Protein AF-0000000081333629 (afdb_homodimer)

Radius of gyration: 24.23 Å; Cα contacts (8 Å, |Δi|>4): 1065; chains: 2; bounding box: 65×68×58 Å

Nearest PDB structures (foldseek):
  1ixc-assembly1_B-2  TM=5.595E-01  e=9.397E-20  Cupriavidus necator
  6g4r-assembly1_E  TM=5.767E-01  e=2.496E-19  Corynebacterium glutamicum
  4x6g-assembly1_D  TM=5.812E-01  e=5.870E-19  Pseudomonas aeruginosa PAO1
  7d98-assembly1_Q  TM=5.639E-01  e=2.702E-18  Cupriavidus necator
  6g4r-assembly1_B  TM=5.733E-01  e=2.391E-18  Corynebacterium glutamicum

InterPro domains:
  IPR005119 LysR, substrate-binding [PF03466] (89-290)
  IPR036388 Winged helix-like DNA-binding domain superfamily [G3DSA:1.10.10.10] (1-91)
  IPR036390 Winged helix DNA-binding domain superfamily [SSF46785] (1-110)

Sequence (594 aa):
MRLRHIEVIQAILQTGHLGTAAEWLQLPVGDVDAALQEAELQLGFMLFASVRGRLQATRETLELQAAIAHVYEALEPAQRLASRLKHHHAPTLRALCTPPLANQLLPQSIAVLRRRFQDTPCNLSSQPTREIVRSLLLHEADVGLSLHDPEHPQIHSRVLAQGKLQLLAPHGWLKPRQKYIALQDLAGQSMIGLEGQDPLSRALDAKLQALRPLPVVQTRVQTYQMMRSMVEAGEGLAIVDPFTAFGAREAGLDACPVSPPLTISLYALTLKEGVASPALNALLDIVTQKAESLLAGMRLRHIEVIQAILQTGHLGTAAEWLQLPVGDVDAALQEAELQLGFMLFASVRGRLQATRETLELQAAIAHVYEALEPAQRLASRLKHHHAPTLRALCTPPLANQLLPQSIAVLRRRFQDTPCNLSSQPTREIVRSLLLHEADVGLSLHDPEHPQIHSRVLAQGKLQLLAPHGWLKPRQKYIALQDLAGQSMIGLEGQDPLSRALDAKLQALRPLPVVQTRVQTYQMMRSMVEAGEGLAIVDPFTAFGAREAGLDACPVSPPLTISLYALTLKEGVASPALNALLDIVTQKAESLLAG

pLDDT: mean 83.43, std 13.87, range [41.12, 98.25]

Solvent-accessible surface area (backbone atoms only — not comparable to full-atom values): 31094 Å² total; per-residue (Å²): 127,53,72,67,28,48,52,42,50,49,34,28,70,67,56,27,26,68,61,57,18,11,61,72,68,70,44,57,47,66,58,43,50,50,36,46,52,51,36,24,61,70,70,71,47,69,45,59,42,79,54,96,84,29,43,36,71,28,73,62,30,59,62,41,41,61,56,46,51,45,50,48,56,59,40,40,52,53,50,48,43,50,49,38,62,69,43,78,63,57,74,61,48,29,40,35,20,24,67,67,37,35,57,44,59,50,32,38,32,50,36,56,41,37,73,76,38,73,74,46,30,35,38,39,41,65,37,56,64,72,56,40,52,51,31,35,76,68,66,63,31,64,34,26,40,27,70,61,83,71,82,46,92,63,46,38,74,40,80,55,44,76,44,47,31,22,37,38,30,37,60,78,71,60,60,89,84,56,70,58,40,50,60,70,74,45,33,53,35,50,31,50,39,74,53,57,87,46,68,65,52,48,51,50,48,53,58,49,67,69,36,76,53,54,47,40,67,53,38,32,23,54,45,62,54,32,47,52,29,25,20,75,56,62,63,27,31,36,79,35,53,46,68,62,50,51,65,31,59,84,71,52,28,33,70,31,37,37,38,77,77,44,75,45,44,37,26,41,36,32,45,61,89,54,81,86,45,74,66,56,53,50,39,53,52,44,41,29,54,51,50,49,55,54,65,73,101,126,53,73,68,30,49,53,42,52,51,32,29,71,66,56,28,25,67,61,55,19,9,61,71,69,71,43,57,47,66,56,43,49,49,37,47,51,51,35,23,61,72,68,70,48,68,46,57,42,79,53,96,87,28,44,36,72,27,73,62,30,60,61,40,42,60,56,45,53,46,50,48,55,59,40,37,53,53,49,49,43,49,49,39,62,69,44,78,63,54,74,60,49,30,41,36,21,25,64,69,37,34,56,43,58,52,30,38,32,49,37,56,44,36,73,77,39,73,72,46,31,35,39,41,42,65,38,56,63,70,54,41,52,51,31,35,75,68,66,65,31,65,34,27,38,27,69,60,82,74,82,46,91,63,45,38,74,41,79,56,46,76,44,47,32,21,37,39,31,37,61,78,73,59,61,88,86,55,71,58,41,51,60,72,75,44,32,53,35,50,31,50,40,73,54,57,89,48,69,64,51,48,52,50,48,54,57,46,68,69,35,76,54,54,48,40,66,51,38,32,24,54,45,62,55,32,46,51,26,24,20,74,54,62,62,27,31,36,78,36,54,47,68,62,49,51,64,32,59,84,71,53,28,34,70,32,36,37,38,78,76,44,76,44,43,37,27,42,36,31,46,62,88,54,81,85,44,74,65,55,54,50,40,54,52,44,41,29,54,50,50,49,55,56,64,72,102

Structure (mmCIF, N/CA/C/O backbone):
data_AF-0000000081333629-model_v1
#
loop_
_entity.id
_entity.type
_entity.pdbx_description
1 polymer 'LysR family transcriptional regulator'
#
loop_
_atom_site.group_PDB
_atom_site.id
_atom_site.type_symbol
_atom_site.label_atom_id
_atom_site.label_alt_id
_atom_site.label_comp_id
_atom_site.label_asym_id
_atom_site.label_entity_id
_atom_site.label_seq_id
_atom_site.pdbx_PDB_ins_code
_atom_site.Cartn_x
_atom_site.Cartn_y
_atom_site.Cartn_z
_atom_site.occupancy
_atom_site.B_iso_or_equiv
_atom_site.auth_seq_id
_atom_site.auth_comp_id
_atom_site.auth_asym_id
_atom_site.auth_atom_id
_atom_site.pdbx_PDB_model_num
ATOM 1 N N . MET A 1 1 ? -5.27 31.297 8.805 1 60.56 1 MET A N 1
ATOM 2 C CA . MET A 1 1 ? -6.09 30.516 7.879 1 60.56 1 MET A CA 1
ATOM 3 C C . MET A 1 1 ? -7.18 29.766 8.625 1 60.56 1 MET A C 1
ATOM 5 O O . MET A 1 1 ? -6.98 29.344 9.766 1 60.56 1 MET A O 1
ATOM 9 N N . ARG A 1 2 ? -8.383 29.953 8.117 1 60.84 2 ARG A N 1
ATOM 10 C CA . ARG A 1 2 ? -9.547 29.25 8.664 1 60.84 2 ARG A CA 1
ATOM 11 C C . ARG A 1 2 ? -9.789 27.938 7.934 1 60.84 2 ARG A C 1
ATOM 13 O O . ARG A 1 2 ? -9.25 27.719 6.848 1 60.84 2 ARG A O 1
ATOM 20 N N . LEU A 1 3 ? -10.523 27.047 8.531 1 64.38 3 LEU A N 1
ATOM 21 C CA . LEU A 1 3 ? -10.82 25.75 7.953 1 64.38 3 LEU A CA 1
ATOM 22 C C . LEU A 1 3 ? -11.461 25.891 6.574 1 64.38 3 LEU A C 1
ATOM 24 O O . LEU A 1 3 ? -11.18 25.109 5.668 1 64.38 3 LEU A O 1
ATOM 28 N N . ARG A 1 4 ? -12.25 26.938 6.508 1 68.44 4 ARG A N 1
ATOM 29 C CA . ARG A 1 4 ? -12.898 27.172 5.219 1 68.44 4 ARG A CA 1
ATOM 30 C C . ARG A 1 4 ? -11.867 27.469 4.141 1 68.44 4 ARG A C 1
ATOM 32 O O . ARG A 1 4 ? -12.055 27.125 2.973 1 68.44 4 ARG A O 1
ATOM 39 N N . HIS A 1 5 ? -10.766 28.109 4.48 1 75.31 5 HIS A N 1
ATOM 40 C CA . HIS A 1 5 ? -9.695 28.391 3.533 1 75.31 5 HIS A CA 1
ATOM 41 C C . HIS A 1 5 ? -9.055 27.094 3.033 1 75.31 5 HIS A C 1
ATOM 43 O O . HIS A 1 5 ? -8.797 26.953 1.835 1 75.31 5 HIS A O 1
ATOM 49 N N . ILE A 1 6 ? -8.898 26.25 3.969 1 72.75 6 ILE A N 1
ATOM 50 C CA . ILE A 1 6 ? -8.258 24.984 3.648 1 72.75 6 ILE A CA 1
ATOM 51 C C . ILE A 1 6 ? -9.141 24.172 2.703 1 72.75 6 ILE A C 1
ATOM 53 O O . ILE A 1 6 ? -8.656 23.562 1.747 1 72.75 6 ILE A O 1
ATOM 57 N N . GLU A 1 7 ? -10.391 24.219 2.943 1 73.69 7 GLU A N 1
ATOM 58 C CA . GLU A 1 7 ? -11.352 23.547 2.084 1 73.69 7 GLU A CA 1
ATOM 59 C C . GLU A 1 7 ? -11.305 24.094 0.659 1 73.69 7 GLU A C 1
ATOM 61 O O . GLU A 1 7 ? -11.305 23.312 -0.306 1 73.69 7 GLU A O 1
ATOM 66 N N . VAL A 1 8 ? -11.234 25.359 0.609 1 79.06 8 VAL A N 1
ATOM 67 C CA . VAL A 1 8 ? -11.219 26.031 -0.687 1 79.06 8 VAL A CA 1
ATOM 68 C C . VAL A 1 8 ? -9.906 25.719 -1.412 1 79.06 8 VAL A C 1
ATOM 70 O O . VAL A 1 8 ? -9.914 25.391 -2.602 1 79.06 8 VAL A O 1
ATOM 73 N N . ILE A 1 9 ? -8.844 25.781 -0.7 1 81 9 ILE A N 1
ATOM 74 C CA . ILE A 1 9 ? -7.535 25.516 -1.274 1 81 9 ILE A CA 1
ATOM 75 C C . ILE A 1 9 ? -7.484 24.078 -1.805 1 81 9 ILE A C 1
ATOM 77 O O . ILE A 1 9 ? -7.059 23.844 -2.938 1 81 9 ILE A O 1
ATOM 81 N N . GLN A 1 10 ? -7.984 23.234 -1.031 1 73.62 10 GLN A N 1
ATOM 82 C CA . GLN A 1 10 ? -7.988 21.828 -1.419 1 73.62 10 GLN A CA 1
ATOM 83 C C . GLN A 1 10 ? -8.867 21.594 -2.648 1 73.62 10 GLN A C 1
ATOM 85 O O . GLN A 1 10 ? -8.492 20.844 -3.549 1 73.62 10 GLN A O 1
ATOM 90 N N . ALA A 1 11 ? -10 22.172 -2.688 1 74.62 11 ALA A N 1
ATOM 91 C CA . ALA A 1 11 ? -10.914 22.047 -3.822 1 74.62 11 ALA A CA 1
ATOM 92 C C . ALA A 1 11 ? -10.266 22.562 -5.105 1 74.62 11 ALA A C 1
ATOM 94 O O . ALA A 1 11 ? -10.367 21.922 -6.156 1 74.62 11 ALA A O 1
ATOM 95 N N . ILE A 1 12 ? -9.562 23.594 -4.949 1 81.06 12 ILE A N 1
ATOM 96 C CA . ILE A 1 12 ? -8.93 24.188 -6.125 1 81.06 12 ILE A CA 1
ATOM 97 C C . ILE A 1 12 ? -7.746 23.328 -6.562 1 81.06 12 ILE A C 1
ATOM 99 O O . ILE A 1 12 ? -7.52 23.141 -7.758 1 81.06 12 ILE A O 1
ATOM 103 N N . LEU A 1 13 ? -7.109 22.844 -5.625 1 74.81 13 LEU A N 1
ATOM 104 C CA . LEU A 1 13 ? -5.992 21.969 -5.934 1 74.81 13 LEU A CA 1
ATOM 105 C C . LEU A 1 13 ? -6.465 20.734 -6.707 1 74.81 13 LEU A C 1
ATOM 107 O O . LEU A 1 13 ? -5.777 20.266 -7.609 1 74.81 13 LEU A O 1
ATOM 111 N N . GLN A 1 14 ? -7.59 20.281 -6.371 1 66.62 14 GLN A N 1
ATOM 112 C CA . GLN A 1 14 ? -8.133 19.062 -6.957 1 66.62 14 GLN A CA 1
ATOM 113 C C . GLN A 1 14 ? -8.773 19.344 -8.312 1 66.62 14 GLN A C 1
ATOM 115 O O . GLN A 1 14 ? -8.719 18.5 -9.211 1 66.62 14 GLN A O 1
ATOM 120 N N . THR A 1 15 ? -9.328 20.516 -8.492 1 70.75 15 THR A N 1
ATOM 121 C CA . THR A 1 15 ? -10.156 20.781 -9.664 1 70.75 15 THR A CA 1
ATOM 122 C C . THR A 1 15 ? -9.43 21.672 -10.664 1 70.75 15 THR A C 1
ATOM 124 O O . THR A 1 15 ? -9.742 21.656 -11.852 1 70.75 15 THR A O 1
ATOM 127 N N . GLY A 1 16 ? -8.508 22.484 -10.148 1 76.69 16 GLY A N 1
ATOM 128 C CA . GLY A 1 16 ? -7.75 23.406 -10.984 1 76.69 16 GLY A CA 1
ATOM 129 C C . GLY A 1 16 ? -8.57 24.594 -11.461 1 76.69 16 GLY A C 1
ATOM 130 O O . GLY A 1 16 ? -8.094 25.406 -12.25 1 76.69 16 GLY A O 1
ATOM 131 N N . HIS A 1 17 ? -9.844 24.531 -11.125 1 81.75 17 HIS A N 1
ATOM 132 C CA . HIS A 1 17 ? -10.75 25.578 -11.555 1 81.75 17 HIS A CA 1
ATOM 133 C C . HIS A 1 17 ? -11.586 26.094 -10.391 1 81.75 17 HIS A C 1
ATOM 135 O O . HIS A 1 17 ? -12.062 25.312 -9.57 1 81.75 17 HIS A O 1
ATOM 141 N N . LEU A 1 18 ? -11.75 27.469 -10.367 1 86.38 18 LEU A N 1
ATOM 142 C CA . LEU A 1 18 ? -12.523 28.094 -9.305 1 86.38 18 LEU A CA 1
ATOM 143 C C . LEU A 1 18 ? -13.984 27.656 -9.359 1 86.38 18 LEU A C 1
ATOM 145 O O . LEU A 1 18 ? -14.586 27.344 -8.328 1 86.38 18 LEU A O 1
ATOM 149 N N . GLY A 1 19 ? -14.477 27.578 -10.57 1 86.5 19 GLY A N 1
ATOM 150 C CA . GLY A 1 19 ? -15.867 27.172 -10.727 1 86.5 19 GLY A CA 1
ATOM 151 C C . GLY A 1 19 ? -16.125 25.734 -10.312 1 86.5 19 GLY A C 1
ATOM 152 O O . GLY A 1 19 ? -17.078 25.469 -9.578 1 86.5 19 GLY A O 1
ATOM 153 N N . THR A 1 20 ? -15.289 24.938 -10.781 1 80.94 20 THR A N 1
ATOM 154 C CA . THR A 1 20 ? -15.445 23.516 -10.461 1 80.94 20 THR A CA 1
ATOM 155 C C . THR A 1 20 ? -15.227 23.266 -8.969 1 80.94 20 THR A C 1
ATOM 157 O O . THR A 1 20 ? -15.891 22.422 -8.375 1 80.94 20 THR A O 1
ATOM 160 N N . ALA A 1 21 ? -14.359 24 -8.445 1 81.19 21 ALA A N 1
ATOM 161 C CA . ALA A 1 21 ? -14.148 23.938 -7 1 81.19 21 ALA A CA 1
ATOM 162 C C . ALA A 1 21 ? -15.398 24.375 -6.242 1 81.19 21 ALA A C 1
ATOM 164 O O . ALA A 1 21 ? -15.773 23.75 -5.246 1 81.19 21 ALA A O 1
ATOM 165 N N . ALA A 1 22 ? -16.016 25.328 -6.742 1 83.12 22 ALA A N 1
ATOM 166 C CA . ALA A 1 22 ? -17.25 25.828 -6.141 1 83.12 22 ALA A CA 1
ATOM 167 C C . ALA A 1 22 ? -18.359 24.766 -6.195 1 83.12 22 ALA A C 1
ATOM 169 O O . ALA A 1 22 ? -19.062 24.547 -5.211 1 83.12 22 ALA A O 1
ATOM 170 N N . GLU A 1 23 ? -18.422 24.125 -7.309 1 76.44 23 GLU A N 1
ATOM 171 C CA . GLU A 1 23 ? -19.375 23.031 -7.469 1 76.44 23 GLU A CA 1
ATOM 172 C C . GLU A 1 23 ? -19.062 21.891 -6.52 1 76.44 23 GLU A C 1
ATOM 174 O O . GLU A 1 23 ? -19.969 21.344 -5.871 1 76.44 23 GLU A O 1
ATOM 179 N N . TRP A 1 24 ? -17.828 21.672 -6.41 1 69.25 24 TRP A N 1
ATOM 180 C CA . TRP A 1 24 ? -17.359 20.594 -5.551 1 69.25 24 TRP A CA 1
ATOM 181 C C . TRP A 1 24 ? -17.703 20.875 -4.09 1 69.25 24 TRP A C 1
ATOM 183 O O . TRP A 1 24 ? -18.078 19.969 -3.354 1 69.25 24 TRP A O 1
ATOM 193 N N . LEU A 1 25 ? -17.641 22.062 -3.676 1 71.81 25 LEU A N 1
ATOM 194 C CA . LEU A 1 25 ? -17.859 22.469 -2.293 1 71.81 25 LEU A CA 1
ATOM 195 C C . LEU A 1 25 ? -19.328 22.844 -2.072 1 71.81 25 LEU A C 1
ATOM 197 O O . LEU A 1 25 ? -19.734 23.109 -0.939 1 71.81 25 LEU A O 1
ATOM 201 N N . GLN A 1 26 ? -20.047 22.844 -3.225 1 75.81 26 GLN A N 1
ATOM 202 C CA . GLN A 1 26 ? -21.438 23.297 -3.18 1 75.81 26 GLN A CA 1
ATOM 203 C C . GLN A 1 26 ? -21.547 24.688 -2.557 1 75.81 26 GLN A C 1
ATOM 205 O O . GLN A 1 26 ? -22.375 24.906 -1.665 1 75.81 26 GLN A O 1
ATOM 210 N N . LEU A 1 27 ? -20.734 25.594 -3.002 1 77.75 27 LEU A N 1
ATOM 211 C CA . LEU A 1 27 ? -20.688 27 -2.607 1 77.75 27 LEU A CA 1
ATOM 212 C C . LEU A 1 27 ? -20.75 27.906 -3.828 1 77.75 27 LEU A C 1
ATOM 214 O O . LEU A 1 27 ? -20.344 27.5 -4.926 1 77.75 27 LEU A O 1
ATOM 218 N N . PRO A 1 28 ? -21.391 29.047 -3.721 1 79.88 28 PRO A N 1
ATOM 219 C CA . PRO A 1 28 ? -21.25 30.016 -4.809 1 79.88 28 PRO A CA 1
ATOM 220 C C . PRO A 1 28 ? -19.797 30.344 -5.141 1 79.88 28 PRO A C 1
ATOM 222 O O . PRO A 1 28 ? -18.969 30.422 -4.238 1 79.88 28 PRO A O 1
ATOM 225 N N . VAL A 1 29 ? -19.609 30.484 -6.371 1 88.38 29 VAL A N 1
ATOM 226 C CA . VAL A 1 29 ? -18.25 30.734 -6.867 1 88.38 29 VAL A CA 1
ATOM 227 C C . VAL A 1 29 ? -17.672 31.969 -6.176 1 88.38 29 VAL A C 1
ATOM 229 O O . VAL A 1 29 ? -16.469 32 -5.875 1 88.38 29 VAL A O 1
ATOM 232 N N . GLY A 1 30 ? -18.516 32.969 -5.957 1 88.88 30 GLY A N 1
ATOM 233 C CA . GLY A 1 30 ? -18.078 34.156 -5.266 1 88.88 30 GLY A CA 1
ATOM 234 C C . GLY A 1 30 ? -17.5 33.875 -3.887 1 88.88 30 GLY A C 1
ATOM 235 O O . GLY A 1 30 ? -16.516 34.469 -3.486 1 88.88 30 GLY A O 1
ATOM 236 N N . ASP A 1 31 ? -18.172 32.969 -3.168 1 81.31 31 ASP A N 1
ATOM 237 C CA . ASP A 1 31 ? -17.734 32.625 -1.824 1 81.31 31 ASP A CA 1
ATOM 238 C C . ASP A 1 31 ? -16.391 31.891 -1.86 1 81.31 31 ASP A C 1
ATOM 240 O O . ASP A 1 31 ? -15.539 32.125 -0.998 1 81.31 31 ASP A O 1
ATOM 244 N N . VAL A 1 32 ? -16.234 31.047 -2.816 1 86.75 32 VAL A N 1
ATOM 245 C CA . VAL A 1 32 ? -14.992 30.312 -2.973 1 86.75 32 VAL A CA 1
ATOM 246 C C . VAL A 1 32 ? -13.859 31.281 -3.32 1 86.75 32 VAL A C 1
ATOM 248 O O . VAL A 1 32 ? -12.766 31.188 -2.764 1 86.75 32 VAL A O 1
ATOM 251 N N . ASP A 1 33 ? -14.203 32.188 -4.184 1 88.81 33 ASP A N 1
ATOM 252 C CA . ASP A 1 33 ? -13.219 33.188 -4.578 1 88.81 33 ASP A CA 1
ATOM 253 C C . ASP A 1 33 ? -12.828 34.094 -3.395 1 88.81 33 ASP A C 1
ATOM 255 O O . ASP A 1 33 ? -11.648 34.344 -3.182 1 88.81 33 ASP A O 1
ATOM 259 N N . ALA A 1 34 ? -13.82 34.5 -2.715 1 84.31 34 ALA A N 1
ATOM 260 C CA . ALA A 1 34 ? -13.594 35.344 -1.544 1 84.31 34 ALA A CA 1
ATOM 261 C C . ALA A 1 34 ? -12.727 34.594 -0.511 1 84.31 34 ALA A C 1
ATOM 263 O O . ALA A 1 34 ? -11.82 35.188 0.069 1 84.31 34 ALA A O 1
ATOM 264 N N . ALA A 1 35 ? -13.07 33.438 -0.293 1 83.56 35 ALA A N 1
ATOM 265 C CA . ALA A 1 35 ? -12.32 32.625 0.674 1 83.56 35 ALA A CA 1
ATOM 266 C C . ALA A 1 35 ? -10.867 32.469 0.249 1 83.56 35 ALA A C 1
ATOM 268 O O . ALA A 1 35 ? -9.961 32.531 1.086 1 83.56 35 ALA A O 1
ATOM 269 N N . LEU A 1 36 ? -10.688 32.25 -0.999 1 87.44 36 LEU A N 1
ATOM 270 C CA . LEU A 1 36 ? -9.336 32.125 -1.53 1 87.44 36 LEU A CA 1
ATOM 271 C C . LEU A 1 36 ? -8.555 33.438 -1.333 1 87.44 36 LEU A C 1
ATOM 273 O O . LEU A 1 36 ? -7.41 33.406 -0.875 1 87.44 36 LEU A O 1
ATOM 277 N N . GLN A 1 37 ? -9.156 34.5 -1.636 1 86.44 37 GLN A N 1
ATOM 278 C CA . GLN A 1 37 ? -8.523 35.812 -1.493 1 86.44 37 GLN A CA 1
ATOM 279 C C . GLN A 1 37 ? -8.18 36.094 -0.035 1 86.44 37 GLN A C 1
ATOM 281 O O . GLN A 1 37 ? -7.105 36.625 0.262 1 86.44 37 GLN A O 1
ATOM 286 N N . GLU A 1 38 ? -9.164 35.781 0.725 1 79.69 38 GLU A N 1
ATOM 287 C CA . GLU A 1 38 ? -8.93 35.938 2.154 1 79.69 38 GLU A CA 1
ATOM 288 C C . GLU A 1 38 ? -7.734 35.125 2.625 1 79.69 38 GLU A C 1
ATOM 290 O O . GLU A 1 38 ? -6.902 35.594 3.396 1 79.69 38 GLU A O 1
ATOM 295 N N . ALA A 1 39 ? -7.703 33.875 2.236 1 80.31 39 ALA A N 1
ATOM 296 C CA . ALA A 1 39 ? -6.602 33 2.594 1 80.31 39 ALA A CA 1
ATOM 297 C C . ALA A 1 39 ? -5.262 33.562 2.129 1 80.31 39 ALA A C 1
ATOM 299 O O . ALA A 1 39 ? -4.289 33.562 2.885 1 80.31 39 ALA A O 1
ATOM 300 N N . GLU A 1 40 ? -5.227 34 0.886 1 83.38 40 GLU A N 1
ATOM 301 C CA . GLU A 1 40 ? -4.004 34.562 0.305 1 83.38 40 GLU A CA 1
ATOM 302 C C . GLU A 1 40 ? -3.57 35.812 1.027 1 83.38 40 GLU A C 1
ATOM 304 O O . GLU A 1 40 ? -2.379 36.031 1.265 1 83.38 40 GLU A O 1
ATOM 309 N N . LEU A 1 41 ? -4.547 36.625 1.341 1 77.69 41 LEU A N 1
ATOM 310 C CA . LEU A 1 41 ? -4.27 37.875 2.086 1 77.69 41 LEU A CA 1
ATOM 311 C C . LEU A 1 41 ? -3.678 37.531 3.455 1 77.69 41 LEU A C 1
ATOM 313 O O . LEU A 1 41 ? -2.711 38.188 3.883 1 77.69 41 LEU A O 1
ATOM 317 N N . GLN A 1 42 ? -4.242 36.625 4.074 1 74.94 42 GLN A N 1
ATOM 318 C CA . GLN A 1 42 ? -3.77 36.219 5.402 1 74.94 42 GLN A CA 1
ATOM 319 C C . GLN A 1 42 ? -2.377 35.594 5.332 1 74.94 42 GLN A C 1
ATOM 321 O O . GLN A 1 42 ? -1.548 35.844 6.215 1 74.94 42 GLN A O 1
ATOM 326 N N . LEU A 1 43 ? -2.193 34.812 4.344 1 76.69 43 LEU A N 1
ATOM 327 C CA . LEU A 1 43 ? -0.931 34.094 4.199 1 76.69 43 LEU A CA 1
ATOM 328 C C . LEU A 1 43 ? 0.149 35.031 3.631 1 76.69 43 LEU A C 1
ATOM 330 O O . LEU A 1 43 ? 1.341 34.781 3.836 1 76.69 43 LEU A O 1
ATOM 334 N N . GLY A 1 44 ? -0.279 36.062 2.875 1 75.12 44 GLY A N 1
ATOM 335 C CA . GLY A 1 44 ? 0.647 37.031 2.314 1 75.12 44 GLY A CA 1
ATOM 336 C C . GLY A 1 44 ? 1.249 36.594 0.994 1 75.12 44 GLY A C 1
ATOM 337 O O . GLY A 1 44 ? 2.242 37.156 0.538 1 75.12 44 GLY A O 1
ATOM 338 N N . PHE A 1 45 ? 0.82 35.469 0.494 1 78.31 45 PHE A N 1
ATOM 339 C CA . PHE A 1 45 ? 1.263 35 -0.82 1 78.31 45 PHE A CA 1
ATOM 340 C C . PHE A 1 45 ? 0.107 34.406 -1.6 1 78.31 45 PHE A C 1
ATOM 342 O O . PHE A 1 45 ? -0.898 33.969 -1.012 1 78.31 45 PHE A O 1
ATOM 349 N N . MET A 1 46 ? 0.374 34.375 -2.945 1 83.75 46 MET A N 1
ATOM 350 C CA . MET A 1 46 ? -0.641 33.781 -3.814 1 83.75 46 MET A CA 1
ATOM 351 C C . MET A 1 46 ? -0.584 32.25 -3.764 1 83.75 46 MET A C 1
ATOM 353 O O . MET A 1 46 ? 0.5 31.672 -3.732 1 83.75 46 MET A O 1
ATOM 357 N N . LEU A 1 47 ? -1.762 31.672 -3.666 1 83.62 47 LEU A N 1
ATOM 358 C CA . LEU A 1 47 ? -1.846 30.219 -3.582 1 83.62 47 LEU A CA 1
ATOM 359 C C . LEU A 1 47 ? -1.96 29.594 -4.973 1 83.62 47 LEU A C 1
ATOM 361 O O . LEU A 1 47 ? -1.485 28.484 -5.199 1 83.62 47 LEU A O 1
ATOM 365 N N . PHE A 1 48 ? -2.617 30.375 -5.906 1 86.5 48 PHE A N 1
ATOM 366 C CA . PHE A 1 48 ? -2.82 29.859 -7.258 1 86.5 48 PHE A CA 1
ATOM 367 C C . PHE A 1 48 ? -2.533 30.953 -8.289 1 86.5 48 PHE A C 1
ATOM 369 O O . PHE A 1 48 ? -2.781 32.125 -8.039 1 86.5 48 PHE A O 1
ATOM 376 N N . ALA A 1 49 ? -1.854 30.469 -9.391 1 82.88 49 ALA A N 1
ATOM 377 C CA . ALA A 1 49 ? -1.633 31.359 -10.531 1 82.88 49 ALA A CA 1
ATOM 378 C C . ALA A 1 49 ? -2.512 30.969 -11.711 1 82.88 49 ALA A C 1
ATOM 380 O O . ALA A 1 49 ? -2.742 29.781 -11.953 1 82.88 49 ALA A O 1
ATOM 381 N N . SER A 1 50 ? -3.127 31.953 -12.367 1 78.06 50 SER A N 1
ATOM 382 C CA . SER A 1 50 ? -3.951 31.703 -13.539 1 78.06 50 SER A CA 1
ATOM 383 C C . SER A 1 50 ? -3.092 31.453 -14.773 1 78.06 50 SER A C 1
ATOM 385 O O . SER A 1 50 ? -2.348 32.344 -15.203 1 78.06 50 SER A O 1
ATOM 387 N N . VAL A 1 51 ? -3 30.281 -15.141 1 74.12 51 VAL A N 1
ATOM 388 C CA . VAL A 1 51 ? -2.291 29.906 -16.359 1 74.12 51 VAL A CA 1
ATOM 389 C C . VAL A 1 51 ? -3.281 29.344 -17.391 1 74.12 51 VAL A C 1
ATOM 391 O O . VAL A 1 51 ? -3.822 28.25 -17.203 1 74.12 51 VAL A O 1
ATOM 394 N N . ARG A 1 52 ? -3.494 30.047 -18.562 1 71.94 52 ARG A N 1
ATOM 395 C CA . ARG A 1 52 ? -4.395 29.672 -19.641 1 71.94 52 ARG A CA 1
ATOM 396 C C . ARG A 1 52 ? -5.785 29.344 -19.109 1 71.94 52 ARG A C 1
ATOM 398 O O . ARG A 1 52 ? -6.371 28.328 -19.469 1 71.94 52 ARG A O 1
ATOM 405 N N . GLY A 1 53 ? -6.215 30.094 -18.125 1 72.06 53 GLY A N 1
ATOM 406 C CA . GLY A 1 53 ? -7.574 29.938 -17.625 1 72.06 53 GLY A CA 1
ATOM 407 C C . GLY A 1 53 ? -7.691 28.906 -16.516 1 72.06 53 GLY A C 1
ATOM 408 O O . GLY A 1 53 ? -8.789 28.641 -16.016 1 72.06 53 GLY A O 1
ATOM 409 N N . ARG A 1 54 ? -6.629 28.281 -16.188 1 78.06 54 ARG A N 1
ATOM 410 C CA . ARG A 1 54 ? -6.648 27.312 -15.109 1 78.06 54 ARG A CA 1
ATOM 411 C C . ARG A 1 54 ? -5.828 27.797 -13.922 1 78.06 54 ARG A C 1
ATOM 413 O O . ARG A 1 54 ? -4.844 28.516 -14.094 1 78.06 54 ARG A O 1
ATOM 420 N N . LEU A 1 55 ? -6.375 27.484 -12.703 1 80.94 55 LEU A N 1
ATOM 421 C CA . LEU A 1 55 ? -5.637 27.828 -11.492 1 80.94 55 LEU A CA 1
ATOM 422 C C . LEU A 1 55 ? -4.586 26.766 -11.18 1 80.94 55 LEU A C 1
ATOM 424 O O . LEU A 1 55 ? -4.922 25.594 -10.977 1 80.94 55 LEU A O 1
ATOM 428 N N . GLN A 1 56 ? -3.379 27.266 -11.266 1 79.75 56 GLN A N 1
ATOM 429 C CA . GLN A 1 56 ? -2.275 26.359 -10.969 1 79.75 56 GLN A CA 1
ATOM 430 C C . GLN A 1 56 ? -1.652 26.672 -9.609 1 79.75 56 GLN A C 1
ATOM 432 O O . GLN A 1 56 ? -1.47 27.844 -9.273 1 79.75 56 GLN A O 1
ATOM 437 N N . ALA A 1 57 ? -1.443 25.578 -8.898 1 76.69 57 ALA A N 1
ATOM 438 C CA . ALA A 1 57 ? -0.826 25.75 -7.59 1 76.69 57 ALA A CA 1
ATOM 439 C C . ALA A 1 57 ? 0.55 26.406 -7.711 1 76.69 57 ALA A C 1
ATOM 441 O O . ALA A 1 57 ? 1.335 26.047 -8.594 1 76.69 57 ALA A O 1
ATOM 442 N N . THR A 1 58 ? 0.71 27.469 -6.898 1 74.06 58 THR A N 1
ATOM 443 C CA . THR A 1 58 ? 2.045 28.047 -6.797 1 74.06 58 THR A CA 1
ATOM 444 C C . THR A 1 58 ? 2.98 27.109 -6.031 1 74.06 58 THR A C 1
ATOM 446 O O . THR A 1 58 ? 2.545 26.094 -5.484 1 74.06 58 THR A O 1
ATOM 449 N N . ARG A 1 59 ? 4.18 27.406 -6.078 1 63.34 59 ARG A N 1
ATOM 450 C CA . ARG A 1 59 ? 5.156 26.656 -5.293 1 63.34 59 ARG A CA 1
ATOM 451 C C . ARG A 1 59 ? 4.777 26.656 -3.814 1 63.34 59 ARG A C 1
ATOM 453 O O . ARG A 1 59 ? 4.895 25.625 -3.143 1 63.34 59 ARG A O 1
ATOM 460 N N . GLU A 1 60 ? 4.316 27.781 -3.379 1 69.12 60 GLU A N 1
ATOM 461 C CA . GLU A 1 60 ? 3.883 27.938 -1.994 1 69.12 60 GLU A CA 1
ATOM 462 C C . GLU A 1 60 ? 2.705 27.016 -1.675 1 69.12 60 GLU A C 1
ATOM 464 O O . GLU A 1 60 ? 2.654 26.422 -0.601 1 69.12 60 GLU A O 1
ATOM 469 N N . THR A 1 61 ? 1.8 26.938 -2.629 1 71.69 61 THR A N 1
ATOM 470 C CA . THR A 1 61 ? 0.627 26.094 -2.439 1 71.69 61 THR A CA 1
ATOM 471 C C . THR A 1 61 ? 1.03 24.625 -2.348 1 71.69 61 THR A C 1
ATOM 473 O O . THR A 1 61 ? 0.522 23.891 -1.499 1 71.69 61 THR A O 1
ATOM 476 N N . LEU A 1 62 ? 1.913 24.328 -3.164 1 64.25 62 LEU A N 1
ATOM 477 C CA . LEU A 1 62 ? 2.377 22.938 -3.176 1 64.25 62 LEU A CA 1
ATOM 478 C C . LEU A 1 62 ? 3.061 22.594 -1.859 1 64.25 62 LEU A C 1
ATOM 480 O O . LEU A 1 62 ? 2.898 21.484 -1.35 1 64.25 62 LEU A O 1
ATOM 484 N N . GLU A 1 63 ? 3.615 23.609 -1.383 1 61.03 63 GLU A N 1
ATOM 485 C CA . GLU A 1 63 ? 4.262 23.438 -0.086 1 61.03 63 GLU A CA 1
ATOM 486 C C . GLU A 1 63 ? 3.232 23.312 1.034 1 61.03 63 GLU A C 1
ATOM 488 O O . GLU A 1 63 ? 3.426 22.562 1.986 1 61.03 63 GLU A O 1
ATOM 493 N N . LEU A 1 64 ? 2.152 24.031 0.874 1 64.5 64 LEU A N 1
ATOM 494 C CA . LEU A 1 64 ? 1.088 24.047 1.871 1 64.5 64 LEU A CA 1
ATOM 495 C C . LEU A 1 64 ? 0.238 22.781 1.776 1 64.5 64 LEU A C 1
ATOM 497 O O . LEU A 1 64 ? -0.444 22.422 2.734 1 64.5 64 LEU A O 1
ATOM 501 N N . GLN A 1 65 ? 0.331 22.234 0.636 1 63.34 65 GLN A N 1
ATOM 502 C CA . GLN A 1 65 ? -0.555 21.109 0.36 1 63.34 65 GLN A CA 1
ATOM 503 C C . GLN A 1 65 ? -0.368 20 1.388 1 63.34 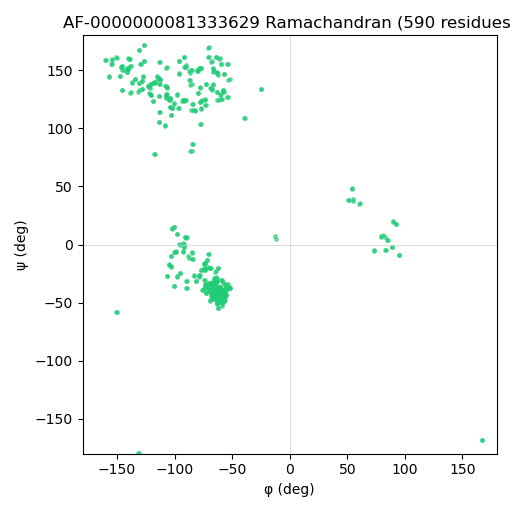65 GLN A C 1
ATOM 505 O O . GLN A 1 65 ? -1.344 19.391 1.844 1 63.34 65 GLN A O 1
ATOM 510 N N . ALA A 1 66 ? 0.732 19.781 1.652 1 56.12 66 ALA A N 1
ATOM 511 C CA . ALA A 1 66 ? 0.986 18.766 2.668 1 56.12 66 ALA A CA 1
ATOM 512 C C . ALA A 1 66 ? 0.355 19.156 4.004 1 56.12 66 ALA A C 1
ATOM 514 O O . ALA A 1 66 ? -0.222 18.312 4.691 1 56.12 66 ALA A O 1
ATOM 515 N N . ALA A 1 67 ? 0.471 20.453 4.266 1 57.53 67 ALA A N 1
ATOM 516 C CA . ALA A 1 67 ? -0.137 20.953 5.496 1 57.53 67 ALA A CA 1
ATOM 517 C C . ALA A 1 67 ? -1.659 20.859 5.438 1 57.53 67 ALA A C 1
ATOM 519 O O . ALA A 1 67 ? -2.303 20.5 6.426 1 57.53 67 ALA A O 1
ATOM 520 N N . ILE A 1 68 ? -2.148 21.109 4.332 1 60.03 68 ILE A N 1
ATOM 521 C CA . ILE A 1 68 ? -3.59 21.047 4.125 1 60.03 68 ILE A CA 1
ATOM 522 C C . ILE A 1 68 ? -4.055 19.594 4.227 1 60.03 68 ILE A C 1
ATOM 524 O O . ILE A 1 68 ? -5.074 19.297 4.855 1 60.03 68 ILE A O 1
ATOM 528 N N . ALA A 1 69 ? -3.287 18.75 3.627 1 55.44 69 ALA A N 1
ATOM 529 C CA . ALA A 1 69 ? -3.607 17.328 3.705 1 55.44 69 ALA A CA 1
ATOM 530 C C . ALA A 1 69 ? -3.66 16.859 5.156 1 55.44 69 ALA A C 1
ATOM 532 O O . ALA A 1 69 ? -4.551 16.094 5.531 1 55.44 69 ALA A O 1
ATOM 533 N N . HIS A 1 70 ? -2.906 17.422 5.871 1 52.38 70 HIS A N 1
ATOM 534 C CA . HIS A 1 70 ? -2.859 17.078 7.289 1 52.38 70 HIS A CA 1
ATOM 535 C C . HIS A 1 70 ? -4.09 17.609 8.023 1 52.38 70 HIS A C 1
ATOM 537 O O . HIS A 1 70 ? -4.609 16.953 8.93 1 52.38 70 HIS A O 1
ATOM 543 N N . VAL A 1 71 ? -4.473 18.812 7.684 1 52.09 71 VAL A N 1
ATOM 544 C CA . VAL A 1 71 ? -5.688 19.375 8.281 1 52.09 71 VAL A CA 1
ATOM 545 C C . VAL A 1 71 ? -6.875 18.469 7.961 1 52.09 71 VAL A C 1
ATOM 547 O O . VAL A 1 71 ? -7.691 18.172 8.836 1 52.09 71 VAL A O 1
ATOM 550 N N . TYR A 1 72 ? -6.879 18.016 6.781 1 50.44 72 TYR A N 1
ATOM 551 C CA . TYR A 1 72 ? -7.977 17.125 6.391 1 50.44 72 TYR A CA 1
ATOM 552 C C . TYR A 1 72 ? -7.867 15.781 7.094 1 50.44 72 TYR A C 1
ATOM 554 O O . TYR A 1 72 ? -8.875 15.195 7.492 1 50.44 72 TYR A O 1
ATOM 562 N N . GLU A 1 73 ? -6.684 15.492 7.109 1 51.44 73 GLU A N 1
ATOM 563 C CA . GLU A 1 73 ? -6.461 14.273 7.883 1 51.44 73 GLU A CA 1
ATOM 564 C C . GLU A 1 73 ? -6.91 14.445 9.328 1 51.44 73 GLU A C 1
ATOM 566 O O . GLU A 1 73 ? -7.473 13.531 9.93 1 51.44 73 GLU A O 1
ATOM 571 N N . ALA A 1 74 ? -6.672 15.68 9.805 1 48.16 74 ALA A N 1
ATOM 572 C CA . ALA A 1 74 ? -7.082 16 11.172 1 48.16 74 ALA A CA 1
ATOM 573 C C . ALA A 1 74 ? -8.602 16.141 11.266 1 48.16 74 ALA A C 1
ATOM 575 O O . ALA A 1 74 ? -9.188 15.922 12.328 1 48.16 74 ALA A O 1
ATOM 576 N N . LEU A 1 75 ? -9.141 16.672 10.211 1 49.06 75 LEU A N 1
ATOM 577 C CA . LEU A 1 75 ? -10.594 16.828 10.172 1 49.06 75 LEU A CA 1
ATOM 578 C C . LEU A 1 75 ? -11.281 15.484 9.961 1 49.06 75 LEU A C 1
ATOM 580 O O . LEU A 1 75 ? -12.453 15.32 10.297 1 49.06 75 LEU A O 1
ATOM 584 N N . GLU A 1 76 ? -10.43 14.641 9.406 1 50.38 76 GLU A N 1
ATOM 585 C CA . GLU A 1 76 ? -10.992 13.336 9.055 1 50.38 76 GLU A CA 1
ATOM 586 C C . GLU A 1 76 ? -11.641 12.672 10.266 1 50.38 76 GLU A C 1
ATOM 588 O O . GLU A 1 76 ? -12.75 12.148 10.172 1 50.38 76 GLU A O 1
ATOM 593 N N . PRO A 1 77 ? -10.93 12.781 11.344 1 46.31 77 PRO A N 1
ATOM 594 C CA . PRO A 1 77 ? -11.633 12.219 12.5 1 46.31 77 PRO A CA 1
ATOM 595 C C . PRO A 1 77 ? -12.938 12.945 12.812 1 46.31 77 PRO A C 1
ATOM 597 O O . PRO A 1 77 ? -13.938 12.312 13.156 1 46.31 77 PRO A O 1
ATOM 600 N N . ALA A 1 78 ? -12.961 14.211 12.789 1 47.97 78 ALA A N 1
ATOM 601 C CA . ALA A 1 78 ? -14.188 14.953 13.039 1 47.97 78 ALA A CA 1
ATOM 602 C C . ALA A 1 78 ? -15.242 14.641 11.984 1 47.97 78 ALA A C 1
ATOM 604 O O . ALA A 1 78 ? -16.422 14.484 12.305 1 47.97 78 ALA A O 1
ATOM 605 N N . GLN A 1 79 ? -14.812 14.578 10.812 1 46.91 79 GLN A N 1
ATOM 606 C CA . GLN A 1 79 ? -15.75 14.227 9.75 1 46.91 79 GLN A CA 1
ATOM 607 C C . GLN A 1 79 ? -16.25 12.789 9.906 1 46.91 79 GLN A C 1
ATOM 609 O O . GLN A 1 79 ? -17.438 12.508 9.711 1 46.91 79 GLN A O 1
ATOM 614 N N . ARG A 1 80 ? -15.305 12.039 10.234 1 46.84 80 ARG A N 1
ATOM 615 C CA . ARG A 1 80 ? -15.703 10.664 10.531 1 46.84 80 ARG A CA 1
ATOM 616 C C . ARG A 1 80 ? -16.625 10.609 11.734 1 46.84 80 ARG A C 1
ATOM 618 O O . ARG A 1 80 ? -17.625 9.875 11.734 1 46.84 80 ARG A O 1
ATOM 625 N N . LEU A 1 81 ? -16.281 11.445 12.695 1 45.97 81 LEU A N 1
ATOM 626 C CA . LEU A 1 81 ? -17.172 11.547 13.852 1 45.97 81 LEU A CA 1
ATOM 627 C C . LEU A 1 81 ? -18.547 12.086 13.438 1 45.97 81 LEU A C 1
ATOM 629 O O . LEU A 1 81 ? -19.578 11.562 13.852 1 45.97 81 LEU A O 1
ATOM 633 N N . ALA A 1 82 ? -18.531 13.086 12.773 1 44.03 82 ALA A N 1
ATOM 634 C CA . ALA A 1 82 ? -19.797 13.672 12.32 1 44.03 82 ALA A CA 1
ATOM 635 C C . ALA A 1 82 ? -20.578 12.672 11.484 1 44.03 82 ALA A C 1
ATOM 637 O O . ALA A 1 82 ? -21.797 12.555 11.633 1 44.03 82 ALA A O 1
ATOM 638 N N . SER A 1 83 ? -19.828 12.062 10.68 1 44.19 83 SER A N 1
ATOM 639 C CA . SER A 1 83 ? -20.469 11.031 9.891 1 44.19 83 SER A CA 1
ATOM 640 C C . SER A 1 83 ? -21 9.898 10.773 1 44.19 83 SER A C 1
ATOM 642 O O . SER A 1 83 ? -22.094 9.383 10.539 1 44.19 83 SER A O 1
ATOM 644 N N . ARG A 1 84 ? -20.172 9.633 11.68 1 45.31 84 ARG A N 1
ATOM 645 C CA . ARG A 1 84 ? -20.609 8.625 12.641 1 45.31 84 ARG A CA 1
ATOM 646 C C . ARG A 1 84 ? -21.844 9.102 13.414 1 45.31 84 ARG A C 1
ATOM 648 O O . ARG A 1 84 ? -22.75 8.32 13.672 1 45.31 84 ARG A O 1
ATOM 655 N N . LEU A 1 85 ? -21.719 10.25 13.891 1 45.19 85 LEU A N 1
ATOM 656 C CA . LEU A 1 85 ? -22.844 10.789 14.641 1 45.19 85 LEU A CA 1
ATOM 657 C C . LEU A 1 85 ? -24.094 10.844 13.773 1 45.19 85 LEU A C 1
ATOM 659 O O . LEU A 1 85 ? -25.219 10.695 14.281 1 45.19 85 LEU A O 1
ATOM 663 N N . LYS A 1 86 ? -23.875 11.305 12.727 1 41.62 86 LYS A N 1
ATOM 664 C CA . LYS A 1 86 ? -25.047 11.336 11.844 1 41.62 86 LYS A CA 1
ATOM 665 C C . LYS A 1 86 ? -25.594 9.93 11.609 1 41.62 86 LYS A C 1
ATOM 667 O O . LYS A 1 86 ? -26.812 9.742 11.531 1 41.62 86 LYS A O 1
ATOM 672 N N . HIS A 1 87 ? -24.656 9.039 11.203 1 41.47 87 HIS A N 1
ATOM 673 C CA . HIS A 1 87 ? -25.156 7.672 11.062 1 41.47 87 HIS A CA 1
ATOM 674 C C . HIS A 1 87 ? -25.078 6.918 12.391 1 41.47 87 HIS A C 1
ATOM 676 O O . HIS A 1 87 ? -24.031 6.891 13.031 1 41.47 87 HIS A O 1
ATOM 682 N N . HIS A 1 88 ? -26.016 7.098 13.305 1 42.22 88 HIS A N 1
ATOM 683 C CA . HIS A 1 88 ? -26.188 6.336 14.539 1 42.22 88 HIS A CA 1
ATOM 684 C C . HIS A 1 88 ? -25.344 5.074 14.531 1 42.22 88 HIS A C 1
ATOM 686 O O . HIS A 1 88 ? -25.688 4.078 15.172 1 42.22 88 HIS A O 1
ATOM 692 N N . HIS A 1 89 ? -24.5 4.828 13.617 1 45.97 89 HIS A N 1
ATOM 693 C CA . HIS A 1 89 ? -24.031 3.471 13.359 1 45.97 89 HIS A CA 1
ATOM 694 C C . HIS A 1 89 ? -23.203 2.943 14.523 1 45.97 89 HIS A C 1
ATOM 696 O O . HIS A 1 89 ? -22.641 3.725 15.297 1 45.97 89 HIS A O 1
ATOM 702 N N . ALA A 1 90 ? -23.406 1.7 14.914 1 52.28 90 ALA A N 1
ATOM 703 C CA . ALA A 1 90 ? -22.672 0.734 15.734 1 52.28 90 ALA A CA 1
ATOM 704 C C . ALA A 1 90 ? -21.188 1.032 15.742 1 52.28 90 ALA A C 1
ATOM 706 O O . ALA A 1 90 ? -20.656 1.604 14.789 1 52.28 90 ALA A O 1
ATOM 707 N N . PRO A 1 91 ? -20.609 0.997 16.938 1 66.25 91 PRO A N 1
ATOM 708 C CA . PRO A 1 91 ? -19.172 1.175 17.078 1 66.25 91 PRO A CA 1
ATOM 709 C C . PRO A 1 91 ? -18.375 0.48 15.977 1 66.25 91 PRO A C 1
ATOM 711 O O . PRO A 1 91 ? -18.609 -0.7 15.703 1 66.25 91 PRO A O 1
ATOM 714 N N . THR A 1 92 ? -17.797 1.238 15.078 1 85.94 92 THR A N 1
ATOM 715 C CA . THR A 1 92 ? -16.969 0.733 13.984 1 85.94 92 THR A CA 1
ATOM 716 C C . THR A 1 92 ? -15.578 0.361 14.484 1 85.94 92 THR A C 1
ATOM 718 O O . THR A 1 92 ? -14.969 1.111 15.242 1 85.94 92 THR A O 1
ATOM 721 N N . LEU A 1 93 ? -15.219 -0.845 14.266 1 92.94 93 LEU A N 1
ATOM 722 C CA . LEU A 1 93 ? -13.852 -1.261 14.555 1 92.94 93 LEU A CA 1
ATOM 723 C C . LEU A 1 93 ? -12.891 -0.771 13.477 1 92.94 93 LEU A C 1
ATOM 725 O O . LEU A 1 93 ? -13.031 -1.135 12.305 1 92.94 93 LEU A O 1
ATOM 729 N N . ARG A 1 94 ? -11.984 0.053 13.844 1 94 94 ARG A N 1
ATOM 730 C CA . ARG A 1 94 ? -10.992 0.605 12.93 1 94 94 ARG A CA 1
ATOM 731 C C . ARG A 1 94 ? -9.641 -0.082 13.102 1 94 94 ARG A C 1
ATOM 733 O O . ARG A 1 94 ? -8.969 0.119 14.117 1 94 94 ARG A O 1
ATOM 740 N N . ALA A 1 95 ? -9.25 -0.852 12.062 1 96.88 95 ALA A N 1
ATOM 741 C CA . ALA A 1 95 ? -8.031 -1.653 12.133 1 96.88 95 ALA A CA 1
ATOM 742 C C . ALA A 1 95 ? -7.055 -1.249 11.031 1 96.88 95 ALA A C 1
ATOM 744 O O . ALA A 1 95 ? -7.426 -1.161 9.859 1 96.88 95 ALA A O 1
ATOM 745 N N . LEU A 1 96 ? -5.812 -0.981 11.422 1 96.75 96 LE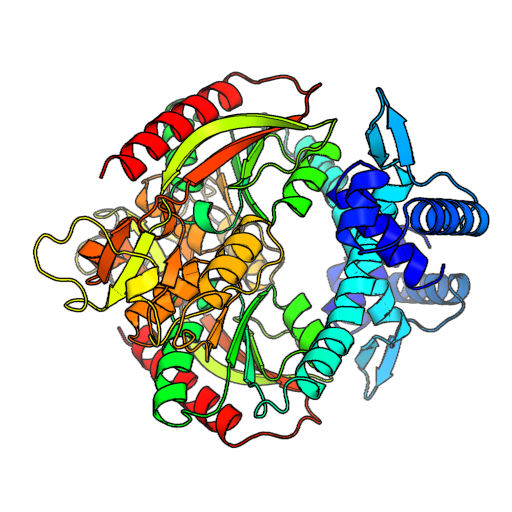U A N 1
ATOM 746 C CA . LEU A 1 96 ? -4.738 -0.658 10.484 1 96.75 96 LEU A CA 1
ATOM 747 C C . LEU A 1 96 ? -3.68 -1.756 10.477 1 96.75 96 LEU A C 1
ATOM 749 O O . LEU A 1 96 ? -3.572 -2.529 11.43 1 96.75 96 LEU A O 1
ATOM 753 N N . CYS A 1 97 ? -2.963 -1.791 9.359 1 96.5 97 CYS A N 1
ATOM 754 C CA . CYS A 1 97 ? -1.83 -2.707 9.32 1 96.5 97 CYS A CA 1
ATOM 755 C C . CYS A 1 97 ? -0.778 -2.225 8.328 1 96.5 97 CYS A C 1
ATOM 757 O O . CYS A 1 97 ? -1.064 -1.39 7.465 1 96.5 97 CYS A O 1
ATOM 759 N N . THR A 1 98 ? 0.417 -2.713 8.523 1 92.12 98 THR A N 1
ATOM 760 C CA . THR A 1 98 ? 1.462 -2.449 7.543 1 92.12 98 THR A CA 1
ATOM 761 C C . THR A 1 98 ? 1.2 -3.223 6.254 1 92.12 98 THR A C 1
ATOM 763 O O . THR A 1 98 ? 0.549 -4.27 6.273 1 92.12 98 THR A O 1
ATOM 766 N N . PRO A 1 99 ? 1.788 -2.869 5.145 1 87.88 99 PRO A N 1
ATOM 767 C CA . PRO A 1 99 ? 1.444 -3.391 3.82 1 87.88 99 PRO A CA 1
ATOM 768 C C . PRO A 1 99 ? 1.586 -4.91 3.729 1 87.88 99 PRO A C 1
ATOM 770 O O . PRO A 1 99 ? 0.717 -5.582 3.166 1 87.88 99 PRO A O 1
ATOM 773 N N . PRO A 1 100 ? 2.525 -5.57 4.27 1 88.38 100 PRO A N 1
ATOM 774 C CA . PRO A 1 100 ? 2.617 -7.023 4.117 1 88.38 100 PRO A CA 1
ATOM 775 C C . PRO A 1 100 ? 1.416 -7.758 4.711 1 88.38 100 PRO A C 1
ATOM 777 O O . PRO A 1 100 ? 1.132 -8.898 4.328 1 88.38 100 PRO A O 1
ATOM 780 N N . LEU A 1 101 ? 0.748 -7.105 5.559 1 94.19 101 LEU A N 1
ATOM 781 C CA . LEU A 1 101 ? -0.341 -7.754 6.281 1 94.19 101 LEU A CA 1
ATOM 782 C C . LEU A 1 101 ? -1.688 -7.418 5.652 1 94.19 101 LEU A C 1
ATOM 784 O O . LEU A 1 101 ? -2.719 -7.961 6.055 1 94.19 101 LEU A O 1
ATOM 788 N N . ALA A 1 102 ? -1.645 -6.566 4.723 1 92.56 102 ALA A N 1
ATOM 789 C CA . ALA A 1 102 ? -2.867 -5.961 4.203 1 92.56 102 ALA A CA 1
ATOM 790 C C . ALA A 1 102 ? -3.516 -6.852 3.146 1 92.56 102 ALA A C 1
ATOM 792 O O . ALA A 1 102 ? -4.695 -6.684 2.824 1 92.56 102 ALA A O 1
ATOM 793 N N . ASN A 1 103 ? -2.83 -7.855 2.67 1 88.75 103 ASN A N 1
ATOM 794 C CA . ASN A 1 103 ? -3.359 -8.602 1.534 1 88.75 103 ASN A CA 1
ATOM 795 C C . ASN A 1 103 ? -3.959 -9.938 1.972 1 88.75 103 ASN A C 1
ATOM 797 O O . ASN A 1 103 ? -4.645 -10.602 1.191 1 88.75 103 ASN A O 1
ATOM 801 N N . GLN A 1 104 ? -3.748 -10.289 3.18 1 91 104 GLN A N 1
ATOM 802 C CA . GLN A 1 104 ? -4.27 -11.594 3.578 1 91 104 GLN A CA 1
ATOM 803 C C . GLN A 1 104 ? -4.617 -11.617 5.066 1 91 104 GLN A C 1
ATOM 805 O O . GLN A 1 104 ? -5.793 -11.688 5.434 1 91 104 GLN A O 1
ATOM 810 N N . LEU A 1 105 ? -3.656 -11.352 5.848 1 95.25 105 LEU A N 1
ATOM 811 C CA . LEU A 1 105 ? -3.818 -11.609 7.273 1 95.25 105 LEU A CA 1
ATOM 812 C C . LEU A 1 105 ? -4.945 -10.766 7.855 1 95.25 105 LEU A C 1
ATOM 814 O O . LEU A 1 105 ? -5.895 -11.305 8.438 1 95.25 105 LEU A O 1
ATOM 818 N N . LEU A 1 106 ? -4.883 -9.461 7.676 1 97 106 LEU A N 1
ATOM 819 C CA . LEU A 1 106 ? -5.871 -8.594 8.312 1 97 106 LEU A CA 1
ATOM 820 C C . LEU A 1 106 ? -7.246 -8.789 7.684 1 97 106 LEU A C 1
ATOM 822 O O . LEU A 1 106 ? -8.227 -9.039 8.391 1 97 106 LEU A O 1
ATOM 826 N N . PRO A 1 107 ? -7.355 -8.773 6.375 1 95.25 107 PRO A N 1
ATOM 827 C CA . PRO A 1 107 ? -8.68 -8.938 5.777 1 95.25 107 PRO A CA 1
ATOM 828 C C . PRO A 1 107 ? -9.32 -10.281 6.133 1 95.25 107 PRO A C 1
ATOM 830 O O . PRO A 1 107 ? -10.508 -10.336 6.461 1 95.25 107 PRO A O 1
ATOM 833 N N . GLN A 1 108 ? -8.602 -11.305 6.137 1 93.56 108 GLN A N 1
ATOM 834 C CA . GLN A 1 108 ? -9.156 -12.617 6.441 1 93.56 108 GLN A CA 1
ATOM 835 C C . GLN A 1 108 ? -9.547 -12.727 7.91 1 93.56 108 GLN A C 1
ATOM 837 O O . GLN A 1 108 ? -10.531 -13.391 8.25 1 93.56 108 GLN A O 1
ATOM 842 N N . SER A 1 109 ? -8.758 -12.117 8.703 1 97.25 109 SER A N 1
ATOM 843 C CA . SER A 1 109 ? -9.094 -12.102 10.125 1 97.25 109 SER A CA 1
ATOM 844 C C . SER A 1 109 ? -10.398 -11.352 10.375 1 97.25 109 SER A C 1
ATOM 846 O O . SER A 1 109 ? -11.219 -11.773 11.188 1 97.25 109 SER A O 1
ATOM 848 N N . ILE A 1 110 ? -10.555 -10.227 9.703 1 96.44 110 ILE A N 1
ATOM 849 C CA . ILE A 1 110 ? -11.758 -9.422 9.852 1 96.44 110 ILE A CA 1
ATOM 850 C C . ILE A 1 110 ? -12.969 -10.203 9.344 1 96.44 110 ILE A C 1
ATOM 852 O O . ILE A 1 110 ? -14.047 -10.141 9.938 1 96.44 110 ILE A O 1
ATOM 856 N N . ALA A 1 111 ? -12.789 -10.938 8.266 1 93.62 111 ALA A N 1
ATOM 857 C CA . ALA A 1 111 ? -13.875 -11.766 7.742 1 93.62 111 ALA A CA 1
ATOM 858 C C . ALA A 1 111 ? -14.359 -12.758 8.797 1 93.62 111 ALA A C 1
ATOM 860 O O . ALA A 1 111 ? -15.562 -12.945 8.977 1 93.62 111 ALA A O 1
ATOM 861 N N . VAL A 1 112 ? -13.438 -13.391 9.469 1 94.25 112 VAL A N 1
ATOM 862 C CA . VAL A 1 112 ? -13.773 -14.336 10.523 1 94.25 112 VAL A CA 1
ATOM 863 C C . VAL A 1 112 ? -14.445 -13.609 11.68 1 94.25 112 VAL A C 1
ATOM 865 O O . VAL A 1 112 ? -15.438 -14.094 12.234 1 94.25 112 VAL A O 1
ATOM 868 N N . LEU A 1 113 ? -13.93 -12.453 12.047 1 95.75 113 LEU A N 1
ATOM 869 C CA . LEU A 1 113 ? -14.492 -11.664 13.141 1 95.75 113 LEU A CA 1
ATOM 870 C C . LEU A 1 113 ? -15.953 -11.336 12.867 1 95.75 113 LEU A C 1
ATOM 872 O O . LEU A 1 113 ? -16.797 -11.422 13.773 1 95.75 113 LEU A O 1
ATOM 876 N N . ARG A 1 114 ? -16.219 -10.969 11.648 1 93.12 114 ARG A N 1
ATOM 877 C CA . ARG A 1 114 ? -17.547 -10.484 11.281 1 93.12 114 ARG A CA 1
ATOM 878 C C . ARG A 1 114 ? -18.578 -11.625 11.305 1 93.12 114 ARG A C 1
ATOM 880 O O . ARG A 1 114 ? -19.781 -11.383 11.375 1 93.12 114 ARG A O 1
ATOM 887 N N . ARG A 1 115 ? -18.172 -12.828 11.234 1 90.56 115 ARG A N 1
ATOM 888 C CA . ARG A 1 115 ? -19.078 -13.953 11.414 1 90.56 115 ARG A CA 1
ATOM 889 C C . ARG A 1 115 ? -19.578 -14.031 12.852 1 90.56 115 ARG A C 1
ATOM 891 O O . ARG A 1 115 ? -20.703 -14.461 13.094 1 90.56 115 ARG A O 1
ATOM 898 N N . ARG A 1 116 ? -18.766 -13.633 13.711 1 89.44 116 ARG A N 1
ATOM 899 C CA . ARG A 1 116 ? -19.078 -13.664 15.133 1 89.44 116 ARG A CA 1
ATOM 900 C C . ARG A 1 116 ? -19.734 -12.352 15.57 1 89.44 116 ARG A C 1
ATOM 902 O O . ARG A 1 116 ? -20.594 -12.344 16.453 1 89.44 116 ARG A O 1
ATOM 909 N N . PHE A 1 117 ? -19.25 -11.297 15 1 89.25 117 PHE A N 1
ATOM 910 C CA . PHE A 1 117 ? -19.719 -9.961 15.305 1 89.25 117 PHE A CA 1
ATOM 911 C C . PHE A 1 117 ? -20.344 -9.312 14.07 1 89.25 117 PHE A C 1
ATOM 913 O O . PHE A 1 117 ? -19.812 -8.336 13.539 1 89.25 117 PHE A O 1
ATOM 920 N N . GLN A 1 118 ? -21.547 -9.648 13.711 1 84.62 118 GLN A N 1
ATOM 921 C CA . GLN A 1 118 ? -22.172 -9.289 12.438 1 84.62 118 GLN A CA 1
ATOM 922 C C . GLN A 1 118 ? -22.578 -7.82 12.422 1 84.62 118 GLN A C 1
ATOM 924 O O . GLN A 1 118 ? -22.656 -7.203 11.352 1 84.62 118 GLN A O 1
ATOM 929 N N . ASP A 1 119 ? -22.719 -7.254 13.562 1 81.75 119 ASP A N 1
ATOM 930 C CA . ASP A 1 119 ? -23.25 -5.895 13.641 1 81.75 119 ASP A CA 1
ATOM 931 C C . ASP A 1 119 ? -22.125 -4.883 13.883 1 81.75 119 ASP A C 1
ATOM 933 O O . ASP A 1 119 ? -22.391 -3.723 14.195 1 81.75 119 ASP A O 1
ATOM 937 N N . THR A 1 120 ? -20.922 -5.348 13.695 1 83.75 120 THR A N 1
ATOM 938 C CA . THR A 1 120 ? -19.797 -4.449 13.914 1 83.75 120 THR A CA 1
ATOM 939 C C . THR A 1 120 ? -19.156 -4.059 12.586 1 83.75 120 THR A C 1
ATOM 941 O O . THR A 1 120 ? -18.406 -4.84 11.992 1 83.75 120 THR A O 1
ATOM 944 N N . PRO A 1 121 ? -19.484 -2.855 12.18 1 88.06 121 PRO A N 1
ATOM 945 C CA . PRO A 1 121 ? -18.781 -2.404 10.977 1 88.06 121 PRO A CA 1
ATOM 946 C C . PRO A 1 121 ? -17.266 -2.275 11.188 1 88.06 121 PRO A C 1
ATOM 948 O O . PRO A 1 121 ? -16.812 -2.004 12.305 1 88.06 121 PRO A O 1
ATOM 951 N N . CYS A 1 122 ? -16.547 -2.535 10.125 1 93.06 122 CYS A N 1
ATOM 952 C CA . CYS A 1 122 ? -15.086 -2.484 10.211 1 93.06 122 CYS A CA 1
ATOM 953 C C . CYS A 1 122 ? -14.508 -1.603 9.109 1 93.06 122 CYS A C 1
ATOM 955 O O . CYS A 1 122 ? -15 -1.603 7.98 1 93.06 122 CYS A O 1
ATOM 957 N N . ASN A 1 123 ? -13.508 -0.866 9.477 1 92.38 123 ASN A N 1
ATOM 958 C CA . ASN A 1 123 ? -12.695 -0.102 8.539 1 92.38 123 ASN A CA 1
ATOM 959 C C . ASN A 1 123 ? -11.234 -0.554 8.562 1 92.38 123 ASN A C 1
ATOM 961 O O . ASN A 1 123 ? -10.602 -0.553 9.625 1 92.38 123 ASN A O 1
ATOM 965 N N . LEU A 1 124 ? -10.781 -0.921 7.41 1 95.19 124 LEU A N 1
ATOM 966 C CA . LEU A 1 124 ? -9.414 -1.429 7.301 1 95.19 124 LEU A CA 1
ATOM 967 C C . LEU A 1 124 ? -8.57 -0.522 6.414 1 95.19 124 LEU A C 1
ATOM 969 O O . LEU A 1 124 ? -9.047 -0.014 5.398 1 95.19 124 LEU A O 1
ATOM 973 N N . SER A 1 125 ? -7.332 -0.322 6.852 1 92.75 125 SER A N 1
ATOM 974 C CA . SER A 1 125 ? -6.402 0.459 6.039 1 92.75 125 SER A CA 1
ATOM 975 C C . SER A 1 125 ? -4.973 -0.047 6.199 1 92.75 125 SER A C 1
ATOM 977 O O . SER A 1 125 ? -4.641 -0.675 7.207 1 92.75 125 SER A O 1
ATOM 979 N N . SER A 1 126 ? -4.211 0.169 5.176 1 91.69 126 SER A N 1
ATOM 980 C CA . SER A 1 126 ? -2.781 -0.125 5.191 1 91.69 126 SER A CA 1
ATOM 981 C C . SER A 1 126 ? -1.956 1.151 5.32 1 91.69 126 SER A C 1
ATOM 983 O O . SER A 1 126 ? -2.107 2.078 4.52 1 91.69 126 SER A O 1
ATOM 985 N N . GLN A 1 127 ? -1.131 1.157 6.305 1 87.38 127 GLN A N 1
ATOM 986 C CA . GLN A 1 127 ? -0.29 2.316 6.586 1 87.38 127 GLN A CA 1
ATOM 987 C C . GLN A 1 127 ? 1.065 1.892 7.141 1 87.38 127 GLN A C 1
ATOM 989 O O . GLN A 1 127 ? 1.187 0.83 7.754 1 87.38 127 GLN A O 1
ATOM 994 N N . PRO A 1 128 ? 2.068 2.797 6.891 1 83.94 128 PRO A N 1
ATOM 995 C CA . PRO A 1 128 ? 3.316 2.531 7.609 1 83.94 128 PRO A CA 1
ATOM 996 C C . PRO A 1 128 ? 3.158 2.631 9.125 1 83.94 128 PRO A C 1
ATOM 998 O O . PRO A 1 128 ? 2.223 3.271 9.609 1 83.94 128 PRO A O 1
ATOM 1001 N N . THR A 1 129 ? 4.07 2.061 9.781 1 86.88 129 THR A N 1
ATOM 1002 C CA . THR A 1 129 ? 3.98 1.974 11.234 1 86.88 129 THR A CA 1
ATOM 1003 C C . THR A 1 129 ? 3.855 3.363 11.852 1 86.88 129 THR A C 1
ATOM 1005 O O . THR A 1 129 ? 3.062 3.568 12.773 1 86.88 129 THR A O 1
ATOM 1008 N N . ARG A 1 130 ? 4.613 4.277 11.344 1 79.75 130 ARG A N 1
ATOM 1009 C CA . ARG A 1 130 ? 4.578 5.637 11.875 1 79.75 130 ARG A CA 1
ATOM 1010 C C . ARG A 1 130 ? 3.176 6.223 11.789 1 79.75 130 ARG A C 1
ATOM 1012 O O . ARG A 1 130 ? 2.723 6.898 12.719 1 79.75 130 ARG A O 1
ATOM 1019 N N . GLU A 1 131 ? 2.525 5.957 10.711 1 82.38 131 GLU A N 1
ATOM 1020 C CA . GLU A 1 131 ? 1.171 6.465 10.523 1 82.38 131 GLU A CA 1
ATOM 1021 C C . GLU A 1 131 ? 0.167 5.703 11.383 1 82.38 131 GLU A C 1
ATOM 1023 O O . GLU A 1 131 ? -0.828 6.273 11.836 1 82.38 131 GLU A O 1
ATOM 1028 N N . ILE A 1 132 ? 0.451 4.457 11.633 1 91.31 132 ILE A N 1
ATOM 1029 C CA . ILE A 1 132 ? -0.392 3.664 12.523 1 91.31 132 ILE A CA 1
ATOM 1030 C C . ILE A 1 132 ? -0.362 4.262 13.93 1 91.31 132 ILE A C 1
ATOM 1032 O O . ILE A 1 132 ? -1.41 4.477 14.539 1 91.31 132 ILE A O 1
ATOM 1036 N N . VAL A 1 133 ? 0.807 4.559 14.375 1 85.88 133 VAL A N 1
ATOM 1037 C CA . VAL A 1 133 ? 0.975 5.145 15.695 1 85.88 133 VAL A CA 1
ATOM 1038 C C . VAL A 1 133 ? 0.224 6.473 15.773 1 85.88 133 VAL A C 1
ATOM 1040 O O . VAL A 1 133 ? -0.527 6.711 16.719 1 85.88 133 VAL A O 1
ATOM 1043 N N . ARG A 1 134 ? 0.426 7.281 14.75 1 79.12 134 ARG A N 1
ATOM 1044 C CA . ARG A 1 134 ? -0.254 8.57 14.695 1 79.12 134 ARG A CA 1
ATOM 1045 C C . ARG A 1 134 ? -1.767 8.398 14.781 1 79.12 134 ARG A C 1
ATOM 1047 O O . ARG A 1 134 ? -2.434 9.086 15.555 1 79.12 134 ARG A O 1
ATOM 1054 N N . SER A 1 135 ? -2.312 7.449 14.039 1 85.62 135 SER A N 1
ATOM 1055 C CA . SER A 1 135 ? -3.75 7.203 14 1 85.62 135 SER A CA 1
ATOM 1056 C C . SER A 1 135 ? -4.266 6.73 15.352 1 85.62 135 SER A C 1
ATOM 1058 O O . SER A 1 135 ? -5.367 7.102 15.766 1 85.62 135 SER A O 1
ATOM 1060 N N . LEU A 1 136 ? -3.535 5.953 16.031 1 85.94 136 LEU A N 1
ATOM 1061 C CA . LEU A 1 136 ? -3.918 5.473 17.359 1 85.94 136 LEU A CA 1
ATOM 1062 C C . LEU A 1 136 ? -3.939 6.617 18.359 1 85.94 136 LEU A C 1
ATOM 1064 O O . LEU A 1 136 ? -4.891 6.75 19.125 1 85.94 136 LEU A O 1
ATOM 1068 N N . LEU A 1 137 ? -2.941 7.445 18.297 1 75.44 137 LEU A N 1
ATOM 1069 C CA . LEU A 1 137 ? -2.82 8.562 19.234 1 75.44 137 LEU A CA 1
ATOM 1070 C C . LEU A 1 137 ? -3.961 9.555 19.031 1 75.44 137 LEU A C 1
ATOM 1072 O O . LEU A 1 137 ? -4.441 10.148 20 1 75.44 137 LEU A O 1
ATOM 1076 N N . LEU A 1 138 ? -4.344 9.664 17.828 1 71.56 138 LEU A N 1
ATOM 1077 C CA . LEU A 1 138 ? -5.41 10.602 17.5 1 71.56 138 LEU A CA 1
ATOM 1078 C C . LEU A 1 138 ? -6.777 9.93 17.609 1 71.56 138 LEU A C 1
ATOM 1080 O O . LEU A 1 138 ? -7.793 10.523 17.25 1 71.56 138 LEU A O 1
ATOM 1084 N N . HIS A 1 139 ? -6.824 8.711 18.078 1 77.88 139 HIS A N 1
ATOM 1085 C CA . HIS A 1 139 ? -8.047 7.949 18.266 1 77.88 139 HIS A CA 1
ATOM 1086 C C . HIS A 1 139 ? -8.797 7.75 16.953 1 77.88 139 HIS A C 1
ATOM 1088 O O . HIS A 1 139 ? -10.031 7.773 16.938 1 77.88 139 HIS A O 1
ATOM 1094 N N . GLU A 1 140 ? -7.984 7.598 15.891 1 80 140 GLU A N 1
ATOM 1095 C CA . GLU A 1 140 ? -8.539 7.344 14.562 1 80 140 GLU A CA 1
ATOM 1096 C C . GLU A 1 140 ? -8.461 5.859 14.211 1 80 140 GLU A C 1
ATOM 1098 O O . GLU A 1 140 ? -8.914 5.445 13.141 1 80 140 GLU A O 1
ATOM 1103 N N . ALA A 1 141 ? -7.871 5.18 15 1 90.56 141 ALA A N 1
ATOM 1104 C CA . ALA A 1 141 ? -7.785 3.727 14.891 1 90.56 141 ALA A CA 1
ATOM 1105 C C . ALA A 1 141 ? -7.91 3.064 16.266 1 90.56 141 ALA A C 1
ATOM 1107 O O . ALA A 1 141 ? -7.617 3.684 17.281 1 90.56 141 ALA A O 1
ATOM 1108 N N . ASP A 1 142 ? -8.414 1.875 16.25 1 92.56 142 ASP A N 1
ATOM 1109 C CA . ASP A 1 142 ? -8.578 1.118 17.484 1 92.56 142 ASP A CA 1
ATOM 1110 C C . ASP A 1 142 ? -7.422 0.137 17.688 1 92.56 142 ASP A C 1
ATOM 1112 O O . ASP A 1 142 ? -7.09 -0.218 18.812 1 92.56 142 ASP A O 1
ATOM 1116 N N . VAL A 1 143 ? -6.832 -0.294 16.562 1 96.75 143 VAL A N 1
ATOM 1117 C CA . VAL A 1 143 ? -5.746 -1.268 16.625 1 96.75 143 VAL A CA 1
ATOM 1118 C C . VAL A 1 143 ? -4.891 -1.172 15.367 1 96.75 143 VAL A C 1
ATOM 1120 O O . VAL A 1 143 ? -5.395 -0.843 14.289 1 96.75 143 VAL A O 1
ATOM 1123 N N . GLY A 1 144 ? -3.6 -1.38 15.547 1 97.88 144 GLY A N 1
ATOM 1124 C CA . GLY A 1 144 ? -2.656 -1.535 14.445 1 97.88 144 GLY A CA 1
ATOM 1125 C C . GLY A 1 144 ? -1.896 -2.846 14.5 1 97.88 144 GLY A C 1
ATOM 1126 O O . GLY A 1 144 ? -1.503 -3.301 15.57 1 97.88 144 GLY A O 1
ATOM 1127 N N . LEU A 1 145 ? -1.758 -3.494 13.352 1 98.06 145 LEU A N 1
ATOM 1128 C CA . LEU A 1 145 ? -0.871 -4.645 13.211 1 98.06 145 LEU A CA 1
ATOM 1129 C C . LEU A 1 145 ? 0.406 -4.258 12.469 1 98.06 145 LEU A C 1
ATOM 1131 O O . LEU A 1 145 ? 0.348 -3.686 11.383 1 98.06 145 LEU A O 1
ATOM 1135 N N . SER A 1 146 ? 1.52 -4.535 13.07 1 95.88 146 SER A N 1
ATOM 1136 C CA . SER A 1 146 ? 2.801 -4.102 12.523 1 95.88 146 SER A CA 1
ATOM 1137 C C . SER A 1 146 ? 3.854 -5.199 12.641 1 95.88 146 SER A C 1
ATOM 1139 O O . SER A 1 146 ? 3.797 -6.023 13.555 1 95.88 146 SER A O 1
ATOM 1141 N N . LEU A 1 147 ? 4.816 -5.156 11.758 1 92.5 147 LEU A N 1
ATOM 1142 C CA . LEU A 1 147 ? 5.918 -6.109 11.82 1 92.5 147 LEU A CA 1
ATOM 1143 C C . LEU A 1 147 ? 7.133 -5.492 12.508 1 92.5 147 LEU A C 1
ATOM 1145 O O . LEU A 1 147 ? 8.234 -6.047 12.445 1 92.5 147 LEU A O 1
ATOM 1149 N N . HIS A 1 148 ? 6.941 -4.379 13.055 1 87.81 148 HIS A N 1
ATOM 1150 C CA . HIS A 1 148 ? 7.961 -3.74 13.883 1 87.81 148 HIS A CA 1
ATOM 1151 C C . HIS A 1 148 ? 7.336 -3.051 15.086 1 87.81 148 HIS A C 1
ATOM 1153 O O . HIS A 1 148 ? 6.199 -2.584 15.023 1 87.81 148 HIS A O 1
ATOM 1159 N N . ASP A 1 149 ? 8.109 -3.057 16.125 1 89.5 149 ASP A N 1
ATOM 1160 C CA . ASP A 1 149 ? 7.699 -2.33 17.328 1 89.5 149 ASP A CA 1
ATOM 1161 C C . ASP A 1 149 ? 8.07 -0.853 17.219 1 89.5 149 ASP A C 1
ATOM 1163 O O . ASP A 1 149 ? 9.25 -0.508 17.109 1 89.5 149 ASP A O 1
ATOM 1167 N N . PRO A 1 150 ? 7.074 -0.041 17.312 1 84.12 150 PRO A N 1
ATOM 1168 C CA . PRO A 1 150 ? 7.414 1.383 17.266 1 84.12 150 PRO A CA 1
ATOM 1169 C C . PRO A 1 150 ? 8.055 1.88 18.562 1 84.12 150 PRO A C 1
ATOM 1171 O O . PRO A 1 150 ? 8.609 2.982 18.594 1 84.12 150 PRO A O 1
ATOM 1174 N N . GLU A 1 151 ? 7.918 1.124 19.625 1 82.69 151 GLU A N 1
ATOM 1175 C CA . GLU A 1 151 ? 8.461 1.455 20.938 1 82.69 151 GLU A CA 1
ATOM 1176 C C . GLU A 1 151 ? 7.992 2.834 21.406 1 82.69 151 GLU A C 1
ATOM 1178 O O . GLU A 1 151 ? 8.797 3.641 21.875 1 82.69 151 GLU A O 1
ATOM 1183 N N . HIS A 1 152 ? 6.797 3.123 21.109 1 80 152 HIS A N 1
ATOM 1184 C CA . HIS A 1 152 ? 6.207 4.391 21.531 1 80 152 HIS A CA 1
ATOM 1185 C C . HIS A 1 152 ? 5.641 4.305 22.938 1 80 152 HIS A C 1
ATOM 1187 O O . HIS A 1 152 ? 4.961 3.334 23.281 1 80 152 HIS A O 1
ATOM 1193 N N . PRO A 1 153 ? 5.844 5.309 23.734 1 75.69 153 PRO A N 1
ATOM 1194 C CA . PRO A 1 153 ? 5.477 5.227 25.156 1 75.69 153 PRO A CA 1
ATOM 1195 C C . PRO A 1 153 ? 3.971 5.117 25.375 1 75.69 153 PRO A C 1
ATOM 1197 O O . PRO A 1 153 ? 3.527 4.555 26.375 1 75.69 153 PRO A O 1
ATOM 1200 N N . GLN A 1 154 ? 3.227 5.633 24.547 1 80.44 154 GLN A N 1
ATOM 1201 C CA . GLN A 1 154 ? 1.781 5.637 24.734 1 80.44 154 GLN A CA 1
ATOM 1202 C C . GLN A 1 154 ? 1.12 4.477 24 1 80.44 154 GLN A C 1
ATOM 1204 O O . GLN A 1 154 ? -0.107 4.355 24 1 80.44 154 GLN A O 1
ATOM 1209 N N . ILE A 1 155 ? 1.932 3.723 23.359 1 88.44 155 ILE A N 1
ATOM 1210 C CA . ILE A 1 155 ? 1.422 2.592 22.594 1 88.44 155 ILE A CA 1
ATOM 1211 C C . ILE A 1 155 ? 1.764 1.287 23.312 1 88.44 155 ILE A C 1
ATOM 1213 O O . ILE A 1 155 ? 2.889 1.107 23.781 1 88.44 155 ILE A O 1
ATOM 1217 N N . HIS A 1 156 ? 0.749 0.467 23.5 1 94.12 156 HIS A N 1
ATOM 1218 C CA . HIS A 1 156 ? 0.962 -0.904 23.953 1 94.12 156 HIS A CA 1
ATOM 1219 C C . HIS A 1 156 ? 1.253 -1.83 22.781 1 94.12 156 HIS A C 1
ATOM 1221 O O . HIS A 1 156 ? 0.427 -1.969 21.875 1 94.12 156 HIS A O 1
ATOM 1227 N N . SER A 1 157 ? 2.422 -2.35 22.781 1 95.88 157 SER A N 1
ATOM 1228 C CA . SER A 1 157 ? 2.83 -3.307 21.75 1 95.88 157 SER A CA 1
ATOM 1229 C C . SER A 1 157 ? 2.785 -4.734 22.281 1 95.88 157 SER A C 1
ATOM 1231 O O . SER A 1 157 ? 3.51 -5.078 23.219 1 95.88 157 SER A O 1
ATOM 1233 N N . ARG A 1 158 ? 1.967 -5.578 21.734 1 96.81 158 ARG A N 1
ATOM 1234 C CA . ARG A 1 158 ? 1.851 -6.98 22.109 1 96.81 158 ARG A CA 1
ATOM 1235 C C . ARG A 1 158 ? 2.314 -7.895 20.969 1 96.81 158 ARG A C 1
ATOM 1237 O O . ARG A 1 158 ? 1.844 -7.773 19.844 1 96.81 158 ARG A O 1
ATOM 1244 N N . VAL A 1 159 ? 3.191 -8.773 21.281 1 97.56 159 VAL A N 1
ATOM 1245 C CA . VAL A 1 159 ? 3.623 -9.758 20.297 1 97.56 159 VAL A CA 1
ATOM 1246 C C . VAL A 1 159 ? 2.525 -10.797 20.094 1 97.56 159 VAL A C 1
ATOM 1248 O O . VAL A 1 159 ? 2.064 -11.422 21.047 1 97.56 159 VAL A O 1
ATOM 1251 N N . LEU A 1 160 ? 2.1 -10.984 18.875 1 97.81 160 LEU A N 1
ATOM 1252 C CA . LEU A 1 160 ? 1.056 -11.961 18.562 1 97.81 160 LEU A CA 1
ATOM 1253 C C . LEU A 1 160 ? 1.657 -13.242 18.016 1 97.81 160 LEU A C 1
ATOM 1255 O O . LEU A 1 160 ? 1.086 -14.32 18.172 1 97.81 160 LEU A O 1
ATOM 1259 N N . ALA A 1 161 ? 2.713 -13.117 17.25 1 96.88 161 ALA A N 1
ATOM 1260 C CA . ALA A 1 161 ? 3.381 -14.25 16.609 1 96.88 161 ALA A CA 1
ATOM 1261 C C . ALA A 1 161 ? 4.809 -13.891 16.219 1 96.88 161 ALA A C 1
ATOM 1263 O O . ALA A 1 161 ? 5.168 -12.711 16.156 1 96.88 161 ALA A O 1
ATOM 1264 N N . GLN A 1 162 ? 5.613 -14.859 16.047 1 95 162 GLN A N 1
ATOM 1265 C CA . GLN A 1 162 ? 7 -14.703 15.617 1 95 162 GLN A CA 1
ATOM 1266 C C . GLN A 1 162 ? 7.324 -15.648 14.461 1 95 162 GLN A C 1
ATOM 1268 O O . GLN A 1 162 ? 6.926 -16.812 14.477 1 95 162 GLN A O 1
ATOM 1273 N N . GLY A 1 163 ? 7.938 -15.062 13.492 1 93.75 163 GLY A N 1
ATOM 1274 C CA . GLY A 1 163 ? 8.352 -15.852 12.344 1 93.75 163 GLY A CA 1
ATOM 1275 C C . GLY A 1 163 ? 9.789 -15.609 11.938 1 93.75 163 GLY A C 1
ATOM 1276 O O . GLY A 1 163 ? 10.523 -14.891 12.625 1 93.75 163 GLY A O 1
ATOM 1277 N N . LYS A 1 164 ? 10.141 -16.344 10.867 1 93.81 164 LYS A N 1
ATOM 1278 C CA . LYS A 1 164 ? 11.477 -16.203 10.305 1 93.81 164 LYS A CA 1
ATOM 1279 C C . LYS A 1 164 ? 11.43 -15.602 8.898 1 93.81 164 LYS A C 1
ATOM 1281 O O . LYS A 1 164 ? 10.523 -15.914 8.125 1 93.81 164 LYS A O 1
ATOM 1286 N N . LEU A 1 165 ? 12.477 -14.734 8.633 1 94.12 165 LEU A N 1
ATOM 1287 C CA . LEU A 1 165 ? 12.578 -14.227 7.273 1 94.12 165 LEU A CA 1
ATOM 1288 C C . LEU A 1 165 ? 12.828 -15.359 6.281 1 94.12 165 LEU A C 1
ATOM 1290 O O . LEU A 1 165 ? 13.531 -16.328 6.602 1 94.12 165 LEU A O 1
ATOM 1294 N N . GLN A 1 166 ? 12.289 -15.172 5.094 1 95.44 166 GLN A N 1
ATOM 1295 C CA . GLN A 1 166 ? 12.312 -16.188 4.055 1 95.44 166 GLN A CA 1
ATOM 1296 C C . GLN A 1 166 ? 13.062 -15.703 2.816 1 95.44 166 GLN A C 1
ATOM 1298 O O . GLN A 1 166 ? 12.93 -14.547 2.424 1 95.44 166 GLN A O 1
ATOM 1303 N N . LEU A 1 167 ? 13.812 -16.594 2.289 1 96.5 167 LEU A N 1
ATOM 1304 C CA . LEU A 1 167 ? 14.273 -16.375 0.922 1 96.5 167 LEU A CA 1
ATOM 1305 C C . LEU A 1 167 ? 13.18 -16.734 -0.083 1 96.5 167 LEU A C 1
ATOM 1307 O O . LEU A 1 167 ? 12.539 -17.781 0.034 1 96.5 167 LEU A O 1
ATOM 1311 N N . LEU A 1 168 ? 12.922 -15.852 -0.996 1 96.38 168 LEU A N 1
ATOM 1312 C CA . LEU A 1 168 ? 12.125 -16.141 -2.182 1 96.38 168 LEU A CA 1
ATOM 1313 C C . LEU A 1 168 ? 13.008 -16.234 -3.424 1 96.38 168 LEU A C 1
ATOM 1315 O O . LEU A 1 168 ? 13.859 -15.367 -3.643 1 96.38 168 LEU A O 1
ATOM 1319 N N . ALA A 1 169 ? 12.828 -17.312 -4.16 1 96.56 169 ALA A N 1
ATOM 1320 C CA . ALA A 1 169 ? 13.602 -17.531 -5.379 1 96.56 169 ALA A CA 1
ATOM 1321 C C . ALA A 1 169 ? 12.734 -18.141 -6.477 1 96.56 169 ALA A C 1
ATOM 1323 O O . ALA A 1 169 ? 11.688 -18.734 -6.195 1 96.56 169 ALA A O 1
ATOM 1324 N N . PRO A 1 170 ? 13.117 -17.844 -7.738 1 93.69 170 PRO A N 1
ATOM 1325 C CA . PRO A 1 170 ? 12.414 -18.547 -8.805 1 93.69 170 PRO A CA 1
ATOM 1326 C C . PRO A 1 170 ? 12.461 -20.062 -8.633 1 93.69 170 PRO A C 1
ATOM 1328 O O . PRO A 1 170 ? 13.375 -20.594 -7.992 1 93.69 170 PRO A O 1
ATOM 1331 N N . HIS A 1 171 ? 11.492 -20.656 -9.219 1 90.69 171 HIS A N 1
ATOM 1332 C CA . HIS A 1 171 ? 11.406 -22.109 -9.133 1 90.69 171 HIS A CA 1
ATOM 1333 C C . HIS A 1 171 ? 12.672 -22.781 -9.656 1 90.69 171 HIS A C 1
ATOM 1335 O O . HIS A 1 171 ? 13.195 -22.391 -10.703 1 90.69 171 HIS A O 1
ATOM 1341 N N . GLY A 1 172 ? 13.195 -23.719 -8.875 1 91 172 GLY A N 1
ATOM 1342 C CA . GLY A 1 172 ? 14.352 -24.5 -9.297 1 91 172 GLY A CA 1
ATOM 1343 C C . GLY A 1 172 ? 15.664 -23.922 -8.789 1 91 172 GLY A C 1
ATOM 1344 O O . GLY A 1 172 ? 16.719 -24.531 -8.977 1 91 172 GLY A O 1
ATOM 1345 N N . TRP A 1 173 ? 15.664 -22.781 -8.234 1 92.38 173 TRP A N 1
ATOM 1346 C CA . TRP A 1 173 ? 16.891 -22.188 -7.719 1 92.38 173 TRP A CA 1
ATOM 1347 C C . TRP A 1 173 ? 17.406 -22.953 -6.5 1 92.38 173 TRP A C 1
ATOM 1349 O O . TRP A 1 173 ? 18.609 -23.172 -6.359 1 92.38 173 TRP A O 1
ATOM 1359 N N . LEU A 1 174 ? 16.484 -23.375 -5.637 1 91.06 174 LEU A N 1
ATOM 1360 C CA . LEU A 1 174 ? 16.844 -24.156 -4.461 1 91.06 174 LEU A CA 1
ATOM 1361 C C . LEU A 1 174 ? 16.906 -25.641 -4.793 1 91.06 174 LEU A C 1
ATOM 1363 O O . LEU A 1 174 ? 16.172 -26.125 -5.652 1 91.06 174 LEU A O 1
ATOM 1367 N N . LYS A 1 175 ? 17.781 -26.312 -4.129 1 89.31 175 LYS A N 1
ATOM 1368 C CA . LYS A 1 175 ? 17.828 -27.781 -4.254 1 89.31 175 LYS A CA 1
ATOM 1369 C C . LYS A 1 175 ? 16.562 -28.406 -3.689 1 89.31 175 LYS A C 1
ATOM 1371 O O . LYS A 1 175 ? 15.938 -27.859 -2.771 1 89.31 175 LYS A O 1
ATOM 1376 N N . PRO A 1 176 ? 16.266 -29.531 -4.324 1 83.25 176 PRO A N 1
ATOM 1377 C CA . PRO A 1 176 ? 15.109 -30.25 -3.783 1 83.25 176 PRO A CA 1
ATOM 1378 C C . PRO A 1 176 ? 15.234 -30.531 -2.289 1 83.25 176 PRO A C 1
ATOM 1380 O O . PRO A 1 176 ? 16.312 -30.922 -1.819 1 83.25 176 PRO A O 1
ATOM 1383 N N . ARG A 1 177 ? 14.461 -30.266 -1.47 1 82.56 177 ARG A N 1
ATOM 1384 C CA . ARG A 1 177 ? 14.344 -30.578 -0.05 1 82.56 177 ARG A CA 1
ATOM 1385 C C . ARG A 1 177 ? 15.211 -29.656 0.791 1 82.56 177 ARG A C 1
ATOM 1387 O O . ARG A 1 177 ? 15.5 -29.953 1.954 1 82.56 177 ARG A O 1
ATOM 1394 N N . GLN A 1 178 ? 15.773 -28.641 0.136 1 89.19 178 GLN A N 1
ATOM 1395 C CA . GLN A 1 178 ? 16.562 -27.688 0.915 1 89.19 178 GLN A CA 1
ATOM 1396 C C . GLN A 1 178 ? 15.688 -26.953 1.938 1 89.19 178 GLN A C 1
ATOM 1398 O O . GLN A 1 178 ? 14.695 -26.328 1.578 1 89.19 178 GLN A O 1
ATOM 1403 N N . LYS A 1 179 ? 16.125 -27.047 3.205 1 90.31 179 LYS A N 1
ATOM 1404 C CA . LYS A 1 179 ? 15.281 -26.562 4.293 1 90.31 179 LYS A CA 1
ATOM 1405 C C . LYS A 1 179 ? 15.648 -25.141 4.688 1 90.31 179 LYS A C 1
ATOM 1407 O O . LYS A 1 179 ? 14.859 -24.438 5.316 1 90.31 179 LYS A O 1
ATOM 1412 N N . TYR A 1 180 ? 16.906 -24.75 4.402 1 94.12 180 TYR A N 1
ATOM 1413 C CA . TYR A 1 180 ? 17.375 -23.406 4.715 1 94.12 180 TYR A CA 1
ATOM 1414 C C . TYR A 1 180 ? 18.438 -22.953 3.727 1 94.12 180 TYR A C 1
ATOM 1416 O O . TYR A 1 180 ? 18.984 -23.766 2.975 1 94.12 180 TYR A O 1
ATOM 1424 N N . ILE A 1 181 ? 18.672 -21.672 3.635 1 94.94 181 ILE A N 1
ATOM 1425 C CA . ILE A 1 181 ? 19.75 -21.109 2.836 1 94.94 181 ILE A CA 1
ATOM 1426 C C . ILE A 1 181 ? 20.672 -20.281 3.727 1 94.94 181 ILE A C 1
ATOM 1428 O O . ILE A 1 181 ? 20.203 -19.484 4.539 1 94.94 181 ILE A O 1
ATOM 1432 N N . ALA A 1 182 ? 21.906 -20.578 3.586 1 95.31 182 ALA A N 1
ATOM 1433 C CA . ALA A 1 182 ? 22.875 -19.75 4.305 1 95.31 182 ALA A CA 1
ATOM 1434 C C . ALA A 1 182 ? 23 -18.375 3.658 1 95.31 182 ALA A C 1
ATOM 1436 O O . ALA A 1 182 ? 23.031 -18.266 2.432 1 95.31 182 ALA A O 1
ATOM 1437 N N . LEU A 1 183 ? 23.062 -17.359 4.48 1 93.88 183 LEU A N 1
ATOM 1438 C CA . LEU A 1 183 ? 23.234 -16 3.973 1 93.88 183 LEU A CA 1
ATOM 1439 C C . LEU A 1 183 ? 24.453 -15.906 3.059 1 93.88 183 LEU A C 1
ATOM 1441 O O . LEU A 1 183 ? 24.422 -15.18 2.061 1 93.88 183 LEU A O 1
ATOM 1445 N N . GLN A 1 184 ? 25.422 -16.656 3.387 1 94.31 184 GLN A N 1
ATOM 1446 C CA . GLN A 1 184 ? 26.656 -16.656 2.617 1 94.31 184 GLN A CA 1
ATOM 1447 C C . GLN A 1 184 ? 26.422 -17.125 1.185 1 94.31 184 GLN A C 1
ATOM 1449 O O . GLN A 1 184 ? 27.141 -16.719 0.267 1 94.31 184 GLN A O 1
ATOM 1454 N N . ASP A 1 185 ? 25.453 -17.938 1.007 1 94.69 185 ASP A N 1
ATOM 1455 C CA . ASP A 1 185 ? 25.141 -18.484 -0.313 1 94.69 185 ASP A CA 1
ATOM 1456 C C . ASP A 1 185 ? 24.547 -17.406 -1.222 1 94.69 185 ASP A C 1
ATOM 1458 O O . ASP A 1 185 ? 24.422 -17.609 -2.432 1 94.69 185 ASP A O 1
ATOM 1462 N N . LEU A 1 186 ? 24.266 -16.266 -0.648 1 95.44 186 LEU A N 1
ATOM 1463 C CA . LEU A 1 186 ? 23.688 -15.164 -1.414 1 95.44 186 LEU A CA 1
ATOM 1464 C C . LEU A 1 186 ? 24.766 -14.242 -1.96 1 95.44 186 LEU A C 1
ATOM 1466 O O . LEU A 1 186 ? 24.484 -13.305 -2.701 1 95.44 186 LEU A O 1
ATOM 1470 N N . ALA A 1 187 ? 25.969 -14.578 -1.606 1 95.56 187 ALA A N 1
ATOM 1471 C CA . ALA A 1 187 ? 27.094 -13.781 -2.123 1 95.56 187 ALA A CA 1
ATOM 1472 C C . ALA A 1 187 ? 27.109 -13.812 -3.648 1 95.56 187 ALA A C 1
ATOM 1474 O O . ALA A 1 187 ? 27 -14.875 -4.262 1 95.56 187 ALA A O 1
ATOM 1475 N N . GLY A 1 188 ? 27.109 -12.633 -4.211 1 95.06 188 GLY A N 1
ATOM 1476 C CA . GLY A 1 188 ? 27.25 -12.5 -5.652 1 95.06 188 GLY A CA 1
ATOM 1477 C C . GLY A 1 188 ? 25.938 -12.68 -6.395 1 95.06 188 GLY A C 1
ATOM 1478 O O . GLY A 1 188 ? 25.875 -12.484 -7.609 1 95.06 188 GLY A O 1
ATOM 1479 N N . GLN A 1 189 ? 24.891 -13.016 -5.707 1 95.19 189 GLN A N 1
ATOM 1480 C CA . GLN A 1 189 ? 23.609 -13.266 -6.352 1 95.19 189 GLN A CA 1
ATOM 1481 C C . GLN A 1 189 ? 22.891 -11.953 -6.684 1 95.19 189 GLN A C 1
ATOM 1483 O O . GLN A 1 189 ? 23.125 -10.938 -6.031 1 95.19 189 GLN A O 1
ATOM 1488 N N . SER A 1 190 ? 22.109 -11.984 -7.746 1 93.88 190 SER A N 1
ATOM 1489 C CA . SER A 1 190 ? 21.219 -10.867 -8.055 1 93.88 190 SER A CA 1
ATOM 1490 C C . SER A 1 190 ? 20.031 -10.82 -7.09 1 93.88 190 SER A C 1
ATOM 1492 O O . SER A 1 190 ? 19.266 -11.773 -7 1 93.88 190 SER A O 1
ATOM 1494 N N . MET A 1 191 ? 19.953 -9.695 -6.398 1 95.19 191 MET A N 1
ATOM 1495 C CA . MET A 1 191 ? 18.906 -9.57 -5.398 1 95.19 191 MET A CA 1
ATOM 1496 C C . MET A 1 191 ? 18.078 -8.305 -5.633 1 95.19 191 MET A C 1
ATOM 1498 O O . MET A 1 191 ? 18.531 -7.383 -6.312 1 95.19 191 MET A O 1
ATOM 1502 N N . ILE A 1 192 ? 16.891 -8.383 -5.09 1 94.12 192 ILE A N 1
ATOM 1503 C CA . ILE A 1 192 ? 16.031 -7.215 -5.074 1 94.12 192 ILE A CA 1
ATOM 1504 C C . ILE A 1 192 ? 16.125 -6.512 -3.723 1 94.12 192 ILE A C 1
ATOM 1506 O O . ILE A 1 192 ? 16.016 -7.152 -2.674 1 94.12 192 ILE A O 1
ATOM 1510 N N . GLY A 1 193 ? 16.359 -5.238 -3.762 1 89.56 193 GLY A N 1
ATOM 1511 C CA . GLY A 1 193 ? 16.5 -4.488 -2.525 1 89.56 193 GLY A CA 1
ATOM 1512 C C . GLY A 1 193 ? 15.195 -3.885 -2.041 1 89.56 193 GLY A C 1
ATOM 1513 O O . GLY A 1 193 ? 14.281 -3.641 -2.838 1 89.56 193 GLY A O 1
ATOM 1514 N N . LEU A 1 194 ? 15.07 -3.691 -0.777 1 86.88 194 LEU A N 1
ATOM 1515 C CA . LEU A 1 194 ? 13.93 -3.012 -0.171 1 86.88 194 LEU A CA 1
ATOM 1516 C C . LEU A 1 194 ? 14.305 -1.598 0.26 1 86.88 194 LEU A C 1
ATOM 1518 O O . LEU A 1 194 ? 15.312 -1.399 0.946 1 86.88 194 LEU A O 1
ATOM 1522 N N . GLU A 1 195 ? 13.445 -0.717 -0.337 1 76.69 195 GLU A N 1
ATOM 1523 C CA . GLU A 1 195 ? 13.648 0.666 0.085 1 76.69 195 GLU A CA 1
ATOM 1524 C C . GLU A 1 195 ? 12.906 0.963 1.381 1 76.69 195 GLU A C 1
ATOM 1526 O O . GLU A 1 195 ? 11.688 0.782 1.456 1 76.69 195 GLU A O 1
ATOM 1531 N N . GLY A 1 196 ? 13.414 0.729 2.459 1 66.06 196 GLY A N 1
ATOM 1532 C CA . GLY A 1 196 ? 12.727 1.026 3.703 1 66.06 196 GLY A CA 1
ATOM 1533 C C . GLY A 1 196 ? 13.656 1.492 4.809 1 66.06 196 GLY A C 1
ATOM 1534 O O . GLY A 1 196 ? 14.875 1.377 4.688 1 66.06 196 GLY A O 1
ATOM 1535 N N . GLN A 1 197 ? 13.086 2.281 5.613 1 58.25 197 GLN A N 1
ATOM 1536 C CA . GLN A 1 197 ? 13.883 2.826 6.707 1 58.25 197 GLN A CA 1
ATOM 1537 C C . GLN A 1 197 ? 13.617 2.074 8.008 1 58.25 197 GLN A C 1
ATOM 1539 O O . GLN A 1 197 ? 14.023 2.52 9.086 1 58.25 197 GLN A O 1
ATOM 1544 N N . ASP A 1 198 ? 12.969 0.898 7.805 1 62.44 198 ASP A N 1
ATOM 1545 C CA . ASP A 1 198 ? 12.695 0.197 9.055 1 62.44 198 ASP A CA 1
ATOM 1546 C C . ASP A 1 198 ? 13.93 -0.565 9.539 1 62.44 198 ASP A C 1
ATOM 1548 O O . ASP A 1 198 ? 14.805 -0.913 8.742 1 62.44 198 ASP A O 1
ATOM 1552 N N . PRO A 1 199 ? 14.102 -0.741 10.836 1 63.81 199 PRO A N 1
ATOM 1553 C CA . PRO A 1 199 ? 15.281 -1.372 11.438 1 63.81 199 PRO A CA 1
ATOM 1554 C C . PRO A 1 199 ? 15.594 -2.738 10.836 1 63.81 199 PRO A C 1
ATOM 1556 O O . PRO A 1 199 ? 16.766 -3.08 10.648 1 63.81 199 PRO A O 1
ATOM 1559 N N . LEU A 1 200 ? 14.594 -3.436 10.523 1 72.69 200 LEU A N 1
ATOM 1560 C CA . LEU A 1 200 ? 14.828 -4.766 9.977 1 72.69 200 LEU A CA 1
ATOM 1561 C C . LEU A 1 200 ? 15.469 -4.676 8.594 1 72.69 200 LEU A C 1
ATOM 1563 O O . LEU A 1 200 ? 16.406 -5.422 8.289 1 72.69 200 LEU A O 1
ATOM 1567 N N . SER A 1 201 ? 14.977 -3.787 7.809 1 74 201 SER A N 1
ATOM 1568 C CA . SER A 1 201 ? 15.562 -3.594 6.488 1 74 201 SER A CA 1
ATOM 1569 C C . SER A 1 201 ? 17.031 -3.16 6.59 1 74 201 SER A C 1
ATOM 1571 O O . SER A 1 201 ? 17.875 -3.621 5.816 1 74 201 SER A O 1
ATOM 1573 N N . ARG A 1 202 ? 17.281 -2.357 7.555 1 73 202 ARG A N 1
ATOM 1574 C CA . ARG A 1 202 ? 18.641 -1.892 7.754 1 73 202 ARG A CA 1
ATOM 1575 C C . ARG A 1 202 ? 19.562 -3.033 8.203 1 73 202 ARG A C 1
ATOM 1577 O O . ARG A 1 202 ? 20.688 -3.162 7.723 1 73 202 ARG A O 1
ATOM 1584 N N . ALA A 1 203 ? 19.062 -3.789 9.117 1 77 203 ALA A N 1
ATOM 1585 C CA . ALA A 1 203 ? 19.844 -4.926 9.609 1 77 203 ALA A CA 1
ATOM 1586 C C . ALA A 1 203 ? 20.125 -5.922 8.492 1 77 203 ALA A C 1
ATOM 1588 O O . ALA A 1 203 ? 21.234 -6.434 8.383 1 77 203 ALA A O 1
ATOM 1589 N N . LEU A 1 204 ? 19.156 -6.133 7.719 1 83.5 204 LEU A N 1
ATOM 1590 C CA . LEU A 1 204 ? 19.312 -7.047 6.594 1 83.5 204 LEU A CA 1
ATOM 1591 C C . LEU A 1 204 ? 20.328 -6.5 5.586 1 83.5 204 LEU A C 1
ATOM 1593 O O . LEU A 1 204 ? 21.203 -7.234 5.117 1 83.5 204 LEU A O 1
ATOM 1597 N N . ASP A 1 205 ? 20.203 -5.262 5.344 1 80.75 205 ASP A N 1
ATOM 1598 C CA . ASP A 1 205 ? 21.141 -4.629 4.414 1 80.75 205 ASP A CA 1
ATOM 1599 C C . ASP A 1 205 ? 22.578 -4.734 4.918 1 80.75 205 ASP A C 1
ATOM 1601 O O . ASP A 1 205 ? 23.484 -5.008 4.141 1 80.75 205 ASP A O 1
ATOM 1605 N N . ALA A 1 206 ? 22.703 -4.492 6.156 1 82.12 206 ALA A N 1
ATOM 1606 C CA . ALA A 1 206 ? 24.031 -4.57 6.758 1 82.12 206 ALA A CA 1
ATOM 1607 C C . ALA A 1 206 ? 24.625 -5.977 6.621 1 82.12 206 ALA A C 1
ATOM 1609 O O . ALA A 1 206 ? 25.812 -6.137 6.324 1 82.12 206 ALA A O 1
ATOM 1610 N N . LYS A 1 207 ? 23.828 -6.969 6.848 1 87.56 207 LYS A N 1
ATOM 1611 C CA . LYS A 1 207 ? 24.266 -8.359 6.727 1 87.56 207 LYS A CA 1
ATOM 1612 C C . LYS A 1 207 ? 24.625 -8.695 5.285 1 87.56 207 LYS A C 1
ATOM 1614 O O . LYS A 1 207 ? 25.625 -9.375 5.035 1 87.56 207 LYS A O 1
ATOM 1619 N N . LEU A 1 208 ? 23.891 -8.203 4.398 1 88.62 208 LEU A N 1
ATOM 1620 C CA . LEU A 1 208 ? 24.141 -8.469 2.986 1 88.62 208 LEU A CA 1
ATOM 1621 C C . LEU A 1 208 ? 25.391 -7.742 2.516 1 88.62 208 LEU A C 1
ATOM 1623 O O . LEU A 1 208 ? 26.141 -8.266 1.686 1 88.62 208 LEU A O 1
ATOM 1627 N N . GLN A 1 209 ? 25.609 -6.625 3.07 1 88.12 209 GLN A N 1
ATOM 1628 C CA . GLN A 1 209 ? 26.766 -5.816 2.697 1 88.12 209 GLN A CA 1
ATOM 1629 C C . GLN A 1 209 ? 28.062 -6.434 3.217 1 88.12 209 GLN A C 1
ATOM 1631 O O . GLN A 1 209 ? 29.141 -6.074 2.766 1 88.12 209 GLN A O 1
ATOM 1636 N N . ALA A 1 210 ? 28 -7.383 4.098 1 91.44 210 ALA A N 1
ATOM 1637 C CA . ALA A 1 210 ? 29.156 -8.055 4.66 1 91.44 210 ALA A CA 1
ATOM 1638 C C . ALA A 1 210 ? 29.578 -9.242 3.801 1 91.44 210 ALA A C 1
ATOM 1640 O O . ALA A 1 210 ? 30.672 -9.781 3.965 1 91.44 210 ALA A O 1
ATOM 1641 N N . LEU A 1 211 ? 28.766 -9.586 2.902 1 92.56 211 LEU A N 1
ATOM 1642 C CA . LEU A 1 211 ? 29.047 -10.75 2.066 1 92.56 211 LEU A CA 1
ATOM 1643 C C . LEU A 1 211 ? 30.062 -10.406 0.983 1 92.56 211 LEU A C 1
ATOM 1645 O O . LEU A 1 211 ? 30.188 -9.25 0.585 1 92.56 211 LEU A O 1
ATOM 1649 N N . ARG A 1 212 ? 30.828 -11.516 0.577 1 93.81 212 ARG A N 1
ATOM 1650 C CA . ARG A 1 212 ? 31.75 -11.398 -0.55 1 93.81 212 ARG A CA 1
ATOM 1651 C C . ARG A 1 212 ? 31.672 -12.633 -1.445 1 93.81 212 ARG A C 1
ATOM 1653 O O . ARG A 1 212 ? 31.75 -13.766 -0.961 1 93.81 212 ARG A O 1
ATOM 1660 N N . PRO A 1 213 ? 31.547 -12.398 -2.775 1 95.06 213 PRO A N 1
ATOM 1661 C CA . PRO A 1 213 ? 31.297 -11.109 -3.43 1 95.06 213 PRO A CA 1
ATOM 1662 C C . PRO A 1 213 ? 29.984 -10.477 -3.004 1 95.06 213 PRO A C 1
ATOM 1664 O O . PRO A 1 213 ? 29.094 -11.172 -2.504 1 95.06 213 PRO A O 1
ATOM 1667 N N . LEU A 1 214 ? 29.828 -9.188 -3.193 1 93 214 LEU A N 1
ATOM 1668 C CA . LEU A 1 214 ? 28.625 -8.453 -2.82 1 93 214 LEU A CA 1
ATOM 1669 C C . LEU A 1 214 ? 27.438 -8.875 -3.684 1 93 214 LEU A C 1
ATOM 1671 O O . LEU A 1 214 ? 27.578 -9.008 -4.902 1 93 214 LEU A O 1
ATOM 1675 N N . PRO A 1 215 ? 26.344 -9.109 -3 1 93.31 215 PRO A N 1
ATOM 1676 C CA . PRO A 1 215 ? 25.141 -9.297 -3.82 1 93.31 215 PRO A CA 1
ATOM 1677 C C . PRO A 1 215 ? 24.859 -8.102 -4.73 1 93.31 215 PRO A C 1
ATOM 1679 O O . PRO A 1 215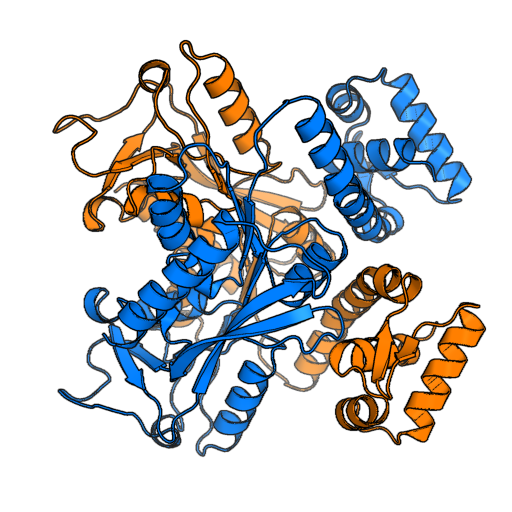 ? 25.156 -6.961 -4.367 1 93.31 215 PRO A O 1
ATOM 1682 N N . VAL A 1 216 ? 24.328 -8.398 -5.844 1 90.12 216 VAL A N 1
ATOM 1683 C CA . VAL A 1 216 ? 24.062 -7.352 -6.828 1 90.12 216 VAL A CA 1
ATOM 1684 C C . VAL A 1 216 ? 22.609 -6.895 -6.719 1 90.12 216 VAL A C 1
ATOM 1686 O O . VAL A 1 216 ? 21.688 -7.688 -6.918 1 90.12 216 VAL A O 1
ATOM 1689 N N . VAL A 1 217 ? 22.406 -5.629 -6.387 1 88.12 217 VAL A N 1
ATOM 1690 C CA . VAL A 1 217 ? 21.078 -5.059 -6.277 1 88.12 217 VAL A CA 1
ATOM 1691 C C . VAL A 1 217 ? 20.875 -4.004 -7.359 1 88.12 217 VAL A C 1
ATOM 1693 O O . VAL A 1 217 ? 21.375 -2.887 -7.25 1 88.12 217 VAL A O 1
ATOM 1696 N N . GLN A 1 218 ? 20.094 -4.422 -8.352 1 86.06 218 GLN A N 1
ATOM 1697 C CA . GLN A 1 218 ? 19.875 -3.506 -9.469 1 86.06 218 GLN A CA 1
ATOM 1698 C C . GLN A 1 218 ? 18.484 -2.857 -9.375 1 86.06 218 GLN A C 1
ATOM 1700 O O . GLN A 1 218 ? 18.234 -1.846 -10.031 1 86.06 218 GLN A O 1
ATOM 1705 N N . THR A 1 219 ? 17.625 -3.465 -8.609 1 91.5 219 THR A N 1
ATOM 1706 C CA . THR A 1 219 ? 16.281 -2.938 -8.43 1 91.5 219 THR A CA 1
ATOM 1707 C C . THR A 1 219 ? 15.938 -2.822 -6.945 1 91.5 219 THR A C 1
ATOM 1709 O O . THR A 1 219 ? 16.219 -3.738 -6.164 1 91.5 219 THR A O 1
ATOM 1712 N N . ARG A 1 220 ? 15.398 -1.686 -6.648 1 90.38 220 ARG A N 1
ATOM 1713 C CA . ARG A 1 220 ? 14.898 -1.475 -5.293 1 90.38 220 ARG A CA 1
ATOM 1714 C C . ARG A 1 220 ? 13.406 -1.145 -5.305 1 90.38 220 ARG A C 1
ATOM 1716 O O . ARG A 1 220 ? 12.93 -0.439 -6.195 1 90.38 220 ARG A O 1
ATOM 1723 N N . VAL A 1 221 ? 12.75 -1.762 -4.348 1 91.81 221 VAL A N 1
ATOM 1724 C CA . VAL A 1 221 ? 11.305 -1.564 -4.246 1 91.81 221 VAL A CA 1
ATOM 1725 C C . VAL A 1 221 ? 10.945 -1.111 -2.832 1 91.81 221 VAL A C 1
ATOM 1727 O O . VAL A 1 221 ? 11.773 -1.17 -1.923 1 91.81 221 VAL A O 1
ATOM 1730 N N . GLN A 1 222 ? 9.641 -0.724 -2.67 1 86.56 222 GLN A N 1
ATOM 1731 C CA . GLN A 1 222 ? 9.258 -0.162 -1.379 1 86.56 222 GLN A CA 1
ATOM 1732 C C . GLN A 1 222 ? 8.461 -1.171 -0.555 1 86.56 222 GLN A C 1
ATOM 1734 O O . GLN A 1 222 ? 8.281 -0.993 0.652 1 86.56 222 GLN A O 1
ATOM 1739 N N . THR A 1 223 ? 7.93 -2.178 -1.158 1 87.19 223 THR A N 1
ATOM 1740 C CA . THR A 1 223 ? 7.117 -3.129 -0.406 1 87.19 223 THR A CA 1
ATOM 1741 C C . THR A 1 223 ? 7.582 -4.559 -0.665 1 87.19 223 THR A C 1
ATOM 1743 O O . THR A 1 223 ? 8.125 -4.859 -1.731 1 87.19 223 THR A O 1
ATOM 1746 N N . TYR A 1 224 ? 7.285 -5.418 0.322 1 89.31 224 TYR A N 1
ATOM 1747 C CA . TYR A 1 224 ? 7.59 -6.836 0.175 1 89.31 224 TYR A CA 1
ATOM 1748 C C . TYR A 1 224 ? 6.793 -7.449 -0.971 1 89.31 224 TYR A C 1
ATOM 1750 O O . TYR A 1 224 ? 7.281 -8.344 -1.664 1 89.31 224 TYR A O 1
ATOM 1758 N N . GLN A 1 225 ? 5.66 -6.918 -1.143 1 89.62 225 GLN A N 1
ATOM 1759 C CA . GLN A 1 225 ? 4.82 -7.465 -2.203 1 89.62 225 GLN A CA 1
ATOM 1760 C C . GLN A 1 225 ? 5.426 -7.199 -3.578 1 89.62 225 GLN A C 1
ATOM 1762 O O . GLN A 1 225 ? 5.355 -8.047 -4.469 1 89.62 225 GLN A O 1
ATOM 1767 N N . MET A 1 226 ? 5.926 -6.07 -3.75 1 92.25 226 MET A N 1
ATOM 1768 C CA . MET A 1 226 ? 6.617 -5.766 -5 1 92.25 226 MET A CA 1
ATOM 1769 C C . MET A 1 226 ? 7.832 -6.672 -5.184 1 92.25 226 MET A C 1
ATOM 1771 O O . MET A 1 226 ? 8.109 -7.125 -6.293 1 92.25 226 MET A O 1
ATOM 1775 N N . MET A 1 227 ? 8.523 -6.93 -4.07 1 93.06 227 MET A N 1
ATOM 1776 C CA . MET A 1 227 ? 9.641 -7.863 -4.121 1 93.06 227 MET A CA 1
ATOM 1777 C C . MET A 1 227 ? 9.195 -9.227 -4.641 1 93.06 227 MET A C 1
ATOM 1779 O O . MET A 1 227 ? 9.82 -9.781 -5.547 1 93.06 227 MET A O 1
ATOM 1783 N N . ARG A 1 228 ? 8.172 -9.641 -4.062 1 93.44 228 ARG A N 1
ATOM 1784 C CA . ARG A 1 228 ? 7.656 -10.953 -4.453 1 93.44 228 ARG A CA 1
ATOM 1785 C C . ARG A 1 228 ? 7.309 -10.977 -5.938 1 93.44 228 ARG A C 1
ATOM 1787 O O . ARG A 1 228 ? 7.648 -11.93 -6.645 1 93.44 228 ARG A O 1
ATOM 1794 N N . SER A 1 229 ? 6.691 -9.969 -6.383 1 92.69 229 SER A N 1
ATOM 1795 C CA . SER A 1 229 ? 6.285 -9.898 -7.785 1 92.69 229 SER A CA 1
ATOM 1796 C C . SER A 1 229 ? 7.496 -9.891 -8.711 1 92.69 229 SER A C 1
ATOM 1798 O O . SER A 1 229 ? 7.469 -10.508 -9.781 1 92.69 229 SER A O 1
ATOM 1800 N N . MET A 1 230 ? 8.508 -9.242 -8.266 1 94.19 230 MET A N 1
ATOM 1801 C CA . MET A 1 230 ? 9.734 -9.195 -9.062 1 94.19 230 MET A CA 1
ATOM 1802 C C . MET A 1 230 ? 10.398 -10.562 -9.117 1 94.19 230 MET A C 1
ATOM 1804 O O . MET A 1 230 ? 10.914 -10.969 -10.164 1 94.19 230 MET A O 1
ATOM 1808 N N . VAL A 1 231 ? 10.359 -11.258 -8.023 1 95.88 231 VAL A N 1
ATOM 1809 C CA . VAL A 1 231 ? 10.906 -12.609 -7.996 1 95.88 231 VAL A CA 1
ATOM 1810 C C . VAL A 1 231 ? 10.109 -13.508 -8.938 1 95.88 231 VAL A C 1
ATOM 1812 O O . VAL A 1 231 ? 10.68 -14.289 -9.695 1 95.88 231 VAL A O 1
ATOM 1815 N N . GLU A 1 232 ? 8.836 -13.359 -8.898 1 92.88 232 GLU A N 1
ATOM 1816 C CA . GLU A 1 232 ? 7.957 -14.133 -9.766 1 92.88 232 GLU A CA 1
ATOM 1817 C C . GLU A 1 232 ? 8.273 -13.875 -11.242 1 92.88 232 GLU A C 1
ATOM 1819 O O . GLU A 1 232 ? 8.125 -14.766 -12.078 1 92.88 232 GLU A O 1
ATOM 1824 N N . ALA A 1 233 ? 8.727 -12.703 -11.5 1 91.69 233 ALA A N 1
ATOM 1825 C CA . ALA A 1 233 ? 9.062 -12.32 -12.867 1 91.69 233 ALA A CA 1
ATOM 1826 C C . ALA A 1 233 ? 10.477 -12.766 -13.234 1 91.69 233 ALA A C 1
ATOM 1828 O O . ALA A 1 233 ? 10.93 -12.531 -14.352 1 91.69 233 ALA A O 1
ATOM 1829 N N . GLY A 1 234 ? 11.219 -13.273 -12.258 1 90.69 234 GLY A N 1
ATOM 1830 C CA . GLY A 1 234 ? 12.523 -13.852 -12.523 1 90.69 234 GLY A CA 1
ATOM 1831 C C . GLY A 1 234 ? 13.656 -12.852 -12.391 1 90.69 234 GLY A C 1
ATOM 1832 O O . GLY A 1 234 ? 14.758 -13.07 -12.906 1 90.69 234 GLY A O 1
ATOM 1833 N N . GLU A 1 235 ? 13.461 -11.742 -11.75 1 91.12 235 GLU A N 1
ATOM 1834 C CA . GLU A 1 235 ? 14.445 -10.656 -11.711 1 91.12 235 GLU A CA 1
ATOM 1835 C C . GLU A 1 235 ? 15.562 -10.961 -10.719 1 91.12 235 GLU A C 1
ATOM 1837 O O . GLU A 1 235 ? 16.656 -10.414 -10.828 1 91.12 235 GLU A O 1
ATOM 1842 N N . GLY A 1 236 ? 15.266 -11.75 -9.703 1 93.81 236 GLY A N 1
ATOM 1843 C CA . GLY A 1 236 ? 16.266 -12.023 -8.688 1 93.81 236 GLY A CA 1
ATOM 1844 C C . GLY A 1 236 ? 15.695 -12.68 -7.445 1 93.81 236 GLY A C 1
ATOM 1845 O O . GLY A 1 236 ? 14.57 -13.188 -7.465 1 93.81 236 GLY A O 1
ATOM 1846 N N . LEU A 1 237 ? 16.625 -12.672 -6.43 1 96.56 237 LEU A N 1
ATOM 1847 C CA . LEU A 1 237 ? 16.25 -13.227 -5.133 1 96.56 237 LEU A CA 1
ATOM 1848 C C . LEU A 1 237 ? 15.789 -12.125 -4.184 1 96.56 237 LEU A C 1
ATOM 1850 O O . LEU A 1 237 ? 16.109 -10.953 -4.387 1 96.56 237 LEU A O 1
ATOM 1854 N N . ALA A 1 238 ? 15.031 -12.539 -3.207 1 95.94 238 ALA A N 1
ATOM 1855 C CA . ALA A 1 238 ? 14.609 -11.57 -2.201 1 95.94 238 ALA A CA 1
ATOM 1856 C C . ALA A 1 238 ? 14.469 -12.227 -0.831 1 95.94 238 ALA A C 1
ATOM 1858 O O . ALA A 1 238 ? 14.109 -13.406 -0.735 1 95.94 238 ALA A O 1
ATOM 1859 N N . ILE A 1 239 ? 14.789 -11.484 0.189 1 95.12 239 ILE A N 1
ATOM 1860 C CA . ILE A 1 239 ? 14.461 -11.875 1.557 1 95.12 239 ILE A CA 1
ATOM 1861 C C . ILE A 1 239 ? 13.227 -11.117 2.027 1 95.12 239 ILE A C 1
ATOM 1863 O O . ILE A 1 239 ? 13.211 -9.883 2.031 1 95.12 239 ILE A O 1
ATOM 1867 N N . VAL A 1 240 ? 12.195 -11.922 2.404 1 94.06 240 VAL A N 1
ATOM 1868 C CA . VAL A 1 240 ? 10.922 -11.289 2.738 1 94.06 240 VAL A CA 1
ATOM 1869 C C . VAL A 1 240 ? 10.414 -11.828 4.07 1 94.06 240 VAL A C 1
ATOM 1871 O O . VAL A 1 240 ? 10.945 -12.812 4.598 1 94.06 240 VAL A O 1
ATOM 1874 N N . ASP A 1 241 ? 9.375 -11.102 4.582 1 92.31 241 ASP A N 1
ATOM 1875 C CA . ASP A 1 241 ? 8.68 -11.609 5.762 1 92.31 241 ASP A CA 1
ATOM 1876 C C . ASP A 1 241 ? 7.895 -12.875 5.434 1 92.31 241 ASP A C 1
ATOM 1878 O O . ASP A 1 241 ? 7.582 -13.141 4.27 1 92.31 241 ASP A O 1
ATOM 1882 N N . PRO A 1 242 ? 7.59 -13.719 6.469 1 93.12 242 PRO A N 1
ATOM 1883 C CA . PRO A 1 242 ? 6.945 -15.008 6.207 1 93.12 242 PRO A CA 1
ATOM 1884 C C . PRO A 1 242 ? 5.512 -14.852 5.703 1 93.12 242 PRO A C 1
ATOM 1886 O O . PRO A 1 242 ? 4.965 -15.781 5.098 1 93.12 242 PRO A O 1
ATOM 1889 N N . PHE A 1 243 ? 4.875 -13.734 5.914 1 92.69 243 PHE A N 1
ATOM 1890 C CA . PHE A 1 243 ? 3.508 -13.539 5.445 1 92.69 243 PHE A CA 1
ATOM 1891 C C . PHE A 1 243 ? 3.482 -13.281 3.943 1 92.69 243 PHE A C 1
ATOM 1893 O O . PHE A 1 243 ? 2.604 -13.773 3.236 1 92.69 243 PHE A O 1
ATOM 1900 N N . THR A 1 244 ? 4.426 -12.547 3.49 1 92.06 244 THR A N 1
ATOM 1901 C CA . THR A 1 244 ? 4.574 -12.32 2.057 1 92.06 244 THR A CA 1
ATOM 1902 C C . THR A 1 244 ? 4.977 -13.609 1.346 1 92.06 244 THR A C 1
ATOM 1904 O O . THR A 1 244 ? 4.574 -13.844 0.204 1 92.06 244 THR A O 1
ATOM 1907 N N . ALA A 1 245 ? 5.746 -14.422 1.986 1 93.5 245 ALA A N 1
ATOM 1908 C CA . ALA A 1 245 ? 6.23 -15.672 1.402 1 93.5 245 ALA A CA 1
ATOM 1909 C C . ALA A 1 245 ? 5.121 -16.719 1.33 1 93.5 245 ALA A C 1
ATOM 1911 O O . ALA A 1 245 ? 5.238 -17.703 0.611 1 93.5 245 ALA A O 1
ATOM 1912 N N . PHE A 1 246 ? 4.074 -16.484 2.066 1 88.25 246 PHE A N 1
ATOM 1913 C CA . PHE A 1 246 ? 2.986 -17.453 2.104 1 88.25 246 PHE A CA 1
ATOM 1914 C C . PHE A 1 246 ? 2.439 -17.703 0.704 1 88.25 246 PHE A C 1
ATOM 1916 O O . PHE A 1 246 ? 2.223 -16.766 -0.065 1 88.25 246 PHE A O 1
ATOM 1923 N N . GLY A 1 247 ? 2.275 -18.922 0.363 1 83.5 247 GLY A N 1
ATOM 1924 C CA . GLY A 1 247 ? 1.729 -19.312 -0.924 1 83.5 247 GLY A CA 1
ATOM 1925 C C . GLY A 1 247 ? 2.742 -19.25 -2.051 1 83.5 247 GLY A C 1
ATOM 1926 O O . GLY A 1 247 ? 2.381 -19.328 -3.225 1 83.5 247 GLY A O 1
ATOM 1927 N N . ALA A 1 248 ? 3.949 -19 -1.704 1 86.19 248 ALA A N 1
ATOM 1928 C CA . ALA A 1 248 ? 4.996 -18.859 -2.713 1 86.19 248 ALA A CA 1
ATOM 1929 C C . ALA A 1 248 ? 5.141 -20.125 -3.539 1 86.19 248 ALA A C 1
ATOM 1931 O O . ALA A 1 248 ? 5.258 -20.078 -4.766 1 86.19 248 ALA A O 1
ATOM 1932 N N . ARG A 1 249 ? 5.027 -21.234 -2.912 1 83.06 249 ARG A N 1
ATOM 1933 C CA . ARG A 1 249 ? 5.199 -22.5 -3.619 1 83.06 249 ARG A CA 1
ATOM 1934 C C . ARG A 1 249 ? 4.062 -22.734 -4.605 1 83.06 249 ARG A C 1
ATOM 1936 O O . ARG A 1 249 ? 4.293 -23.188 -5.73 1 83.06 249 ARG A O 1
ATOM 1943 N N . GLU A 1 250 ? 2.932 -22.422 -4.184 1 82.88 250 GLU A N 1
ATOM 1944 C CA . GLU A 1 250 ? 1.774 -22.547 -5.062 1 82.88 250 GLU A CA 1
ATOM 1945 C C . GLU A 1 250 ? 1.889 -21.594 -6.262 1 82.88 250 GLU A C 1
ATOM 1947 O O . GLU A 1 250 ? 1.37 -21.891 -7.34 1 82.88 250 GLU A O 1
ATOM 1952 N N . ALA A 1 251 ? 2.645 -20.609 -6.066 1 84.38 251 ALA A N 1
ATOM 1953 C CA . ALA A 1 251 ? 2.818 -19.625 -7.129 1 84.38 251 ALA A CA 1
ATOM 1954 C C . ALA A 1 251 ? 4.027 -19.953 -7.996 1 84.38 251 ALA A C 1
ATOM 1956 O O . ALA A 1 251 ? 4.422 -19.172 -8.859 1 84.38 251 ALA A O 1
ATOM 1957 N N . GLY A 1 252 ? 4.672 -21.047 -7.672 1 88.69 252 GLY A N 1
ATOM 1958 C CA . GLY A 1 252 ? 5.801 -21.484 -8.477 1 88.69 252 GLY A CA 1
ATOM 1959 C C . GLY A 1 252 ? 7.125 -20.906 -8.016 1 88.69 252 GLY A C 1
ATOM 1960 O O . GLY A 1 252 ? 8.055 -20.766 -8.805 1 88.69 252 GLY A O 1
ATOM 1961 N N . LEU A 1 253 ? 7.164 -20.453 -6.801 1 94.38 253 LEU A N 1
ATOM 1962 C CA . LEU A 1 253 ? 8.398 -19.922 -6.238 1 94.38 253 LEU A CA 1
ATOM 1963 C C . LEU A 1 253 ? 8.992 -20.891 -5.215 1 94.38 253 LEU A C 1
ATOM 1965 O O . LEU A 1 253 ? 8.281 -21.719 -4.656 1 94.38 253 LEU A O 1
ATOM 1969 N N . ASP A 1 254 ? 10.258 -20.828 -5.078 1 94.75 254 ASP A N 1
ATOM 1970 C CA . ASP A 1 254 ? 10.938 -21.484 -3.967 1 94.75 254 ASP A CA 1
ATOM 1971 C C . ASP A 1 254 ? 10.992 -20.562 -2.742 1 94.75 254 ASP A C 1
ATOM 1973 O O . ASP A 1 254 ? 11.164 -19.359 -2.871 1 94.75 254 ASP A O 1
ATOM 1977 N N . ALA A 1 255 ? 10.828 -21.172 -1.648 1 94.81 255 ALA A N 1
ATOM 1978 C CA . ALA A 1 255 ? 10.906 -20.406 -0.404 1 94.81 255 ALA A CA 1
ATOM 1979 C C . ALA A 1 255 ? 11.508 -21.25 0.717 1 94.81 255 ALA A C 1
ATOM 1981 O O . ALA A 1 255 ? 11.203 -22.438 0.846 1 94.81 255 ALA A O 1
ATOM 1982 N N . CYS A 1 256 ? 12.469 -20.688 1.467 1 94.75 256 CYS A N 1
ATOM 1983 C CA . CYS A 1 256 ? 13.008 -21.328 2.662 1 94.75 256 CYS A CA 1
ATOM 1984 C C . CYS A 1 256 ? 13.578 -20.297 3.625 1 94.75 256 CYS A C 1
ATOM 1986 O O . CYS A 1 256 ? 13.945 -19.188 3.213 1 94.75 256 CYS A O 1
ATOM 1988 N N . PRO A 1 257 ? 13.656 -20.578 4.879 1 95.19 257 PRO A N 1
ATOM 1989 C CA . PRO A 1 257 ? 14.234 -19.641 5.852 1 95.19 257 PRO A CA 1
ATOM 1990 C C . PRO A 1 257 ? 15.727 -19.422 5.645 1 95.19 257 PRO A C 1
ATOM 1992 O O . PRO A 1 257 ? 16.422 -20.312 5.129 1 95.19 257 PRO A O 1
ATOM 1995 N N . VAL A 1 258 ? 16.156 -18.266 6.031 1 94.44 258 VAL A N 1
ATOM 1996 C CA . VAL A 1 258 ? 17.594 -17.969 5.961 1 94.44 258 VAL A CA 1
ATOM 1997 C C . VAL A 1 258 ? 18.297 -18.469 7.219 1 94.44 258 VAL A C 1
ATOM 1999 O O . VAL A 1 258 ? 17.672 -18.578 8.281 1 94.44 258 VAL A O 1
ATOM 2002 N N . SER A 1 259 ? 19.562 -18.828 7.062 1 93.81 259 SER A N 1
ATOM 2003 C CA . SER A 1 259 ? 20.422 -19.266 8.164 1 93.81 259 SER A CA 1
ATOM 2004 C C . SER A 1 259 ? 21.641 -18.375 8.289 1 93.81 259 SER A C 1
ATOM 2006 O O . SER A 1 259 ? 22.328 -18.094 7.293 1 93.81 259 SER A O 1
ATOM 2008 N N . PRO A 1 260 ? 21.969 -17.969 9.547 1 91.56 260 PRO A N 1
ATOM 2009 C CA . PRO A 1 260 ? 21.203 -18.109 10.789 1 91.56 260 PRO A CA 1
ATOM 2010 C C . PRO A 1 260 ? 19.844 -17.406 10.719 1 91.56 260 PRO A C 1
ATOM 2012 O O . PRO A 1 260 ? 19.672 -16.453 9.961 1 91.56 260 PRO A O 1
ATOM 2015 N N . PRO A 1 261 ? 18.953 -17.891 11.523 1 91.19 261 PRO A N 1
ATOM 2016 C CA . PRO A 1 261 ? 17.594 -17.344 11.445 1 91.19 261 PRO A CA 1
ATOM 2017 C C . PRO A 1 261 ? 17.531 -15.859 11.805 1 91.19 261 PRO A C 1
ATOM 2019 O O . PRO A 1 261 ? 18.172 -15.43 12.758 1 91.19 261 PRO A O 1
ATOM 2022 N N . LEU A 1 262 ? 16.828 -15.156 10.883 1 90.5 262 LEU A N 1
ATOM 2023 C CA . LEU A 1 262 ? 16.422 -13.789 11.18 1 90.5 262 LEU A CA 1
ATOM 2024 C C . LEU A 1 262 ? 14.945 -13.719 11.531 1 90.5 262 LEU A C 1
ATOM 2026 O O . LEU A 1 262 ? 14.086 -14.031 10.703 1 90.5 262 LEU A O 1
ATOM 2030 N N . THR A 1 263 ? 14.711 -13.281 12.766 1 91.5 263 THR A N 1
ATOM 2031 C CA . THR A 1 263 ? 13.352 -13.367 13.273 1 91.5 263 THR A CA 1
ATOM 2032 C C . THR A 1 263 ? 12.617 -12.039 13.086 1 91.5 263 THR A C 1
ATOM 2034 O O . THR A 1 263 ? 13.242 -10.984 13.008 1 91.5 263 THR A O 1
ATOM 2037 N N . ILE A 1 264 ? 11.336 -12.164 12.867 1 92.44 264 ILE A N 1
ATOM 2038 C CA . ILE A 1 264 ? 10.438 -11.023 12.766 1 92.44 264 ILE A CA 1
ATOM 2039 C C . ILE A 1 264 ? 9.172 -11.281 13.586 1 92.44 264 ILE A C 1
ATOM 2041 O O . ILE A 1 264 ? 8.703 -12.414 13.664 1 92.44 264 ILE A O 1
ATOM 2045 N N . SER A 1 265 ? 8.703 -10.219 14.203 1 94.75 265 SER A N 1
ATOM 2046 C CA . SER A 1 265 ? 7.535 -10.375 15.062 1 94.75 265 SER A CA 1
ATOM 2047 C C . SER A 1 265 ? 6.344 -9.594 14.516 1 94.75 265 SER A C 1
ATOM 2049 O O . SER A 1 265 ? 6.516 -8.547 13.898 1 94.75 265 SER A O 1
ATOM 2051 N N . LEU A 1 266 ? 5.203 -10.211 14.734 1 97.06 266 LEU A N 1
ATOM 2052 C CA . LEU A 1 266 ? 3.932 -9.531 14.5 1 97.06 266 LEU A CA 1
ATOM 2053 C C . LEU A 1 266 ? 3.432 -8.859 15.773 1 97.06 266 LEU A C 1
ATOM 2055 O O . LEU A 1 266 ? 3.252 -9.523 16.797 1 97.06 266 LEU A O 1
ATOM 2059 N N . TYR A 1 267 ? 3.182 -7.551 15.688 1 97.44 267 TYR A N 1
ATOM 2060 C CA . TYR A 1 267 ? 2.754 -6.789 16.859 1 97.44 267 TYR A CA 1
ATOM 2061 C C . TYR A 1 267 ? 1.321 -6.297 16.688 1 97.44 267 TYR A C 1
ATOM 2063 O O . TYR A 1 267 ? 0.93 -5.855 15.602 1 97.44 267 TYR A O 1
ATOM 2071 N N . ALA A 1 268 ? 0.609 -6.41 17.75 1 98.25 268 ALA A N 1
ATOM 2072 C CA . ALA A 1 268 ? -0.604 -5.613 17.906 1 98.25 268 ALA A CA 1
ATOM 2073 C C . ALA A 1 268 ? -0.313 -4.312 18.656 1 98.25 268 ALA A C 1
ATOM 2075 O O . ALA A 1 268 ? 0.244 -4.336 19.766 1 98.25 268 ALA A O 1
ATOM 2076 N N . LEU A 1 269 ? -0.654 -3.244 18.031 1 97.38 269 LEU A N 1
ATOM 2077 C CA . LEU A 1 269 ? -0.458 -1.926 18.625 1 97.38 269 LEU A CA 1
ATOM 2078 C C . LEU A 1 269 ? -1.788 -1.328 19.062 1 97.38 269 LEU A C 1
ATOM 2080 O O . LEU A 1 269 ? -2.732 -1.246 18.281 1 97.38 269 LEU A O 1
ATOM 2084 N N . THR A 1 270 ? -1.896 -0.923 20.312 1 95.81 270 THR A N 1
ATOM 2085 C CA . THR A 1 270 ? -3.074 -0.252 20.859 1 95.81 270 THR A CA 1
ATOM 2086 C C . THR A 1 270 ? -2.668 0.882 21.797 1 95.81 270 THR A C 1
ATOM 2088 O O . THR A 1 270 ? -1.526 0.933 22.25 1 95.81 270 THR A O 1
ATOM 2091 N N . LEU A 1 271 ? -3.629 1.77 21.969 1 87.69 271 LEU A N 1
ATOM 2092 C CA . LEU A 1 271 ? -3.387 2.809 22.969 1 87.69 271 LEU A CA 1
ATOM 2093 C C . LEU A 1 271 ? -3.377 2.223 24.375 1 87.69 271 LEU A C 1
ATOM 2095 O O . LEU A 1 271 ? -4.227 1.396 24.719 1 87.69 271 LEU A O 1
ATOM 2099 N N . LYS A 1 272 ? -2.391 2.615 25.188 1 85.88 272 LYS A N 1
ATOM 2100 C CA . LYS A 1 272 ? -2.285 2.102 26.547 1 85.88 272 LYS A CA 1
ATOM 2101 C C . LYS A 1 272 ? -3.535 2.428 27.359 1 85.88 272 LYS A C 1
ATOM 2103 O O . LYS A 1 272 ? -4.016 1.597 28.125 1 85.88 272 LYS A O 1
ATOM 2108 N N . GLU A 1 273 ? -4.051 3.588 27.188 1 77.94 273 GLU A N 1
ATOM 2109 C CA . GLU A 1 273 ? -5.219 4.016 27.953 1 77.94 273 GLU A CA 1
ATOM 2110 C C . GLU A 1 273 ? -6.516 3.672 27.234 1 77.94 273 GLU A C 1
ATOM 2112 O O . GLU A 1 273 ? -7.598 4.062 27.656 1 77.94 273 GLU A O 1
ATOM 2117 N N . GLY A 1 274 ? -6.301 2.98 26.203 1 77 274 GLY A N 1
ATOM 2118 C CA . GLY A 1 274 ? -7.5 2.65 25.453 1 77 274 GLY A CA 1
ATOM 2119 C C . GLY A 1 274 ? -8.312 1.54 26.078 1 77 274 GLY A C 1
ATOM 2120 O O . GLY A 1 274 ? -7.812 0.796 26.922 1 77 274 GLY A O 1
ATOM 2121 N N . VAL A 1 275 ? -9.625 1.514 25.859 1 73.5 275 VAL A N 1
ATOM 2122 C CA . VAL A 1 275 ? -10.531 0.483 26.344 1 73.5 275 VAL A CA 1
ATOM 2123 C C . VAL A 1 275 ? -10.648 -0.64 25.312 1 73.5 275 VAL A C 1
ATOM 2125 O O . VAL A 1 275 ? -10.867 -0.384 24.125 1 73.5 275 VAL A O 1
ATOM 2128 N N . ALA A 1 276 ? -10.359 -1.837 25.797 1 77.38 276 ALA A N 1
ATOM 2129 C CA . ALA A 1 276 ? -10.508 -2.992 24.922 1 77.38 276 ALA A CA 1
ATOM 2130 C C . ALA A 1 276 ? -11.969 -3.383 24.766 1 77.38 276 ALA A C 1
ATOM 2132 O O . ALA A 1 276 ? -12.703 -3.467 25.75 1 77.38 276 ALA A O 1
ATOM 2133 N N . SER A 1 277 ? -12.398 -3.422 23.562 1 84.38 277 SER A N 1
ATOM 2134 C CA . SER A 1 277 ? -13.734 -3.924 23.281 1 84.38 277 SER A CA 1
ATOM 2135 C C . SER A 1 277 ? -13.719 -5.43 23.031 1 84.38 277 SER A C 1
ATOM 2137 O O . SER A 1 277 ? -12.672 -6 22.719 1 84.38 277 SER A O 1
ATOM 2139 N N . PRO A 1 278 ? -14.883 -6.125 23.281 1 88.25 278 PRO A N 1
ATOM 2140 C CA . PRO A 1 278 ? -14.969 -7.551 22.969 1 88.25 278 PRO A CA 1
ATOM 2141 C C . PRO A 1 278 ? -14.578 -7.855 21.516 1 88.25 278 PRO A C 1
ATOM 2143 O O . PRO A 1 278 ? -13.898 -8.852 21.25 1 88.25 278 PRO A O 1
ATOM 2146 N N . ALA A 1 279 ? -14.938 -7 20.656 1 90.81 279 ALA A N 1
ATOM 2147 C CA . ALA A 1 279 ? -14.609 -7.195 19.25 1 90.81 279 ALA A CA 1
ATOM 2148 C C . ALA A 1 279 ? -13.102 -7.102 19.031 1 90.81 279 ALA A C 1
ATOM 2150 O O . ALA A 1 279 ? -12.531 -7.891 18.266 1 90.81 279 ALA A O 1
ATOM 2151 N N . LEU A 1 280 ? -12.477 -6.164 19.672 1 93.56 280 LEU A N 1
ATOM 2152 C CA . LEU A 1 280 ? -11.039 -5.996 19.547 1 93.56 280 LEU A CA 1
ATOM 2153 C C . LEU A 1 280 ? -10.297 -7.207 20.109 1 93.56 280 LEU A C 1
ATOM 2155 O O . LEU A 1 280 ? -9.375 -7.723 19.469 1 93.56 280 LEU A O 1
ATOM 2159 N N . ASN A 1 281 ? -10.727 -7.652 21.25 1 94.5 281 ASN A N 1
ATOM 2160 C CA . ASN A 1 281 ? -10.102 -8.836 21.844 1 94.5 281 ASN A CA 1
ATOM 2161 C C . ASN A 1 281 ? -10.281 -10.062 20.953 1 94.5 281 ASN A C 1
ATOM 2163 O O . ASN A 1 281 ? -9.344 -10.836 20.766 1 94.5 281 ASN A O 1
ATOM 2167 N N . ALA A 1 282 ? -11.453 -10.195 20.469 1 95.88 282 ALA A N 1
ATOM 2168 C CA . ALA A 1 282 ? -11.727 -11.312 19.562 1 95.88 282 ALA A CA 1
ATOM 2169 C C . ALA A 1 282 ? -10.859 -11.227 18.312 1 95.88 282 ALA A C 1
ATOM 2171 O O . ALA A 1 282 ? -10.336 -12.242 17.844 1 95.88 282 ALA A O 1
ATOM 2172 N N . LEU A 1 283 ? -10.68 -10.039 17.781 1 96.94 283 LEU A N 1
ATOM 2173 C CA . LEU A 1 283 ? -9.836 -9.852 16.594 1 96.94 283 LEU A CA 1
ATOM 2174 C C . LEU A 1 283 ? -8.406 -10.281 16.875 1 96.94 283 LEU A C 1
ATOM 2176 O O . LEU A 1 283 ? -7.793 -10.984 16.062 1 96.94 283 LEU A O 1
ATOM 2180 N N . LEU A 1 284 ? -7.91 -9.883 17.984 1 97.5 284 LEU A N 1
ATOM 2181 C CA . LEU A 1 284 ? -6.523 -10.203 18.312 1 97.5 284 LEU A CA 1
ATOM 2182 C C . LEU A 1 284 ? -6.332 -11.711 18.453 1 97.5 284 LEU A C 1
ATOM 2184 O O . LEU A 1 284 ? -5.305 -12.25 18.047 1 97.5 284 LEU A O 1
ATOM 2188 N N . ASP A 1 285 ? -7.309 -12.352 19.016 1 97.38 285 ASP A N 1
ATOM 2189 C CA . ASP A 1 285 ? -7.262 -13.812 19.109 1 97.38 285 ASP A CA 1
ATOM 2190 C C . ASP A 1 285 ? -7.273 -14.453 17.719 1 97.38 285 ASP A C 1
ATOM 2192 O O . ASP A 1 285 ? -6.496 -15.375 17.453 1 97.38 285 ASP A O 1
ATOM 2196 N N . ILE A 1 286 ? -8.109 -13.984 16.906 1 97.75 286 ILE A N 1
ATOM 2197 C CA . ILE A 1 286 ? -8.25 -14.516 15.562 1 97.75 286 ILE A CA 1
ATOM 2198 C C . ILE A 1 286 ? -6.953 -14.297 14.789 1 97.75 286 ILE A C 1
ATOM 2200 O O . ILE A 1 286 ? -6.457 -15.211 14.117 1 97.75 286 ILE A O 1
ATOM 2204 N N . VAL A 1 287 ? -6.371 -13.062 14.844 1 98.12 287 VAL A N 1
ATOM 2205 C CA . VAL A 1 287 ? -5.133 -12.734 14.148 1 98.12 287 VAL A CA 1
ATOM 2206 C C . VAL A 1 287 ? -4.008 -13.648 14.625 1 98.12 287 VAL A C 1
ATOM 2208 O O . VAL A 1 287 ? -3.211 -14.133 13.82 1 98.12 287 VAL A O 1
ATOM 2211 N N . THR A 1 288 ? -3.992 -13.859 15.906 1 97.88 288 THR A N 1
ATOM 2212 C CA . THR A 1 288 ? -2.967 -14.727 16.484 1 97.88 288 THR A CA 1
ATOM 2213 C C . THR A 1 288 ? -3.07 -16.141 15.906 1 97.88 288 THR A C 1
ATOM 2215 O O . THR A 1 288 ? -2.076 -16.703 15.438 1 97.88 288 THR A O 1
ATOM 2218 N N . GLN A 1 289 ? -4.215 -16.688 15.906 1 96.88 289 GLN A N 1
ATOM 2219 C CA . GLN A 1 289 ? -4.441 -18.047 15.406 1 96.88 289 GLN A CA 1
ATOM 2220 C C . GLN A 1 289 ? -4.117 -18.156 13.922 1 96.88 289 GLN A C 1
ATOM 2222 O O . GLN A 1 289 ? -3.451 -19.094 13.492 1 96.88 289 GLN A O 1
ATOM 2227 N N . LYS A 1 290 ? -4.551 -17.172 13.156 1 95.75 290 LYS A N 1
ATOM 2228 C CA . LYS A 1 290 ? -4.305 -17.188 11.711 1 95.75 290 LYS A CA 1
ATOM 2229 C C . LYS A 1 290 ? -2.816 -17.031 11.406 1 95.75 290 LYS A C 1
ATOM 2231 O O . LYS A 1 290 ? -2.283 -17.703 10.531 1 95.75 290 LYS A O 1
ATOM 2236 N N . ALA A 1 291 ? -2.199 -16.094 12.094 1 96.69 291 ALA A N 1
ATOM 2237 C CA . ALA A 1 291 ? -0.766 -15.883 11.898 1 96.69 291 ALA A CA 1
ATOM 2238 C C . ALA A 1 291 ? 0.021 -17.156 12.195 1 96.69 291 ALA A C 1
ATOM 2240 O O . ALA A 1 291 ? 0.918 -17.531 11.43 1 96.69 291 ALA A O 1
ATOM 2241 N N . GLU A 1 292 ? -0.344 -17.844 13.234 1 94.56 292 GLU A N 1
ATOM 2242 C CA . GLU A 1 292 ? 0.333 -19.094 13.602 1 94.56 292 GLU A CA 1
ATOM 2243 C C . GLU A 1 292 ? 0.128 -20.172 12.539 1 94.56 292 GLU A C 1
ATOM 2245 O O . GLU A 1 292 ? 1.053 -20.922 12.227 1 94.56 292 GLU A O 1
ATOM 2250 N N . SER A 1 293 ? -1.055 -20.219 12.031 1 91.62 293 SER A N 1
ATOM 2251 C CA . SER A 1 293 ? -1.353 -21.172 10.977 1 91.62 293 SER A CA 1
ATOM 2252 C C . SER A 1 293 ? -0.536 -20.875 9.719 1 91.62 293 SER A C 1
ATOM 2254 O O . SER A 1 293 ? -0.008 -21.797 9.086 1 91.62 293 SER A O 1
ATOM 2256 N N . LEU A 1 294 ? -0.413 -19.578 9.398 1 88.19 294 LEU A N 1
ATOM 2257 C CA . LEU A 1 294 ? 0.319 -19.156 8.211 1 88.19 294 LEU A CA 1
ATOM 2258 C C . LEU A 1 294 ? 1.814 -19.406 8.375 1 88.19 294 LEU A C 1
ATOM 2260 O O . LEU A 1 294 ? 2.51 -19.719 7.41 1 88.19 294 LEU A O 1
ATOM 2264 N N . LEU A 1 295 ? 2.295 -19.281 9.586 1 89.25 295 LEU A N 1
ATOM 2265 C CA . LEU A 1 295 ? 3.723 -19.406 9.852 1 89.25 295 LEU A CA 1
ATOM 2266 C C . LEU A 1 295 ? 4.125 -20.875 9.992 1 89.25 295 LEU A C 1
ATOM 2268 O O . LEU A 1 295 ? 5.305 -21.203 9.844 1 89.25 295 LEU A O 1
ATOM 2272 N N . ALA A 1 296 ? 3.166 -21.797 10.414 1 80.81 296 ALA A N 1
ATOM 2273 C CA . ALA A 1 296 ? 3.424 -23.219 10.578 1 80.81 296 ALA A CA 1
ATOM 2274 C C . ALA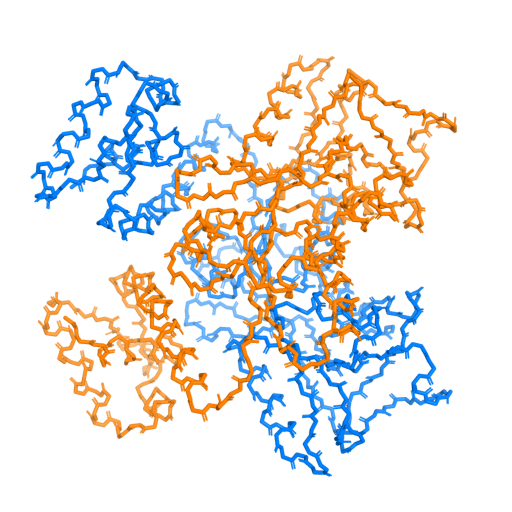 A 1 296 ? 3.545 -23.922 9.227 1 80.81 296 ALA A C 1
ATOM 2276 O O . ALA A 1 296 ? 4.191 -24.969 9.117 1 80.81 296 ALA A O 1
ATOM 2277 N N . GLY A 1 297 ? 3.006 -23.359 8.117 1 65.44 297 GLY A N 1
ATOM 2278 C CA . GLY A 1 297 ? 3.031 -24.016 6.82 1 65.44 297 GLY A CA 1
ATOM 2279 C C . GLY A 1 297 ? 4.211 -23.609 5.961 1 65.44 297 GLY A C 1
ATOM 2280 O O . GLY A 1 297 ? 4.922 -22.656 6.293 1 65.44 297 GLY A O 1
ATOM 2281 N N . MET B 1 1 ? 14.25 27.234 12.422 1 60.22 1 MET B N 1
ATOM 2282 C CA . MET B 1 1 ? 14.75 25.875 12.562 1 60.22 1 MET B CA 1
ATOM 2283 C C . MET B 1 1 ? 15.68 25.516 11.406 1 60.22 1 MET B C 1
ATOM 2285 O O . MET B 1 1 ? 15.5 26 10.289 1 60.22 1 MET B O 1
ATOM 2289 N N . ARG B 1 2 ? 16.844 25.016 11.812 1 60.75 2 ARG B N 1
ATOM 2290 C CA . ARG B 1 2 ? 17.828 24.562 10.836 1 60.75 2 ARG B CA 1
ATOM 2291 C C . ARG B 1 2 ? 17.656 23.078 10.539 1 60.75 2 ARG B C 1
ATOM 2293 O O . ARG B 1 2 ? 16.969 22.375 11.281 1 60.75 2 ARG B O 1
ATOM 2300 N N . LEU B 1 3 ? 18.188 22.625 9.453 1 64.38 3 LEU B N 1
ATOM 2301 C CA . LEU B 1 3 ? 18.078 21.234 9.039 1 64.38 3 LEU B CA 1
ATOM 2302 C C . LEU B 1 3 ? 18.594 20.297 10.125 1 64.38 3 LEU B C 1
ATOM 2304 O O . LEU B 1 3 ? 18.047 19.219 10.344 1 64.38 3 LEU B O 1
ATOM 2308 N N . ARG B 1 4 ? 19.625 20.812 10.773 1 68.25 4 ARG B N 1
ATOM 2309 C CA . ARG B 1 4 ? 20.172 20 11.852 1 68.25 4 ARG B CA 1
ATOM 2310 C C . ARG B 1 4 ? 19.156 19.797 12.969 1 68.25 4 ARG B C 1
ATOM 2312 O O . ARG B 1 4 ? 19.141 18.766 13.625 1 68.25 4 ARG B O 1
ATOM 2319 N N . HIS B 1 5 ? 18.297 20.766 13.203 1 75.06 5 HIS B N 1
ATOM 2320 C CA . HIS B 1 5 ? 17.25 20.641 14.203 1 75.06 5 HIS B CA 1
ATOM 2321 C C . HIS B 1 5 ? 16.25 19.547 13.828 1 75.06 5 HIS B C 1
ATOM 2323 O O . HIS B 1 5 ? 15.852 18.75 14.672 1 75.06 5 HIS B O 1
ATOM 2329 N N . ILE B 1 6 ? 15.977 19.562 12.578 1 72.56 6 ILE B N 1
ATOM 2330 C CA . ILE B 1 6 ? 15.008 18.594 12.078 1 72.56 6 ILE B CA 1
ATOM 2331 C C . ILE B 1 6 ? 15.562 17.188 12.211 1 72.56 6 ILE B C 1
ATOM 2333 O O . ILE B 1 6 ? 14.844 16.266 12.602 1 72.56 6 ILE B O 1
ATOM 2337 N N . GLU B 1 7 ? 16.797 17.047 11.945 1 73.56 7 GLU B N 1
ATOM 2338 C CA . GLU B 1 7 ? 17.453 15.758 12.086 1 73.56 7 GLU B CA 1
ATOM 2339 C C . GLU B 1 7 ? 17.406 15.258 13.531 1 73.56 7 GLU B C 1
ATOM 2341 O O . GLU B 1 7 ? 17.125 14.086 13.773 1 73.56 7 GLU B O 1
ATOM 2346 N N . VAL B 1 8 ? 17.672 16.172 14.383 1 79 8 VAL B N 1
ATOM 2347 C CA . VAL B 1 8 ? 17.688 15.844 15.805 1 79 8 VAL B CA 1
ATOM 2348 C C . VAL B 1 8 ? 16.281 15.492 16.281 1 79 8 VAL B C 1
ATOM 2350 O O . VAL B 1 8 ? 16.094 14.508 16.984 1 79 8 VAL B O 1
ATOM 2353 N N . ILE B 1 9 ? 15.352 16.266 15.859 1 81 9 ILE B N 1
ATOM 2354 C CA . ILE B 1 9 ? 13.961 16.047 16.25 1 81 9 ILE B CA 1
ATOM 2355 C C . ILE B 1 9 ? 13.5 14.672 15.75 1 81 9 ILE B C 1
ATOM 2357 O O . ILE B 1 9 ? 12.914 13.898 16.516 1 81 9 ILE B O 1
ATOM 2361 N N . GLN B 1 10 ? 13.836 14.414 14.578 1 73.69 10 GLN B N 1
ATOM 2362 C CA . GLN B 1 10 ? 13.445 13.141 13.984 1 73.69 10 GLN B CA 1
ATOM 2363 C C . GLN B 1 10 ? 14.109 11.977 14.703 1 73.69 10 GLN B C 1
ATOM 2365 O O . GLN B 1 10 ? 13.469 10.945 14.945 1 73.69 10 GLN B O 1
ATOM 2370 N N . ALA B 1 11 ? 15.344 12.078 14.992 1 74.81 11 ALA B N 1
ATOM 2371 C CA . ALA B 1 11 ? 16.078 11.031 15.695 1 74.81 11 ALA B CA 1
ATOM 2372 C C . ALA B 1 11 ? 15.453 10.758 17.062 1 74.81 11 ALA B C 1
ATOM 2374 O O . ALA B 1 11 ? 15.289 9.602 17.453 1 74.81 11 ALA B O 1
ATOM 2375 N N . ILE B 1 12 ? 15.062 11.797 17.672 1 81 12 ILE B N 1
ATOM 2376 C CA . ILE B 1 12 ? 14.484 11.641 19 1 81 12 ILE B CA 1
ATOM 2377 C C . ILE B 1 12 ? 13.086 11.047 18.891 1 81 12 ILE B C 1
ATOM 2379 O O . ILE B 1 12 ? 12.695 10.211 19.703 1 81 12 ILE B O 1
ATOM 2383 N N . LEU B 1 13 ? 12.438 11.453 17.922 1 74.88 13 LEU B N 1
ATOM 2384 C CA . LEU B 1 13 ? 11.109 10.898 17.688 1 74.88 13 LEU B CA 1
ATOM 2385 C C . LEU B 1 13 ? 11.18 9.391 17.453 1 74.88 13 LEU B C 1
ATOM 2387 O O . LEU B 1 13 ? 10.305 8.648 17.906 1 74.88 13 LEU B O 1
ATOM 2391 N N . GLN B 1 14 ? 12.172 8.984 16.812 1 66.75 14 GLN B N 1
ATOM 2392 C CA . GLN B 1 14 ? 12.328 7.586 16.438 1 66.75 14 GLN B CA 1
ATOM 2393 C C . GLN B 1 14 ? 12.883 6.762 17.594 1 66.75 14 GLN B C 1
ATOM 2395 O O . GLN B 1 14 ? 12.523 5.594 17.766 1 66.75 14 GLN B O 1
ATOM 2400 N N . THR B 1 15 ? 13.695 7.355 18.438 1 70.75 15 THR B N 1
ATOM 2401 C CA . THR B 1 15 ? 14.453 6.586 19.422 1 70.75 15 THR B CA 1
A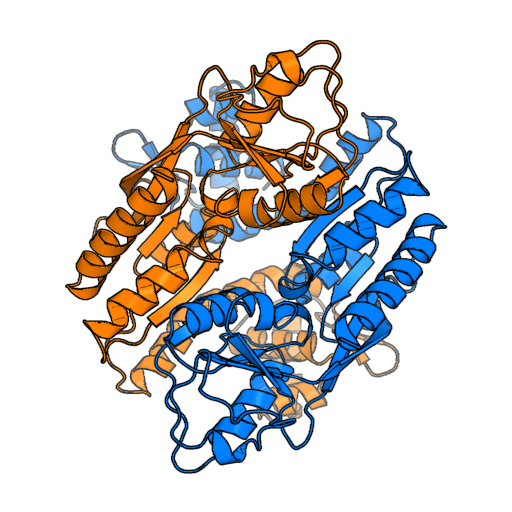TOM 2402 C C . THR B 1 15 ? 13.875 6.789 20.828 1 70.75 15 THR B C 1
ATOM 2404 O O . THR B 1 15 ? 14.047 5.938 21.703 1 70.75 15 THR B O 1
ATOM 2407 N N . GLY B 1 16 ? 13.242 7.969 21.031 1 76.62 16 GLY B N 1
ATOM 2408 C CA . GLY B 1 16 ? 12.664 8.305 22.328 1 76.62 16 GLY B CA 1
ATOM 2409 C C . GLY B 1 16 ? 13.711 8.648 23.359 1 76.62 16 GLY B C 1
ATOM 2410 O O . GLY B 1 16 ? 13.383 8.875 24.531 1 76.62 16 GLY B O 1
ATOM 2411 N N . HIS B 1 17 ? 14.953 8.484 22.969 1 82.38 17 HIS B N 1
ATOM 2412 C CA . HIS B 1 17 ? 16.047 8.75 23.891 1 82.38 17 HIS B CA 1
ATOM 2413 C C . HIS B 1 17 ? 17.109 9.641 23.25 1 82.38 17 HIS B C 1
ATOM 2415 O O . HIS B 1 17 ? 17.438 9.469 22.078 1 82.38 17 HIS B O 1
ATOM 2421 N N . LEU B 1 18 ? 17.609 10.602 24.078 1 86.38 18 LEU B N 1
ATOM 2422 C CA . LEU B 1 18 ? 18.625 11.539 23.594 1 86.38 18 LEU B CA 1
ATOM 2423 C C . LEU B 1 18 ? 19.906 10.805 23.219 1 86.38 18 LEU B C 1
ATOM 2425 O O . LEU B 1 18 ? 20.516 11.086 22.188 1 86.38 18 LEU B O 1
ATOM 2429 N N . GLY B 1 19 ? 20.234 9.844 24.062 1 86.38 19 GLY B N 1
ATOM 2430 C CA . GLY B 1 19 ? 21.469 9.094 23.797 1 86.38 19 GLY B CA 1
ATOM 2431 C C . GLY B 1 19 ? 21.391 8.25 22.547 1 86.38 19 GLY B C 1
ATOM 2432 O O . GLY B 1 19 ? 22.312 8.281 21.719 1 86.38 19 GLY B O 1
ATOM 2433 N N . THR B 1 20 ? 20.344 7.59 22.469 1 80.88 20 THR B N 1
ATOM 2434 C CA . THR B 1 20 ? 20.172 6.723 21.297 1 80.88 20 THR B CA 1
ATOM 2435 C C . THR B 1 20 ? 20.031 7.547 20.031 1 80.88 20 THR B C 1
ATOM 2437 O O . THR B 1 20 ? 20.516 7.137 18.969 1 80.88 20 THR B O 1
ATOM 2440 N N . ALA B 1 21 ? 19.438 8.641 20.172 1 81.12 21 ALA B N 1
ATOM 2441 C CA . ALA B 1 21 ? 19.359 9.562 19.047 1 81.12 21 ALA B CA 1
ATOM 2442 C C . ALA B 1 21 ? 20.75 10.031 18.625 1 81.12 21 ALA B C 1
ATOM 2444 O O . ALA B 1 21 ? 21.047 10.117 17.438 1 81.12 21 ALA B O 1
ATOM 2445 N N . ALA B 1 22 ? 21.547 10.266 19.562 1 83.19 22 ALA B N 1
ATOM 2446 C CA . ALA B 1 22 ? 22.922 10.688 19.312 1 83.19 22 ALA B CA 1
ATOM 2447 C C . ALA B 1 22 ? 23.703 9.602 18.578 1 83.19 22 ALA B C 1
ATOM 2449 O O . ALA B 1 22 ? 24.422 9.883 17.625 1 83.19 22 ALA B O 1
ATOM 2450 N N . GLU B 1 23 ? 23.484 8.406 19.016 1 76.31 23 GLU B N 1
ATOM 2451 C CA . GLU B 1 23 ? 24.125 7.266 18.359 1 76.31 23 GLU B CA 1
ATOM 2452 C C . GLU B 1 23 ? 23.625 7.109 16.938 1 76.31 23 GLU B C 1
ATOM 2454 O O . GLU B 1 23 ? 24.422 6.895 16.016 1 76.31 23 GLU B O 1
ATOM 2459 N N . TRP B 1 24 ? 22.391 7.34 16.828 1 69.19 24 TRP B N 1
ATOM 2460 C CA . TRP B 1 24 ? 21.734 7.219 15.523 1 69.19 24 TRP B CA 1
ATOM 2461 C C . TRP B 1 24 ? 22.281 8.258 14.547 1 69.19 24 TRP B C 1
ATOM 2463 O O . TRP B 1 24 ? 22.5 7.961 13.375 1 69.19 24 TRP B O 1
ATOM 2473 N N . LEU B 1 25 ? 22.562 9.406 14.984 1 71.94 25 LEU B N 1
ATOM 2474 C CA . LEU B 1 25 ? 23.016 10.516 14.156 1 71.94 25 LEU B CA 1
ATOM 2475 C C . LEU B 1 25 ? 24.531 10.562 14.109 1 71.94 25 LEU B C 1
ATOM 2477 O O . LEU B 1 25 ? 25.109 11.367 13.359 1 71.94 25 LEU B O 1
ATOM 2481 N N . GLN B 1 26 ? 25.141 9.641 14.93 1 75.69 26 GLN B N 1
ATOM 2482 C CA . GLN B 1 26 ? 26.594 9.641 15.055 1 75.69 26 GLN B CA 1
ATOM 2483 C C . GLN B 1 26 ? 27.109 11.016 15.445 1 75.69 26 GLN B C 1
ATOM 2485 O O . GLN B 1 26 ? 28.047 11.531 14.828 1 75.69 26 GLN B O 1
ATOM 2490 N N . LEU B 1 27 ? 26.5 11.609 16.438 1 77.88 27 LEU B N 1
ATOM 2491 C CA . LEU B 1 27 ? 26.859 12.891 17.016 1 77.88 27 LEU B CA 1
ATOM 2492 C C . LEU B 1 27 ? 27.031 12.773 18.531 1 77.88 27 LEU B C 1
ATOM 2494 O O . LEU B 1 27 ? 26.438 11.883 19.156 1 77.88 27 LEU B O 1
ATOM 2498 N N . PRO B 1 28 ? 27.953 13.484 19.125 1 79.5 28 PRO B N 1
ATOM 2499 C CA . PRO B 1 28 ? 27.969 13.539 20.578 1 79.5 28 PRO B CA 1
ATOM 2500 C C . PRO B 1 28 ? 26.609 13.938 21.172 1 79.5 28 PRO B C 1
ATOM 2502 O O . PRO B 1 28 ? 25.922 14.789 20.609 1 79.5 28 PRO B O 1
ATOM 2505 N N . VAL B 1 29 ? 26.328 13.32 22.234 1 88.44 29 VAL B N 1
ATOM 2506 C CA . VAL B 1 29 ? 25.047 13.539 22.891 1 88.44 29 VAL B CA 1
ATOM 2507 C C . VAL B 1 29 ? 24.859 15.023 23.188 1 88.44 29 VAL B C 1
ATOM 2509 O O . VAL B 1 29 ? 23.766 15.555 23.094 1 88.44 29 VAL B O 1
ATOM 2512 N N . GLY B 1 30 ? 25.953 15.672 23.578 1 88.81 30 GLY B N 1
ATOM 2513 C CA . GLY B 1 30 ? 25.906 17.094 23.844 1 88.81 30 GLY B CA 1
ATOM 2514 C C . GLY B 1 30 ? 25.422 17.922 22.672 1 88.81 30 GLY B C 1
ATOM 2515 O O . GLY B 1 30 ? 24.656 18.875 22.828 1 88.81 30 GLY B O 1
ATOM 2516 N N . ASP B 1 31 ? 25.906 17.547 21.484 1 81.31 31 ASP B N 1
ATOM 2517 C CA . ASP B 1 31 ? 25.531 18.25 20.266 1 81.31 31 ASP B CA 1
ATOM 2518 C C . ASP B 1 31 ? 24.047 18.047 19.953 1 81.31 31 ASP B C 1
ATOM 2520 O O . ASP B 1 31 ? 23.375 18.984 19.516 1 81.31 31 ASP B O 1
ATOM 2524 N N . VAL B 1 32 ? 23.594 16.859 20.172 1 86.69 32 VAL B N 1
ATOM 2525 C CA . VAL B 1 32 ? 22.188 16.547 19.938 1 86.69 32 VAL B CA 1
ATOM 2526 C C . VAL B 1 32 ? 21.312 17.328 20.922 1 86.69 32 VAL B C 1
ATOM 2528 O O . VAL B 1 32 ? 20.297 17.891 20.531 1 86.69 32 VAL B O 1
ATOM 2531 N N . ASP B 1 33 ? 21.781 17.359 22.109 1 88.81 33 ASP B N 1
ATOM 2532 C CA . ASP B 1 33 ? 21.062 18.094 23.156 1 88.81 33 ASP B CA 1
ATOM 2533 C C . ASP B 1 33 ? 21.016 19.578 22.844 1 88.81 33 ASP B C 1
ATOM 2535 O O . ASP B 1 33 ? 19.969 20.219 22.953 1 88.81 33 ASP B O 1
ATOM 2539 N N . ALA B 1 34 ? 22.141 20.062 22.5 1 84.06 34 ALA B N 1
ATOM 2540 C CA . ALA B 1 34 ? 22.25 21.484 22.156 1 84.06 34 ALA B CA 1
ATOM 2541 C C . ALA B 1 34 ? 21.328 21.828 20.984 1 84.06 34 ALA B C 1
ATOM 2543 O O . ALA B 1 34 ? 20.656 22.859 21 1 84.06 34 ALA B O 1
ATOM 2544 N N . ALA B 1 35 ? 21.391 21.016 20.031 1 83.5 35 ALA B N 1
ATOM 2545 C CA . ALA B 1 35 ? 20.562 21.234 18.844 1 83.5 35 ALA B CA 1
ATOM 2546 C C . ALA B 1 35 ? 19.078 21.219 19.203 1 83.5 35 ALA B C 1
ATOM 2548 O O . ALA B 1 35 ? 18.297 22.016 18.688 1 83.5 35 ALA B O 1
ATOM 2549 N N . LEU B 1 36 ? 18.734 20.328 20.047 1 87.31 36 LEU B N 1
ATOM 2550 C CA . LEU B 1 36 ? 17.359 20.234 20.5 1 87.31 36 LEU B CA 1
ATOM 2551 C C . LEU B 1 36 ? 16.953 21.516 21.25 1 87.31 36 LEU B C 1
ATOM 2553 O O . LEU B 1 36 ? 15.891 22.078 20.984 1 87.31 36 LEU B O 1
ATOM 2557 N N . GLN B 1 37 ? 17.766 21.938 22.094 1 86.56 37 GLN B N 1
ATOM 2558 C CA . GLN B 1 37 ? 17.5 23.141 22.875 1 86.56 37 GLN B CA 1
ATOM 2559 C C . GLN B 1 37 ? 17.391 24.375 21.984 1 86.56 37 GLN B C 1
ATOM 2561 O O . GLN B 1 37 ? 16.516 25.219 22.188 1 86.56 37 GLN B O 1
ATOM 2566 N N . GLU B 1 38 ? 18.328 24.375 21.109 1 79.5 38 GLU B N 1
ATOM 2567 C CA . GLU B 1 38 ? 18.281 25.469 20.156 1 79.5 38 GLU B CA 1
ATOM 2568 C C . GLU B 1 38 ? 16.969 25.469 19.375 1 79.5 38 GLU B C 1
ATOM 2570 O O . GLU B 1 38 ? 16.359 26.516 19.156 1 79.5 38 GLU B O 1
ATOM 2575 N N . ALA B 1 39 ? 16.594 24.312 18.875 1 80.25 39 ALA B N 1
ATOM 2576 C CA . ALA B 1 39 ? 15.344 24.188 18.141 1 80.25 39 ALA B CA 1
ATOM 2577 C C . ALA B 1 39 ? 14.156 24.656 18.984 1 80.25 39 ALA B C 1
ATOM 2579 O O . ALA B 1 39 ? 13.297 25.391 18.5 1 80.25 39 ALA B O 1
ATOM 2580 N N . GLU B 1 40 ? 14.109 24.188 20.219 1 83.31 40 GLU B N 1
ATOM 2581 C CA . GLU B 1 40 ? 13.016 24.531 21.125 1 83.31 40 GLU B CA 1
ATOM 2582 C C . GLU B 1 40 ? 12.992 26.031 21.422 1 83.31 40 GLU B C 1
ATOM 2584 O O . GLU B 1 40 ? 11.93 26.641 21.484 1 83.31 40 GLU B O 1
ATOM 2589 N N . LEU B 1 41 ? 14.164 26.578 21.609 1 77.81 41 LEU B N 1
ATOM 2590 C CA . LEU B 1 41 ? 14.281 28.016 21.844 1 77.81 41 LEU B CA 1
ATOM 2591 C C . LEU B 1 41 ? 13.766 28.797 20.641 1 77.81 41 LEU B C 1
ATOM 2593 O O . LEU B 1 41 ? 13.039 29.781 20.812 1 77.81 41 LEU B O 1
ATOM 2597 N N . GLN B 1 42 ? 14.133 28.375 19.531 1 74.94 42 GLN B N 1
ATOM 2598 C CA . GLN B 1 42 ? 13.711 29.047 18.312 1 74.94 42 GLN B CA 1
ATOM 2599 C C . GLN B 1 42 ? 12.211 28.922 18.094 1 74.94 42 GLN B C 1
ATOM 2601 O O . GLN B 1 42 ? 11.555 29.859 17.625 1 74.94 42 GLN B O 1
ATOM 2606 N N . LEU B 1 43 ? 11.734 27.766 18.359 1 76.88 43 LEU B N 1
ATOM 2607 C CA . LEU B 1 43 ? 10.328 27.469 18.125 1 76.88 43 LEU B CA 1
ATOM 2608 C C . LEU B 1 43 ? 9.461 28.047 19.234 1 76.88 43 LEU B C 1
ATOM 2610 O O . LEU B 1 43 ? 8.273 28.312 19.031 1 76.88 43 LEU B O 1
ATOM 2614 N N . GLY B 1 44 ? 10.062 28.219 20.438 1 75.12 44 GLY B N 1
ATOM 2615 C CA . GLY B 1 44 ? 9.367 28.812 21.578 1 75.12 44 GLY B CA 1
ATOM 2616 C C . GLY B 1 44 ? 8.547 27.812 22.359 1 75.12 44 GLY B C 1
ATOM 2617 O O . GLY B 1 44 ? 7.695 28.188 23.156 1 75.12 44 GLY B O 1
ATOM 2618 N N . PHE B 1 45 ? 8.625 26.562 21.984 1 78.25 45 PHE B N 1
ATOM 2619 C CA . PHE B 1 45 ? 7.953 25.516 22.75 1 78.25 45 PHE B CA 1
ATOM 2620 C C . PHE B 1 45 ? 8.828 24.266 22.844 1 78.25 45 PHE B C 1
ATOM 2622 O O . PHE B 1 45 ? 9.75 24.094 22.047 1 78.25 45 PHE B O 1
ATOM 2629 N N . MET B 1 46 ? 8.438 23.469 23.875 1 83.75 46 MET B N 1
ATOM 2630 C CA . MET B 1 46 ? 9.18 22.219 24.078 1 83.75 46 MET B CA 1
ATOM 2631 C C . MET B 1 46 ? 8.734 21.156 23.078 1 83.75 46 MET B C 1
ATOM 2633 O O . MET B 1 46 ? 7.547 21.031 22.781 1 83.75 46 MET B O 1
ATOM 2637 N N . LEU B 1 47 ? 9.742 20.5 22.516 1 83.69 47 LEU B N 1
ATOM 2638 C CA . LEU B 1 47 ? 9.461 19.469 21.516 1 83.69 47 LEU B CA 1
ATOM 2639 C C . LEU B 1 47 ? 9.273 18.109 22.188 1 83.69 47 LEU B C 1
ATOM 2641 O O . LEU B 1 47 ? 8.508 17.281 21.688 1 83.69 47 LEU B O 1
ATOM 2645 N N . PHE B 1 48 ? 10 17.906 23.328 1 86.5 48 PHE B N 1
ATOM 2646 C CA . PHE B 1 48 ? 9.938 16.625 24.031 1 86.5 48 PHE B CA 1
ATOM 2647 C C . PHE B 1 48 ? 9.836 16.844 25.531 1 86.5 48 PHE B C 1
ATOM 2649 O O . PHE B 1 48 ? 10.398 17.797 26.078 1 86.5 48 PHE B O 1
ATOM 2656 N N . ALA B 1 49 ? 8.953 15.969 26.125 1 82.56 49 ALA B N 1
ATOM 2657 C CA . ALA B 1 49 ? 8.859 15.953 27.578 1 82.56 49 ALA B CA 1
ATOM 2658 C C . ALA B 1 49 ? 9.484 14.695 28.156 1 82.56 49 ALA B C 1
ATOM 2660 O O . ALA B 1 49 ? 9.383 13.617 27.578 1 82.56 49 ALA B O 1
ATOM 2661 N N . SER B 1 50 ? 10.266 14.844 29.234 1 78 50 SER B N 1
ATOM 2662 C CA . SER B 1 50 ? 10.883 13.695 29.906 1 78 50 SER B CA 1
ATOM 2663 C C . SER B 1 50 ? 9.875 12.961 30.781 1 78 50 SER B C 1
ATOM 2665 O O . SER B 1 50 ? 9.344 13.531 31.734 1 78 50 SER B O 1
ATOM 2667 N N . VAL B 1 51 ? 9.445 11.891 30.312 1 74.12 51 VAL B N 1
ATOM 2668 C CA . VAL B 1 51 ? 8.555 11.023 31.094 1 74.12 51 VAL B CA 1
ATOM 2669 C C . VAL B 1 51 ? 9.266 9.719 31.438 1 74.12 51 VAL B C 1
ATOM 2671 O O . VAL B 1 51 ? 9.531 8.898 30.547 1 74.12 51 VAL B O 1
ATOM 2674 N N . ARG B 1 52 ? 9.547 9.445 32.781 1 71.94 52 ARG B N 1
ATOM 2675 C CA . ARG B 1 52 ? 10.211 8.25 33.281 1 71.94 52 ARG B CA 1
ATOM 2676 C C . ARG B 1 52 ? 11.516 7.988 32.531 1 71.94 52 ARG B C 1
ATOM 2678 O O . ARG B 1 52 ? 11.781 6.863 32.094 1 71.94 52 ARG B O 1
ATOM 2685 N N . GLY B 1 53 ? 12.219 9.055 32.219 1 72.44 53 GLY B N 1
ATOM 2686 C CA . GLY B 1 53 ? 13.539 8.906 31.609 1 72.44 53 GLY B CA 1
ATOM 2687 C C . GLY B 1 53 ? 13.5 8.82 30.094 1 72.44 53 GLY B C 1
ATOM 2688 O O . GLY B 1 53 ? 14.531 8.656 29.453 1 72.44 53 GLY B O 1
ATOM 2689 N N . ARG B 1 54 ? 12.344 8.836 29.547 1 77.88 54 ARG B N 1
ATOM 2690 C CA . ARG B 1 54 ? 12.219 8.805 28.094 1 77.88 54 ARG B CA 1
ATOM 2691 C C . ARG B 1 54 ? 11.664 10.117 27.562 1 77.88 54 ARG B C 1
ATOM 2693 O O . ARG B 1 54 ? 10.875 10.789 28.234 1 77.88 54 ARG B O 1
ATOM 2700 N N . LEU B 1 55 ? 12.227 10.523 26.391 1 80.81 55 LEU B N 1
ATOM 2701 C CA . LEU B 1 55 ? 11.719 11.727 25.734 1 80.81 55 LEU B CA 1
ATOM 2702 C C . LEU B 1 55 ? 10.469 11.414 24.906 1 80.81 55 LEU B C 1
ATOM 2704 O O . LEU B 1 55 ? 10.508 10.594 24 1 80.81 55 LEU B O 1
ATOM 2708 N N . GLN B 1 56 ? 9.422 12.039 25.406 1 79.88 56 GLN B N 1
ATOM 2709 C CA . GLN B 1 56 ? 8.164 11.852 24.688 1 79.88 56 GLN B CA 1
ATOM 2710 C C . GLN B 1 56 ? 7.777 13.109 23.906 1 79.88 56 GLN B C 1
ATOM 2712 O O . GLN B 1 56 ? 7.934 14.227 24.406 1 79.88 56 GLN B O 1
ATOM 2717 N N . ALA B 1 57 ? 7.363 12.812 22.688 1 76.81 57 ALA B N 1
ATOM 2718 C CA . ALA B 1 57 ? 6.945 13.93 21.844 1 76.81 57 ALA B CA 1
ATOM 2719 C C . ALA B 1 57 ? 5.77 14.68 22.469 1 76.81 57 ALA B C 1
ATOM 2721 O O . ALA B 1 57 ? 4.836 14.062 22.984 1 76.81 57 ALA B O 1
ATOM 2722 N N . THR B 1 58 ? 5.973 16 22.547 1 74.06 58 THR B N 1
ATOM 2723 C CA . THR B 1 58 ? 4.844 16.828 22.953 1 74.06 58 THR B CA 1
ATOM 2724 C C . THR B 1 58 ? 3.783 16.875 21.859 1 74.06 58 THR B C 1
ATOM 2726 O O . THR B 1 58 ? 4 16.375 20.75 1 74.06 58 THR B O 1
ATOM 2729 N N . ARG B 1 59 ? 2.691 17.391 22.188 1 63.38 59 ARG B N 1
ATOM 2730 C CA . ARG B 1 59 ? 1.643 17.594 21.203 1 63.38 59 ARG B CA 1
ATOM 2731 C C . ARG B 1 59 ? 2.152 18.422 20.031 1 63.38 59 ARG B C 1
ATOM 2733 O O . ARG B 1 59 ? 1.847 18.141 18.875 1 63.38 59 ARG B O 1
ATOM 2740 N N . GLU B 1 60 ? 2.93 19.406 20.375 1 69.12 60 GLU B N 1
ATOM 2741 C CA . GLU B 1 60 ? 3.523 20.297 19.375 1 69.12 60 GLU B CA 1
ATOM 2742 C C . GLU B 1 60 ? 4.449 19.516 18.438 1 69.12 60 GLU B C 1
ATOM 2744 O O . GLU B 1 60 ? 4.453 19.75 17.219 1 69.12 60 GLU B O 1
ATOM 2749 N N . THR B 1 61 ? 5.203 18.625 19.031 1 71.5 61 THR B N 1
ATOM 2750 C CA . THR B 1 61 ? 6.133 17.828 18.25 1 71.5 61 THR B CA 1
ATOM 2751 C C . THR B 1 61 ? 5.379 16.922 17.281 1 71.5 61 THR B C 1
ATOM 2753 O O . THR B 1 61 ? 5.766 16.781 16.109 1 71.5 61 THR B O 1
ATOM 2756 N N . LEU B 1 62 ? 4.379 16.406 17.797 1 64.25 62 LEU B N 1
ATOM 2757 C CA . LEU B 1 62 ? 3.58 15.508 16.969 1 64.25 62 LEU B CA 1
ATOM 2758 C C . LEU B 1 62 ? 2.961 16.266 15.797 1 64.25 62 LEU B C 1
ATOM 2760 O O . LEU B 1 62 ? 2.885 15.742 14.68 1 64.25 62 LEU B O 1
ATOM 2764 N N . GLU B 1 63 ? 2.729 17.453 16.125 1 60.94 63 GLU B N 1
ATOM 2765 C CA . GLU B 1 63 ? 2.188 18.312 15.086 1 60.94 63 GLU B CA 1
ATOM 2766 C C . GLU B 1 63 ? 3.258 18.688 14.062 1 60.94 63 GLU B C 1
ATOM 2768 O O . GLU B 1 63 ? 2.971 18.797 12.867 1 60.94 63 GLU B O 1
ATOM 2773 N N . LEU B 1 64 ? 4.465 18.828 14.539 1 64.19 64 LEU B N 1
ATOM 2774 C CA . LEU B 1 64 ? 5.59 19.188 13.688 1 64.19 64 LEU B CA 1
ATOM 2775 C C . LEU B 1 64 ? 6.074 18 12.875 1 64.19 64 LEU B C 1
ATOM 2777 O O . LEU B 1 64 ? 6.734 18.172 11.852 1 64.19 64 LEU B O 1
ATOM 2781 N N . GLN B 1 65 ? 5.723 16.891 13.406 1 63.22 65 GLN B N 1
ATOM 2782 C CA . GLN B 1 65 ? 6.262 15.664 12.82 1 63.22 65 GLN B CA 1
ATOM 2783 C C . GLN B 1 65 ? 5.91 15.555 11.344 1 63.22 65 GLN B C 1
ATOM 2785 O O . GLN B 1 65 ? 6.742 15.164 10.523 1 63.22 65 GLN B O 1
ATOM 2790 N N . ALA B 1 66 ? 4.832 15.859 11.102 1 56.09 66 ALA B N 1
ATOM 2791 C CA . ALA B 1 66 ? 4.434 15.836 9.695 1 56.09 66 ALA B CA 1
ATOM 2792 C C . ALA B 1 66 ? 5.273 16.797 8.867 1 56.09 66 ALA B C 1
ATOM 2794 O O . ALA B 1 66 ? 5.684 16.484 7.754 1 56.09 66 ALA B O 1
ATOM 2795 N N . ALA B 1 67 ? 5.52 17.938 9.5 1 57.59 67 ALA B N 1
ATOM 2796 C CA . ALA B 1 67 ? 6.355 18.938 8.828 1 57.59 67 ALA B CA 1
ATOM 2797 C C . ALA B 1 67 ? 7.789 18.438 8.68 1 57.59 67 ALA B C 1
ATOM 2799 O O . ALA B 1 67 ? 8.422 18.656 7.641 1 57.59 67 ALA B O 1
ATOM 2800 N N . ILE B 1 68 ? 8.211 17.812 9.648 1 60.09 68 ILE B N 1
ATOM 2801 C CA . ILE B 1 68 ? 9.555 17.25 9.633 1 60.09 68 ILE B CA 1
ATOM 2802 C C . ILE B 1 68 ? 9.648 16.141 8.586 1 60.09 68 ILE B C 1
ATOM 2804 O O . ILE B 1 68 ? 10.617 16.078 7.828 1 60.09 68 ILE B O 1
ATOM 2808 N N . ALA B 1 69 ? 8.641 15.344 8.57 1 55.38 69 ALA B N 1
ATOM 2809 C CA . ALA B 1 69 ? 8.602 14.281 7.574 1 55.38 69 ALA B CA 1
ATOM 2810 C C . ALA B 1 69 ? 8.672 14.852 6.16 1 55.38 69 ALA B C 1
ATOM 2812 O O . ALA B 1 69 ? 9.375 14.305 5.305 1 55.38 69 ALA B O 1
ATOM 2813 N N . HIS B 1 70 ? 8.164 15.906 6.031 1 52.22 70 HIS B N 1
ATOM 2814 C CA . HIS B 1 70 ? 8.172 16.578 4.738 1 52.22 70 HIS B CA 1
ATOM 2815 C C . HIS B 1 70 ? 9.562 17.109 4.406 1 52.22 70 HIS B C 1
ATOM 2817 O O . HIS B 1 70 ? 9.984 17.078 3.248 1 52.22 70 HIS B O 1
ATOM 2823 N N . VAL B 1 71 ? 10.203 17.672 5.406 1 52.28 71 VAL B N 1
ATOM 2824 C CA . VAL B 1 71 ? 11.57 18.141 5.199 1 52.28 71 VAL B CA 1
ATOM 2825 C C . VAL B 1 71 ? 12.453 16.984 4.754 1 52.28 71 VAL B C 1
ATOM 2827 O O . VAL B 1 71 ? 13.25 17.109 3.826 1 52.28 71 VAL B O 1
ATOM 2830 N N . TYR B 1 72 ? 12.227 15.898 5.363 1 50.5 72 TYR B N 1
ATOM 2831 C CA . TYR B 1 72 ? 13.023 14.734 5 1 50.5 72 TYR B CA 1
ATOM 2832 C C . TYR B 1 72 ? 12.641 14.227 3.613 1 50.5 72 TYR B C 1
ATOM 2834 O O . TYR B 1 72 ? 13.508 13.797 2.844 1 50.5 72 TYR B O 1
ATOM 284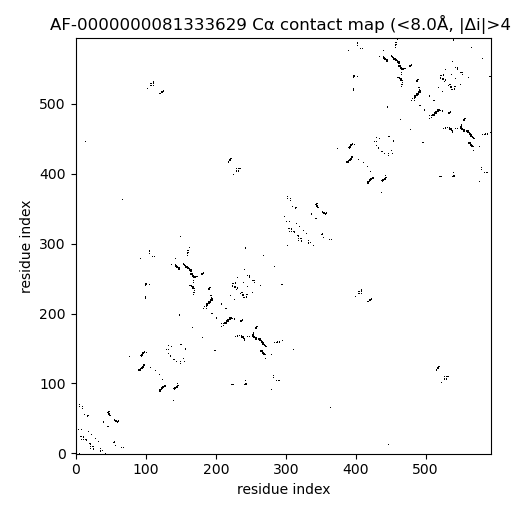2 N N . GLU B 1 73 ? 11.438 14.336 3.521 1 51.09 73 GLU B N 1
ATOM 2843 C CA . GLU B 1 73 ? 10.992 14 2.172 1 51.09 73 GLU B CA 1
ATOM 2844 C C . GLU B 1 73 ? 11.609 14.93 1.137 1 51.09 73 GLU B C 1
ATOM 2846 O O . GLU B 1 73 ? 11.977 14.5 0.042 1 51.09 73 GLU B O 1
ATOM 2851 N N . ALA B 1 74 ? 11.742 16.172 1.57 1 48.09 74 ALA B N 1
ATOM 2852 C CA . ALA B 1 74 ? 12.352 17.172 0.693 1 48.09 74 ALA B CA 1
ATOM 2853 C C . ALA B 1 74 ? 13.859 16.953 0.581 1 48.09 74 ALA B C 1
ATOM 2855 O O . ALA B 1 74 ? 14.469 17.312 -0.425 1 48.09 74 ALA B O 1
ATOM 2856 N N . LEU B 1 75 ? 14.406 16.516 1.675 1 49 75 LEU B N 1
ATOM 2857 C CA . LEU B 1 75 ? 15.836 16.234 1.672 1 49 75 LEU B CA 1
ATOM 2858 C C . LEU B 1 75 ? 16.125 14.945 0.913 1 49 75 LEU B C 1
ATOM 2860 O O . LEU B 1 75 ? 17.25 14.734 0.454 1 49 75 LEU B O 1
ATOM 2864 N N . GLU B 1 76 ? 15.031 14.203 0.867 1 49.94 76 GLU B N 1
ATOM 2865 C CA . GLU B 1 76 ? 15.203 12.891 0.248 1 49.94 76 GLU B CA 1
ATOM 2866 C C . GLU B 1 76 ? 15.773 13.016 -1.16 1 49.94 76 GLU B C 1
ATOM 2868 O O . GLU B 1 76 ? 16.703 12.289 -1.527 1 49.94 76 GLU B O 1
ATOM 2873 N N . PRO B 1 77 ? 15.234 13.961 -1.851 1 46.16 77 PRO B N 1
ATOM 2874 C CA . PRO B 1 77 ? 15.883 14.109 -3.156 1 46.16 77 PRO B CA 1
ATOM 2875 C C . PRO B 1 77 ? 17.359 14.484 -3.041 1 46.16 77 PRO B C 1
ATOM 2877 O O . PRO B 1 77 ? 18.188 13.977 -3.799 1 46.16 77 PRO B O 1
ATOM 2880 N N . ALA B 1 78 ? 17.703 15.391 -2.221 1 47.81 78 ALA B N 1
ATOM 2881 C CA . ALA B 1 78 ? 19.109 15.758 -2.049 1 47.81 78 ALA B CA 1
ATOM 2882 C C . ALA B 1 78 ? 19.922 14.578 -1.542 1 47.81 78 ALA B C 1
ATOM 2884 O O . ALA B 1 78 ? 21.047 14.359 -1.99 1 47.81 78 ALA B O 1
ATOM 2885 N N . GLN B 1 79 ? 19.375 13.898 -0.649 1 46.75 79 GLN B N 1
ATOM 2886 C CA . GLN B 1 79 ? 20.062 12.719 -0.151 1 46.75 79 GLN B CA 1
ATOM 2887 C C . GLN B 1 79 ? 20.188 11.648 -1.234 1 46.75 79 GLN B C 1
ATOM 2889 O O . GLN B 1 79 ? 21.219 11.008 -1.373 1 46.75 79 GLN B O 1
ATOM 2894 N N . ARG B 1 80 ? 19.125 11.555 -1.866 1 46.53 80 ARG B N 1
ATOM 2895 C CA . ARG B 1 80 ? 19.172 10.648 -3.008 1 46.53 80 ARG B CA 1
ATOM 2896 C C . ARG B 1 80 ? 20.172 11.133 -4.047 1 46.53 80 ARG B C 1
ATOM 2898 O O . ARG B 1 80 ? 20.938 10.336 -4.609 1 46.53 80 ARG B O 1
ATOM 2905 N N . LEU B 1 81 ? 20.172 12.438 -4.223 1 45.72 81 LEU B N 1
ATOM 2906 C CA . LEU B 1 81 ? 21.172 13.008 -5.117 1 45.72 81 LEU B CA 1
ATOM 2907 C C . LEU B 1 81 ? 22.578 12.766 -4.574 1 45.72 81 LEU B C 1
ATOM 2909 O O . LEU B 1 81 ? 23.484 12.383 -5.32 1 45.72 81 LEU B O 1
ATOM 2913 N N . ALA B 1 82 ? 22.75 13.086 -3.424 1 44.09 82 ALA B N 1
ATOM 2914 C CA . ALA B 1 82 ? 24.062 12.875 -2.818 1 44.09 82 ALA B CA 1
ATOM 2915 C C . ALA B 1 82 ? 24.469 11.406 -2.891 1 44.09 82 ALA B C 1
ATOM 2917 O O . ALA B 1 82 ? 25.625 11.086 -3.188 1 44.09 82 ALA B O 1
ATOM 2918 N N . SER B 1 83 ? 23.5 10.672 -2.596 1 43.81 83 SER B N 1
ATOM 2919 C CA . SER B 1 83 ? 23.75 9.242 -2.709 1 43.81 83 SER B CA 1
ATOM 2920 C C . SER B 1 83 ? 24.062 8.844 -4.152 1 43.81 83 SER B C 1
ATOM 2922 O O . SER B 1 83 ? 24.938 8.031 -4.406 1 43.81 83 SER B O 1
ATOM 2924 N N . ARG B 1 84 ? 23.297 9.453 -4.941 1 45.06 84 ARG B N 1
ATOM 2925 C CA . ARG B 1 84 ? 23.562 9.227 -6.359 1 45.06 84 ARG B CA 1
ATOM 2926 C C . ARG B 1 84 ? 24.938 9.727 -6.75 1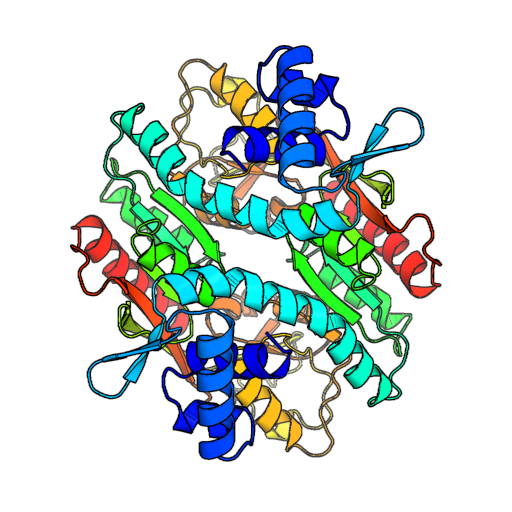 45.06 84 ARG B C 1
ATOM 2928 O O . ARG B 1 84 ? 25.641 9.086 -7.535 1 45.06 84 ARG B O 1
ATOM 2935 N N . LEU B 1 85 ? 25.172 10.891 -6.375 1 45.03 85 LEU B N 1
ATOM 2936 C CA . LEU B 1 85 ? 26.469 11.453 -6.703 1 45.03 85 LEU B CA 1
ATOM 2937 C C . LEU B 1 85 ? 27.594 10.609 -6.113 1 45.03 85 LEU B C 1
ATOM 2939 O O . LEU B 1 85 ? 28.688 10.523 -6.691 1 45.03 85 LEU B O 1
ATOM 2943 N N . LYS B 1 86 ? 27.391 10.344 -5.004 1 41.5 86 LYS B N 1
ATOM 2944 C CA . LYS B 1 86 ? 28.438 9.5 -4.414 1 41.5 86 LYS B CA 1
ATOM 2945 C C . LYS B 1 86 ? 28.578 8.188 -5.18 1 41.5 86 LYS B C 1
ATOM 2947 O O . LYS B 1 86 ? 29.688 7.676 -5.348 1 41.5 86 LYS B O 1
ATOM 2952 N N . HIS B 1 87 ? 27.406 7.52 -5.332 1 41.12 87 HIS B N 1
ATOM 2953 C CA . HIS B 1 87 ? 27.516 6.312 -6.145 1 41.12 87 HIS B CA 1
ATOM 2954 C C . HIS B 1 87 ? 27.391 6.633 -7.629 1 41.12 87 HIS B C 1
ATOM 2956 O O . HIS B 1 87 ? 26.438 7.293 -8.047 1 41.12 87 HIS B O 1
ATOM 2962 N N . HIS B 1 88 ? 28.438 7.105 -8.297 1 42.06 88 HIS B N 1
ATOM 2963 C CA . HIS B 1 88 ? 28.562 7.293 -9.734 1 42.06 88 HIS B CA 1
ATOM 2964 C C . HIS B 1 88 ? 27.422 6.609 -10.477 1 42.06 88 HIS B C 1
ATOM 2966 O O . HIS B 1 88 ? 27.562 6.219 -11.641 1 42.06 88 HIS B O 1
ATOM 2972 N N . HIS B 1 89 ? 26.453 6.039 -9.867 1 45.66 89 HIS B N 1
ATOM 2973 C CA . HIS B 1 89 ? 25.641 5.004 -10.5 1 45.66 89 HIS B CA 1
ATOM 2974 C C . HIS B 1 89 ? 24.828 5.57 -11.656 1 45.66 89 HIS B C 1
ATOM 2976 O O . HIS B 1 89 ? 24.562 6.773 -11.695 1 45.66 89 HIS B O 1
ATOM 2982 N N . ALA B 1 90 ? 24.734 4.859 -12.773 1 52.31 90 ALA B N 1
ATOM 2983 C CA . ALA B 1 90 ? 23.875 4.852 -13.953 1 52.31 90 ALA B CA 1
ATOM 2984 C C . ALA B 1 90 ? 22.516 5.457 -13.633 1 52.31 90 ALA B C 1
ATOM 2986 O O . ALA B 1 90 ? 22.047 5.402 -12.492 1 52.31 90 ALA B O 1
ATOM 2987 N N . PRO B 1 91 ? 22.078 6.336 -14.523 1 66.88 91 PRO B N 1
ATOM 2988 C CA . PRO B 1 91 ? 20.734 6.922 -14.391 1 66.88 91 PRO B CA 1
ATOM 2989 C C . PRO B 1 91 ? 19.688 5.914 -13.914 1 66.88 91 PRO B C 1
ATOM 2991 O O . PRO B 1 91 ? 19.594 4.816 -14.469 1 66.88 91 PRO B O 1
ATOM 2994 N N . THR B 1 92 ? 19.234 6.055 -12.695 1 86.06 92 THR B N 1
ATOM 2995 C CA . THR B 1 92 ? 18.203 5.199 -12.094 1 86.06 92 THR B CA 1
ATOM 2996 C C . THR B 1 92 ? 16.812 5.59 -12.586 1 86.06 92 THR B C 1
ATOM 2998 O O . THR B 1 92 ? 16.484 6.777 -12.648 1 86.06 92 THR B O 1
ATOM 3001 N N . LEU B 1 93 ? 16.156 4.66 -13.141 1 92.94 93 LEU B N 1
ATOM 3002 C CA . LEU B 1 93 ? 14.758 4.883 -13.508 1 92.94 93 LEU B CA 1
ATOM 3003 C C . LEU B 1 93 ? 13.859 4.801 -12.273 1 92.94 93 LEU B C 1
ATOM 3005 O O . LEU B 1 93 ? 13.797 3.76 -11.617 1 92.94 93 LEU B O 1
ATOM 3009 N N . ARG B 1 94 ? 13.227 5.863 -11.961 1 94.06 94 ARG B N 1
ATOM 3010 C CA . ARG B 1 94 ? 12.328 5.941 -10.812 1 94.06 94 ARG B CA 1
ATOM 3011 C C . ARG B 1 94 ? 10.867 5.887 -11.258 1 94.06 94 ARG B C 1
ATOM 3013 O O . ARG B 1 94 ? 10.359 6.844 -11.844 1 94.06 94 ARG B O 1
ATOM 3020 N N . ALA B 1 95 ? 10.203 4.766 -10.906 1 96.88 95 ALA B N 1
ATOM 3021 C CA . ALA B 1 95 ? 8.836 4.52 -11.352 1 96.88 95 ALA B CA 1
ATOM 3022 C C . ALA B 1 95 ? 7.891 4.363 -10.172 1 96.88 95 ALA B C 1
ATOM 3024 O O . ALA B 1 95 ? 8.156 3.588 -9.25 1 96.88 95 ALA B O 1
ATOM 3025 N N . LEU B 1 96 ? 6.793 5.121 -10.188 1 96.81 96 LEU B N 1
ATOM 3026 C CA . LEU B 1 96 ? 5.754 5.039 -9.172 1 96.81 96 LEU B CA 1
ATOM 3027 C C . LEU B 1 96 ? 4.457 4.488 -9.758 1 96.81 96 LEU B C 1
ATOM 3029 O O . LEU B 1 96 ? 4.25 4.547 -10.977 1 96.81 96 LEU B O 1
ATOM 3033 N N . CYS B 1 97 ? 3.66 3.941 -8.852 1 96.56 97 CYS B N 1
ATOM 3034 C CA . CYS B 1 97 ? 2.336 3.525 -9.297 1 96.56 97 CYS B CA 1
ATOM 3035 C C . CYS B 1 97 ? 1.35 3.516 -8.133 1 96.56 97 CYS B C 1
ATOM 3037 O O . CYS B 1 97 ? 1.755 3.51 -6.973 1 96.56 97 CYS B O 1
ATOM 3039 N N . THR B 1 98 ? 0.085 3.596 -8.5 1 92.19 98 THR B N 1
ATOM 3040 C CA . THR B 1 98 ? -0.948 3.428 -7.48 1 92.19 98 THR B CA 1
ATOM 3041 C C . THR B 1 98 ? -1.008 1.979 -7.004 1 92.19 98 THR B C 1
ATOM 3043 O O . THR B 1 98 ? -0.642 1.062 -7.738 1 92.19 98 THR B O 1
ATOM 3046 N N . PRO B 1 99 ? -1.582 1.677 -5.875 1 88 99 PRO B N 1
ATOM 3047 C CA . PRO B 1 99 ? -1.503 0.37 -5.219 1 88 99 PRO B CA 1
ATOM 3048 C C . PRO B 1 99 ? -2.027 -0.764 -6.098 1 88 99 PRO B C 1
ATOM 3050 O O . PRO B 1 99 ? -1.409 -1.829 -6.168 1 88 99 PRO B O 1
ATOM 3053 N N . PRO B 1 100 ? -3.045 -0.674 -6.844 1 88.38 100 PRO B N 1
ATOM 3054 C CA . PRO B 1 100 ? -3.514 -1.812 -7.637 1 88.38 100 PRO B CA 1
ATOM 3055 C C . PRO B 1 100 ? -2.484 -2.275 -8.664 1 88.38 100 PRO B C 1
ATOM 3057 O O . PRO B 1 100 ? -2.537 -3.42 -9.125 1 88.38 100 PRO B O 1
ATOM 3060 N N . LEU B 1 101 ? -1.596 -1.423 -8.961 1 94.31 101 LEU B N 1
ATOM 3061 C CA . LEU B 1 101 ? -0.644 -1.713 -10.031 1 94.31 101 LEU B CA 1
ATOM 3062 C C . LEU B 1 101 ? 0.682 -2.203 -9.453 1 94.31 101 LEU B C 1
ATOM 3064 O O . LEU B 1 101 ? 1.577 -2.604 -10.203 1 94.31 101 LEU B O 1
ATOM 3068 N N . ALA B 1 102 ? 0.765 -2.176 -8.195 1 92.69 102 ALA B N 1
ATOM 3069 C CA . ALA B 1 102 ? 2.047 -2.365 -7.523 1 92.69 102 ALA B CA 1
ATOM 3070 C C . ALA B 1 102 ? 2.355 -3.848 -7.336 1 92.69 102 ALA B C 1
ATOM 3072 O O . ALA B 1 102 ? 3.502 -4.223 -7.086 1 92.69 102 ALA B O 1
ATOM 3073 N N . ASN B 1 103 ? 1.402 -4.711 -7.547 1 88.69 103 ASN B N 1
ATOM 3074 C CA . ASN B 1 103 ? 1.626 -6.109 -7.191 1 88.69 103 ASN B CA 1
ATOM 3075 C C . ASN B 1 103 ? 1.91 -6.961 -8.422 1 88.69 103 ASN B C 1
ATOM 3077 O O . ASN B 1 103 ? 2.328 -8.117 -8.305 1 88.69 103 ASN B O 1
ATOM 3081 N N . GLN B 1 104 ? 1.723 -6.402 -9.562 1 91 104 GLN B N 1
ATOM 3082 C CA . GLN B 1 104 ? 1.939 -7.234 -10.742 1 91 104 GLN B CA 1
ATOM 3083 C C . GLN B 1 104 ? 2.404 -6.395 -11.922 1 91 104 GLN B C 1
ATOM 3085 O O . GLN B 1 104 ? 3.551 -6.508 -12.359 1 91 104 GLN B O 1
ATOM 3090 N N . LEU B 1 105 ? 1.615 -5.457 -12.273 1 95.25 105 LEU B N 1
ATOM 3091 C CA . LEU B 1 105 ? 1.835 -4.785 -13.547 1 95.25 105 LEU B CA 1
ATOM 3092 C C . LEU B 1 105 ? 3.186 -4.078 -13.562 1 95.25 105 LEU B C 1
ATOM 3094 O O . LEU B 1 105 ? 4.02 -4.344 -14.43 1 95.25 105 LEU B O 1
ATOM 3098 N N . LEU B 1 106 ? 3.436 -3.225 -12.586 1 97.06 106 LEU B N 1
ATOM 3099 C CA . LEU B 1 106 ? 4.664 -2.436 -12.625 1 97.06 106 LEU B CA 1
ATOM 3100 C C . LEU B 1 106 ? 5.883 -3.318 -12.391 1 97.06 106 LEU B C 1
ATOM 3102 O O . LEU B 1 106 ? 6.832 -3.299 -13.18 1 97.06 106 LEU B O 1
ATOM 3106 N N . PRO B 1 107 ? 5.871 -4.168 -11.383 1 95.38 107 PRO B N 1
ATOM 3107 C CA . PRO B 1 107 ? 7.055 -5.004 -11.148 1 95.38 107 PRO B CA 1
ATOM 3108 C C . PRO B 1 107 ? 7.367 -5.922 -12.328 1 95.38 107 PRO B C 1
ATOM 3110 O O . PRO B 1 107 ? 8.531 -6.051 -12.727 1 95.38 107 PRO B O 1
ATOM 3113 N N . GLN B 1 108 ? 6.426 -6.48 -12.914 1 93.75 108 GLN B N 1
ATOM 3114 C CA . GLN B 1 108 ? 6.648 -7.391 -14.031 1 93.75 108 GLN B CA 1
ATOM 3115 C C . GLN B 1 108 ? 7.137 -6.641 -15.266 1 93.75 108 GLN B C 1
ATOM 3117 O O . GLN B 1 108 ? 7.953 -7.156 -16.031 1 93.75 108 GLN B O 1
ATOM 3122 N N . SER B 1 109 ? 6.598 -5.496 -15.422 1 97.25 109 SER B N 1
ATOM 3123 C CA . SER B 1 109 ? 7.059 -4.672 -16.531 1 97.25 109 SER B CA 1
ATOM 3124 C C . SER B 1 109 ? 8.523 -4.285 -16.375 1 97.25 109 SER B C 1
ATOM 3126 O O . SER B 1 109 ? 9.289 -4.285 -17.344 1 97.25 109 SER B O 1
ATOM 3128 N N . ILE B 1 110 ? 8.898 -3.93 -15.156 1 96.44 110 ILE B N 1
ATOM 3129 C CA . ILE B 1 110 ? 10.281 -3.551 -14.867 1 96.44 110 ILE B CA 1
ATOM 3130 C C . ILE B 1 110 ? 11.203 -4.746 -15.086 1 96.44 110 ILE B C 1
ATOM 3132 O O . ILE B 1 110 ? 12.312 -4.598 -15.594 1 96.44 110 ILE B O 1
ATOM 3136 N N . ALA B 1 111 ? 10.742 -5.922 -14.703 1 93.69 111 ALA B N 1
ATOM 3137 C CA . ALA B 1 111 ? 11.539 -7.125 -14.93 1 93.69 111 ALA B CA 1
ATOM 3138 C C . ALA B 1 111 ? 11.852 -7.309 -16.406 1 93.69 111 ALA B C 1
ATOM 3140 O O . ALA B 1 111 ? 12.984 -7.633 -16.781 1 93.69 111 ALA B O 1
ATOM 3141 N N . VAL B 1 112 ? 10.867 -7.113 -17.234 1 94.25 112 VAL B N 1
ATOM 3142 C CA . VAL B 1 112 ? 11.055 -7.227 -18.688 1 94.25 112 VAL B CA 1
ATOM 3143 C C . VAL B 1 112 ? 11.992 -6.129 -19.172 1 94.25 112 VAL B C 1
ATOM 3145 O O . VAL B 1 112 ? 12.883 -6.383 -19.984 1 94.25 112 VAL B O 1
ATOM 3148 N N . LEU B 1 113 ? 11.805 -4.914 -18.672 1 95.81 113 LEU B N 1
ATOM 3149 C CA . LEU B 1 113 ? 12.648 -3.787 -19.062 1 95.81 113 LEU B CA 1
ATOM 3150 C C . LEU B 1 113 ? 14.117 -4.086 -18.781 1 95.81 113 LEU B C 1
ATOM 3152 O O . LEU B 1 113 ? 14.984 -3.785 -19.609 1 95.81 113 LEU B O 1
ATOM 3156 N N . ARG B 1 114 ? 14.359 -4.66 -17.641 1 93.12 114 ARG B N 1
ATOM 3157 C CA . ARG B 1 114 ? 15.727 -4.871 -17.188 1 93.12 114 ARG B CA 1
ATOM 3158 C C . ARG B 1 114 ? 16.422 -5.945 -18.016 1 93.12 114 ARG B C 1
ATOM 3160 O O . ARG B 1 114 ? 17.656 -6.027 -18.016 1 93.12 114 ARG B O 1
ATOM 3167 N N . ARG B 1 115 ? 15.727 -6.766 -18.688 1 90.5 115 ARG B N 1
ATOM 3168 C CA . ARG B 1 115 ? 16.328 -7.707 -19.609 1 90.5 115 ARG B CA 1
ATOM 3169 C C . ARG B 1 115 ? 16.938 -6.977 -20.812 1 90.5 115 ARG B C 1
ATOM 3171 O O . ARG B 1 115 ? 17.938 -7.418 -21.375 1 90.5 115 ARG B O 1
ATOM 3178 N N . ARG B 1 116 ? 16.328 -5.949 -21.156 1 89.31 116 ARG B N 1
ATOM 3179 C CA . ARG B 1 116 ? 16.766 -5.145 -22.297 1 89.31 116 ARG B CA 1
ATOM 3180 C C . ARG B 1 116 ? 17.766 -4.07 -21.859 1 89.31 116 ARG B C 1
ATOM 3182 O O . ARG B 1 116 ? 18.672 -3.713 -22.609 1 89.31 116 ARG B O 1
ATOM 3189 N N . PHE B 1 117 ? 17.5 -3.543 -20.703 1 89.12 117 PHE B N 1
ATOM 3190 C CA . PHE B 1 117 ? 18.328 -2.484 -20.141 1 89.12 117 PHE B CA 1
ATOM 3191 C C . PHE B 1 117 ? 18.969 -2.943 -18.828 1 89.12 117 PHE B C 1
ATOM 3193 O O . PHE B 1 117 ? 18.656 -2.432 -17.766 1 89.12 117 PHE B O 1
ATOM 3200 N N . GLN B 1 118 ? 20 -3.719 -18.875 1 84.62 118 GLN B N 1
ATOM 3201 C CA . GLN B 1 118 ? 20.578 -4.418 -17.734 1 84.62 118 GLN B CA 1
ATOM 3202 C C . GLN B 1 118 ? 21.344 -3.455 -16.828 1 84.62 118 GLN B C 1
ATOM 3204 O O . GLN B 1 118 ? 21.469 -3.697 -15.625 1 84.62 118 GLN B O 1
ATOM 3209 N N . ASP B 1 119 ? 21.719 -2.344 -17.359 1 81.56 119 ASP B N 1
ATOM 3210 C CA . ASP B 1 119 ? 22.578 -1.432 -16.609 1 81.56 119 ASP B CA 1
ATOM 3211 C C . ASP B 1 119 ? 21.766 -0.258 -16.047 1 81.56 119 ASP B C 1
ATOM 3213 O O . ASP B 1 119 ? 22.344 0.729 -15.586 1 81.56 119 ASP B O 1
ATOM 3217 N N . THR B 1 120 ? 20.484 -0.42 -16.078 1 83.56 120 THR B N 1
ATOM 3218 C CA . THR B 1 120 ? 19.641 0.659 -15.578 1 83.56 120 THR B CA 1
ATOM 3219 C C . THR B 1 120 ? 19 0.27 -14.25 1 83.56 120 THR B C 1
ATOM 3221 O O . THR B 1 120 ? 18.031 -0.493 -14.227 1 83.56 120 THR B O 1
ATOM 3224 N N . PRO B 1 121 ? 19.578 0.801 -13.203 1 88.06 121 PRO B N 1
ATOM 3225 C CA . PRO B 1 121 ? 18.891 0.548 -11.93 1 88.06 121 PRO B CA 1
ATOM 3226 C C . PRO B 1 121 ? 17.5 1.152 -11.875 1 88.06 121 PRO B C 1
ATOM 3228 O O . PRO B 1 121 ? 17.234 2.172 -12.516 1 88.06 121 PRO B O 1
ATOM 3231 N N . CYS B 1 122 ? 16.625 0.474 -11.148 1 93.12 122 CYS B N 1
ATOM 3232 C CA . CYS B 1 122 ? 15.242 0.93 -11.047 1 93.12 122 CYS B CA 1
ATOM 3233 C C . CYS B 1 122 ? 14.805 1.023 -9.594 1 93.12 122 CYS B C 1
ATOM 3235 O O . CYS B 1 122 ? 15.188 0.191 -8.766 1 93.12 122 CYS B O 1
ATOM 3237 N N . ASN B 1 123 ? 14.062 2.035 -9.32 1 92.44 123 ASN B N 1
ATOM 3238 C CA . ASN B 1 123 ? 13.375 2.205 -8.039 1 92.44 123 ASN B CA 1
ATOM 3239 C C . ASN B 1 123 ? 11.867 2.26 -8.219 1 92.44 123 ASN B C 1
ATOM 3241 O O . ASN B 1 123 ? 11.352 3.09 -8.977 1 92.44 123 ASN B O 1
ATOM 3245 N N . LEU B 1 124 ? 11.219 1.369 -7.527 1 95.25 124 LEU B N 1
ATOM 3246 C CA . LEU B 1 124 ? 9.773 1.275 -7.641 1 95.25 124 LEU B CA 1
ATOM 3247 C C . LEU B 1 124 ? 9.102 1.586 -6.309 1 95.25 124 LEU B C 1
ATOM 3249 O O . LEU B 1 124 ? 9.594 1.184 -5.25 1 95.25 124 LEU B O 1
ATOM 3253 N N . SER B 1 125 ? 8 2.326 -6.391 1 92.81 125 SER B N 1
ATOM 3254 C CA . SER B 1 125 ? 7.227 2.613 -5.188 1 92.81 125 SER B CA 1
ATOM 3255 C C . SER B 1 125 ? 5.738 2.711 -5.504 1 92.81 125 SER B C 1
ATOM 3257 O O . SER B 1 125 ? 5.355 2.99 -6.641 1 92.81 125 SER B O 1
ATOM 3259 N N . SER B 1 126 ? 4.961 2.406 -4.508 1 91.62 126 SER B N 1
ATOM 3260 C CA . SER B 1 126 ? 3.512 2.564 -4.578 1 91.62 126 SER B CA 1
ATOM 3261 C C . SER B 1 126 ? 3.051 3.787 -3.793 1 91.62 126 SER B C 1
ATOM 3263 O O . SER B 1 126 ? 3.367 3.928 -2.609 1 91.62 126 SER B O 1
ATOM 3265 N N . GLN B 1 127 ? 2.344 4.625 -4.477 1 87.31 127 GLN B N 1
ATOM 3266 C CA . GLN B 1 127 ? 1.851 5.863 -3.883 1 87.31 127 GLN B CA 1
ATOM 3267 C C . GLN B 1 127 ? 0.488 6.242 -4.457 1 87.31 127 GLN B C 1
ATOM 3269 O O . GLN B 1 127 ? 0.163 5.883 -5.59 1 87.31 127 GLN B O 1
ATOM 3274 N N . PRO B 1 128 ? -0.281 6.996 -3.609 1 84 128 PRO B N 1
ATOM 3275 C CA . PRO B 1 128 ? -1.484 7.566 -4.219 1 84 128 PRO B CA 1
ATOM 3276 C C . PRO B 1 128 ? -1.167 8.562 -5.332 1 84 128 PRO B C 1
ATOM 3278 O O . PRO B 1 128 ? -0.059 9.102 -5.387 1 84 128 PRO B O 1
ATOM 3281 N N . THR B 1 129 ? -2.125 8.797 -6.109 1 86.94 129 THR B N 1
ATOM 3282 C CA . THR B 1 129 ? -1.929 9.633 -7.289 1 86.94 129 THR B CA 1
ATOM 3283 C C . THR B 1 129 ? -1.401 11.008 -6.895 1 86.94 129 THR B C 1
ATOM 3285 O O . THR B 1 129 ? -0.503 11.547 -7.547 1 86.94 129 THR B O 1
ATOM 3288 N N . ARG B 1 130 ? -1.951 11.539 -5.855 1 79.81 130 ARG B N 1
ATOM 3289 C CA . ARG B 1 130 ? -1.529 12.859 -5.41 1 79.81 130 ARG B CA 1
ATOM 3290 C C . ARG B 1 130 ? -0.036 12.883 -5.102 1 79.81 130 ARG B C 1
ATOM 3292 O O . ARG B 1 130 ? 0.657 13.852 -5.43 1 79.81 130 ARG B O 1
ATOM 3299 N N . GLU B 1 131 ? 0.418 11.852 -4.504 1 82.38 131 GLU B N 1
ATOM 3300 C CA . GLU B 1 131 ? 1.833 11.758 -4.152 1 82.38 131 GLU B CA 1
ATOM 3301 C C . GLU B 1 131 ? 2.691 11.492 -5.387 1 82.38 131 GLU B C 1
ATOM 3303 O O . GLU B 1 131 ? 3.834 11.945 -5.465 1 82.38 131 GLU B O 1
ATOM 3308 N N . ILE B 1 132 ? 2.135 10.805 -6.336 1 91.44 132 ILE B N 1
ATOM 3309 C CA . ILE B 1 132 ? 2.834 10.578 -7.598 1 91.44 132 ILE B CA 1
ATOM 3310 C C . ILE B 1 132 ? 3.086 11.914 -8.297 1 91.44 132 ILE B C 1
ATOM 3312 O O . ILE B 1 132 ? 4.207 12.195 -8.727 1 91.44 132 ILE B O 1
ATOM 3316 N N . VAL B 1 133 ? 2.068 12.703 -8.344 1 85.94 133 VAL B N 1
ATOM 3317 C CA . VAL B 1 133 ? 2.178 14.016 -8.977 1 85.94 133 VAL B CA 1
ATOM 3318 C C . VAL B 1 133 ? 3.24 14.844 -8.258 1 85.94 133 VAL B C 1
ATOM 3320 O O . VAL B 1 133 ? 4.113 15.43 -8.906 1 85.94 133 VAL B O 1
ATOM 3323 N N . ARG B 1 134 ? 3.152 14.836 -6.949 1 79 134 ARG B N 1
ATOM 3324 C CA . ARG B 1 134 ? 4.125 15.578 -6.148 1 79 134 ARG B CA 1
ATOM 3325 C C . ARG B 1 134 ? 5.547 15.125 -6.461 1 79 134 ARG B C 1
ATOM 3327 O O . ARG B 1 134 ? 6.434 15.953 -6.676 1 79 134 ARG B O 1
ATOM 3334 N N . SER B 1 135 ? 5.766 13.82 -6.535 1 85.69 135 SER B N 1
ATOM 3335 C CA . SER B 1 135 ? 7.086 13.258 -6.789 1 85.69 135 SER B CA 1
ATOM 3336 C C . SER B 1 135 ? 7.594 13.641 -8.18 1 85.69 135 SER B C 1
ATOM 3338 O O . SER B 1 135 ? 8.789 13.898 -8.359 1 85.69 135 SER B O 1
ATOM 3340 N N . LEU B 1 136 ? 6.766 13.688 -9.125 1 86.06 136 LEU B N 1
ATOM 3341 C CA . LEU B 1 136 ? 7.137 14.078 -10.484 1 86.06 136 LEU B CA 1
ATOM 3342 C C . LEU B 1 136 ? 7.539 15.547 -10.531 1 86.06 136 LEU B C 1
ATOM 3344 O O . LEU B 1 136 ? 8.562 15.898 -11.125 1 86.06 136 LEU B O 1
ATOM 3348 N N . LEU B 1 137 ? 6.77 16.359 -9.859 1 75.62 137 LEU B N 1
ATOM 3349 C CA . LEU B 1 137 ? 7.02 17.797 -9.867 1 75.62 137 LEU B CA 1
ATOM 3350 C C . LEU B 1 137 ? 8.352 18.125 -9.188 1 75.62 137 LEU B C 1
ATOM 3352 O O . LEU B 1 137 ? 9.047 19.047 -9.602 1 75.62 137 LEU B O 1
ATOM 3356 N N . LEU B 1 138 ? 8.633 17.328 -8.234 1 71.44 138 LEU B N 1
ATOM 3357 C CA . LEU B 1 138 ? 9.859 17.547 -7.48 1 71.44 138 LEU B CA 1
ATOM 3358 C C . LEU B 1 138 ? 11.023 16.781 -8.117 1 71.44 138 LEU B C 1
ATOM 3360 O O . LEU B 1 138 ? 12.117 16.734 -7.555 1 71.44 138 LEU B O 1
ATOM 3364 N N . HIS B 1 139 ? 10.812 16.172 -9.242 1 78 139 HIS B N 1
ATOM 3365 C CA . HIS B 1 139 ? 11.82 15.43 -9.992 1 78 139 HIS B CA 1
ATOM 3366 C C . HIS B 1 139 ? 12.367 14.273 -9.172 1 78 139 HIS B C 1
ATOM 3368 O O . HIS B 1 139 ? 13.562 13.961 -9.25 1 78 139 HIS B O 1
ATOM 3374 N N . GLU B 1 140 ? 11.445 13.68 -8.383 1 80.19 140 GLU B N 1
ATOM 3375 C CA . GLU B 1 140 ? 11.789 12.516 -7.574 1 80.19 140 GLU B CA 1
ATOM 3376 C C . GLU B 1 140 ? 11.312 11.227 -8.234 1 80.19 140 GLU B C 1
ATOM 3378 O O . GLU B 1 140 ? 11.547 10.133 -7.711 1 80.19 140 GLU B O 1
ATOM 3383 N N . ALA B 1 141 ? 10.648 11.383 -9.219 1 90.69 141 ALA B N 1
ATOM 3384 C CA . ALA B 1 141 ? 10.195 10.266 -10.047 1 90.69 141 ALA B CA 1
ATOM 3385 C C . ALA B 1 141 ? 10.281 10.617 -11.531 1 90.69 141 ALA B C 1
ATOM 3387 O O . ALA B 1 141 ? 10.242 11.797 -11.898 1 90.69 141 ALA B O 1
ATOM 3388 N N . ASP B 1 142 ? 10.469 9.609 -12.32 1 92.62 142 ASP B N 1
ATOM 3389 C CA . ASP B 1 142 ? 10.547 9.797 -13.766 1 92.62 142 ASP B CA 1
ATOM 3390 C C . ASP B 1 142 ? 9.211 9.5 -14.438 1 92.62 142 ASP B C 1
ATOM 3392 O O . ASP B 1 142 ? 8.906 10.039 -15.5 1 92.62 142 ASP B O 1
ATOM 3396 N N . VAL B 1 143 ? 8.43 8.625 -13.797 1 96.81 143 VAL B N 1
ATOM 3397 C CA . VAL B 1 143 ? 7.148 8.227 -14.359 1 96.81 143 VAL B CA 1
ATOM 3398 C C . VAL B 1 143 ? 6.23 7.711 -13.258 1 96.81 143 VAL B C 1
ATOM 3400 O O . VAL B 1 143 ? 6.695 7.145 -12.266 1 96.81 143 VAL B O 1
ATOM 3403 N N . GLY B 1 144 ? 4.949 7.996 -13.406 1 97.88 144 GLY B N 1
ATOM 3404 C CA . GLY B 1 144 ? 3.9 7.426 -12.57 1 97.88 144 GLY B CA 1
ATOM 3405 C C . GLY B 1 144 ? 2.842 6.688 -13.375 1 97.88 144 GLY B C 1
ATOM 3406 O O . GLY B 1 144 ? 2.447 7.133 -14.453 1 97.88 144 GLY B O 1
ATOM 3407 N N . LEU B 1 145 ? 2.443 5.52 -12.891 1 98.06 145 LEU B N 1
ATOM 3408 C CA . LEU B 1 145 ? 1.288 4.812 -13.43 1 98.06 145 LEU B CA 1
ATOM 3409 C C . LEU B 1 145 ? 0.085 4.949 -12.5 1 98.06 145 LEU B C 1
ATOM 3411 O O . LEU B 1 145 ? 0.184 4.664 -11.305 1 98.06 145 LEU B O 1
ATOM 3415 N N . SER B 1 146 ? -1.004 5.406 -13.047 1 95.88 146 SER B N 1
ATOM 3416 C CA . SER B 1 146 ? -2.182 5.699 -12.234 1 95.88 146 SER B CA 1
ATOM 3417 C C . SER B 1 146 ? -3.459 5.238 -12.93 1 95.88 146 SER B C 1
ATOM 3419 O O . SER B 1 146 ? -3.525 5.203 -14.156 1 95.88 146 SER B O 1
ATOM 3421 N N . LEU B 1 147 ? -4.465 4.949 -12.133 1 92.5 147 LEU B N 1
ATOM 3422 C CA . LEU B 1 147 ? -5.758 4.566 -12.688 1 92.5 147 LEU B CA 1
ATOM 3423 C C . LEU B 1 147 ? -6.711 5.758 -12.719 1 92.5 147 LEU B C 1
ATOM 3425 O O . LEU B 1 147 ? -7.914 5.59 -12.922 1 92.5 147 LEU B O 1
ATOM 3429 N N . HIS B 1 148 ? -6.191 6.867 -12.445 1 87.88 148 HIS B N 1
ATOM 3430 C CA . HIS B 1 148 ? -6.938 8.117 -12.578 1 87.88 148 HIS B CA 1
ATOM 3431 C C . HIS B 1 148 ? -6.051 9.227 -13.125 1 87.88 148 HIS B C 1
ATOM 3433 O O . HIS B 1 148 ? -4.84 9.242 -12.883 1 87.88 148 HIS B O 1
ATOM 3439 N N . ASP B 1 149 ? -6.703 10.078 -13.852 1 89.5 149 ASP B N 1
ATOM 3440 C CA . ASP B 1 149 ? -6.016 11.266 -14.352 1 89.5 149 ASP B CA 1
ATOM 3441 C C . ASP B 1 149 ? -6.02 12.383 -13.312 1 89.5 149 ASP B C 1
ATOM 3443 O O . ASP B 1 149 ? -7.078 12.859 -12.906 1 89.5 149 ASP B O 1
ATOM 3447 N N . PRO B 1 150 ? -4.844 12.789 -12.953 1 84.38 150 PRO B N 1
ATOM 3448 C CA . PRO B 1 150 ? -4.824 13.883 -11.984 1 84.38 150 PRO B CA 1
ATOM 3449 C C . PRO B 1 150 ? -5.195 15.227 -12.609 1 84.38 150 PRO B C 1
ATOM 3451 O O . PRO B 1 150 ? -5.453 16.203 -11.891 1 84.38 150 PRO B O 1
ATOM 3454 N N . GLU B 1 151 ? -5.156 15.312 -13.914 1 82.69 151 GLU B N 1
ATOM 3455 C CA . GLU B 1 151 ? -5.473 16.516 -14.664 1 82.69 151 GLU B CA 1
ATOM 3456 C C . GLU B 1 151 ? -4.633 17.703 -14.188 1 82.69 151 GLU B C 1
ATOM 3458 O O . GLU B 1 151 ? -5.16 18.797 -13.969 1 82.69 151 GLU B O 1
ATOM 3463 N N . HIS B 1 152 ? -3.432 17.438 -13.898 1 80 152 HIS B N 1
ATOM 3464 C CA . HIS B 1 152 ? -2.506 18.469 -13.461 1 80 152 HIS B CA 1
ATOM 3465 C C . HIS B 1 152 ? -1.846 19.156 -14.648 1 80 152 HIS B C 1
ATOM 3467 O O . HIS B 1 152 ? -1.399 18.5 -15.586 1 80 152 HIS B O 1
ATOM 3473 N N . PRO B 1 153 ? -1.721 20.438 -14.617 1 75.44 153 PRO B N 1
ATOM 3474 C CA . PRO B 1 153 ? -1.259 21.188 -15.797 1 75.44 153 PRO B CA 1
ATOM 3475 C C . PRO B 1 153 ? 0.188 20.875 -16.172 1 75.44 153 PRO B C 1
ATOM 3477 O O . PRO B 1 153 ? 0.569 20.984 -17.328 1 75.44 153 PRO B O 1
ATOM 3480 N N . GLN B 1 154 ? 0.955 20.531 -15.266 1 80.44 154 GLN B N 1
ATOM 3481 C CA . GLN B 1 154 ? 2.367 20.297 -15.547 1 80.44 154 GLN B CA 1
ATOM 3482 C C . GLN B 1 154 ? 2.646 18.828 -15.773 1 80.44 154 GLN B C 1
ATOM 3484 O O . GLN B 1 154 ? 3.799 18.422 -15.969 1 80.44 154 GLN B O 1
ATOM 3489 N N . ILE B 1 155 ? 1.619 18.062 -15.688 1 88.56 155 ILE B N 1
ATOM 3490 C CA . ILE B 1 155 ? 1.758 16.625 -15.859 1 88.56 155 ILE B CA 1
ATOM 3491 C C . ILE B 1 155 ? 1.169 16.203 -17.203 1 88.56 155 ILE B C 1
ATOM 3493 O O . ILE B 1 155 ? 0.082 16.656 -17.578 1 88.56 155 ILE B O 1
ATOM 3497 N N . HIS B 1 156 ? 1.968 15.484 -17.969 1 94.12 156 HIS B N 1
ATOM 3498 C CA . HIS B 1 156 ? 1.462 14.82 -19.156 1 94.12 156 HIS B CA 1
ATOM 3499 C C . HIS B 1 156 ? 0.84 13.469 -18.812 1 94.12 156 HIS B C 1
ATOM 3501 O O . HIS B 1 156 ? 1.516 12.586 -18.281 1 94.12 156 HIS B O 1
ATOM 3507 N N . SER B 1 157 ? -0.413 13.375 -19.031 1 95.94 157 SER B N 1
ATOM 3508 C CA . SER B 1 157 ? -1.144 12.133 -18.812 1 95.94 157 SER B CA 1
ATOM 3509 C C . SER B 1 157 ? -1.41 11.414 -20.141 1 95.94 157 SER B C 1
ATOM 3511 O O . SER B 1 157 ? -2.117 11.938 -21 1 95.94 157 SER B O 1
ATOM 3513 N N . ARG B 1 158 ? -0.875 10.234 -20.312 1 96.81 158 ARG B N 1
ATOM 3514 C CA . ARG B 1 158 ? -1.082 9.414 -21.5 1 96.81 158 ARG B CA 1
ATOM 3515 C C . ARG B 1 158 ? -1.865 8.148 -21.172 1 96.81 158 ARG B C 1
ATOM 3517 O O . ARG B 1 158 ? -1.487 7.402 -20.266 1 96.81 158 ARG B O 1
ATOM 3524 N N . VAL B 1 159 ? -2.906 7.926 -21.891 1 97.56 159 VAL B N 1
ATOM 3525 C CA . VAL B 1 159 ? -3.66 6.691 -21.719 1 97.56 159 VAL B CA 1
ATOM 3526 C C . VAL B 1 159 ? -2.885 5.523 -22.312 1 97.56 159 VAL B C 1
ATOM 3528 O O . VAL B 1 159 ? -2.504 5.566 -23.5 1 97.56 159 VAL B O 1
ATOM 3531 N N . LEU B 1 160 ? -2.641 4.508 -21.547 1 97.81 160 LEU B N 1
ATOM 3532 C CA . LEU B 1 160 ? -1.906 3.342 -22.016 1 97.81 160 LEU B CA 1
ATOM 3533 C C . LEU B 1 160 ? -2.859 2.197 -22.359 1 97.81 160 LEU B C 1
ATOM 3535 O O . LEU B 1 160 ? -2.564 1.371 -23.219 1 97.81 160 LEU B O 1
ATOM 3539 N N . ALA B 1 161 ? -3.922 2.08 -21.594 1 96.88 161 ALA B N 1
ATOM 3540 C CA . ALA B 1 161 ? -4.906 1.012 -21.75 1 96.88 161 ALA B CA 1
ATOM 3541 C C . ALA B 1 161 ? -6.23 1.385 -21.094 1 96.88 161 ALA B C 1
ATOM 3543 O O . ALA B 1 161 ? -6.285 2.305 -20.266 1 96.88 161 ALA B O 1
ATOM 3544 N N . GLN B 1 162 ? -7.262 0.764 -21.5 1 95 162 GLN B N 1
ATOM 3545 C CA . GLN B 1 162 ? -8.594 0.953 -20.953 1 95 162 GLN B CA 1
ATOM 3546 C C . GLN B 1 162 ? -9.258 -0.388 -20.641 1 95 162 GLN B C 1
ATOM 3548 O O . GLN B 1 162 ? -9.172 -1.327 -21.438 1 95 162 GLN B O 1
ATOM 3553 N N . GLY B 1 163 ? -9.781 -0.42 -19.453 1 93.75 163 GLY B N 1
ATOM 3554 C CA . GLY B 1 163 ? -10.484 -1.623 -19.031 1 93.75 163 GLY B CA 1
ATOM 3555 C C . GLY B 1 163 ? -11.852 -1.341 -18.438 1 93.75 163 GLY B C 1
ATOM 3556 O O . GLY B 1 163 ? -12.312 -0.197 -18.438 1 93.75 163 GLY B O 1
ATOM 3557 N N . LYS B 1 164 ? -12.469 -2.471 -18.047 1 93.75 164 LYS B N 1
ATOM 3558 C CA . LYS B 1 164 ? -13.781 -2.389 -17.406 1 93.75 164 LYS B CA 1
ATOM 3559 C C . LYS B 1 164 ? -13.711 -2.857 -15.953 1 93.75 164 LYS B C 1
ATOM 3561 O O . LYS B 1 164 ? -12.984 -3.803 -15.633 1 93.75 164 LYS B O 1
ATOM 3566 N N . LEU B 1 165 ? -14.523 -2.127 -15.094 1 94.06 165 LEU B N 1
ATOM 3567 C CA . LEU B 1 165 ? -14.625 -2.588 -13.711 1 94.06 165 LEU B CA 1
ATOM 3568 C C . LEU B 1 165 ? -15.242 -3.98 -13.648 1 94.06 165 LEU B C 1
ATOM 3570 O O . LEU B 1 165 ? -16.125 -4.309 -14.438 1 94.06 165 LEU B O 1
ATOM 3574 N N . GLN B 1 166 ? -14.773 -4.738 -12.68 1 95.44 166 GLN B N 1
ATOM 3575 C CA . GLN B 1 166 ? -15.148 -6.145 -12.531 1 95.44 166 GLN B CA 1
ATOM 3576 C C . GLN B 1 166 ? -15.859 -6.383 -11.203 1 95.44 166 GLN B C 1
ATOM 3578 O O . GLN B 1 166 ? -15.477 -5.812 -10.172 1 95.44 166 GLN B O 1
ATOM 3583 N N . LEU B 1 167 ? -16.844 -7.18 -11.289 1 96.44 167 LEU B N 1
ATOM 3584 C CA . LEU B 1 167 ? -17.359 -7.777 -10.062 1 96.44 167 LEU B CA 1
ATOM 3585 C C . LEU B 1 167 ? -16.484 -8.945 -9.617 1 96.44 167 LEU B C 1
ATOM 3587 O O . LEU B 1 167 ? -16.109 -9.789 -10.43 1 96.44 167 LEU B O 1
ATOM 3591 N N . LEU B 1 168 ? -16.109 -8.953 -8.383 1 96.38 168 LEU B N 1
ATOM 3592 C CA . LEU B 1 168 ? -15.516 -10.117 -7.73 1 96.38 168 LEU B CA 1
ATOM 3593 C C . LEU B 1 168 ? -16.5 -10.75 -6.75 1 96.38 168 LEU B C 1
ATOM 3595 O O . LEU B 1 168 ? -17.125 -10.047 -5.957 1 96.38 168 LEU B O 1
ATOM 3599 N N . ALA B 1 169 ? -16.672 -12.039 -6.879 1 96.56 169 ALA B N 1
ATOM 3600 C CA . ALA B 1 169 ? -17.578 -12.789 -6.02 1 96.56 169 ALA B CA 1
ATOM 3601 C C . ALA B 1 169 ? -17 -14.141 -5.637 1 96.56 169 ALA B C 1
ATOM 3603 O O . ALA B 1 169 ? -16.109 -14.656 -6.324 1 96.56 169 ALA B O 1
ATOM 3604 N N . PRO B 1 170 ? -17.406 -14.625 -4.445 1 93.75 170 PRO B N 1
ATOM 3605 C CA . PRO B 1 170 ? -17.016 -16 -4.137 1 93.75 170 PRO B CA 1
ATOM 3606 C C . PRO B 1 170 ? -17.422 -16.984 -5.227 1 93.75 170 PRO B C 1
ATOM 3608 O O . PRO B 1 170 ? -18.375 -16.75 -5.965 1 93.75 170 PRO B O 1
ATOM 3611 N N . HIS B 1 171 ? -16.688 -18.031 -5.234 1 90.81 171 HIS B N 1
ATOM 3612 C CA . HIS B 1 171 ? -16.953 -19.047 -6.234 1 90.81 171 HIS B CA 1
ATOM 3613 C C . HIS B 1 171 ? -18.391 -19.562 -6.137 1 90.81 171 HIS B C 1
ATOM 3615 O O . HIS B 1 171 ? -18.891 -19.812 -5.039 1 90.81 171 HIS B O 1
ATOM 3621 N N . GLY B 1 172 ? -19.062 -19.625 -7.289 1 91.06 172 GLY B N 1
ATOM 3622 C CA . GLY B 1 172 ? -20.406 -20.172 -7.348 1 91.06 172 GLY B CA 1
ATOM 3623 C C . GLY B 1 172 ? -21.484 -19.109 -7.258 1 91.06 172 GLY B C 1
ATOM 3624 O O . GLY B 1 172 ? -22.672 -19.406 -7.402 1 91.06 172 GLY B O 1
ATOM 3625 N N . TRP B 1 173 ? -21.141 -17.922 -6.965 1 92.44 173 TRP B N 1
ATOM 3626 C CA . TRP B 1 173 ? -22.125 -16.859 -6.871 1 92.44 173 TRP B CA 1
ATOM 3627 C C . TRP B 1 173 ? -22.703 -16.516 -8.242 1 92.44 173 TRP B C 1
ATOM 3629 O O . TRP B 1 173 ? -23.906 -16.281 -8.383 1 92.44 173 TRP B O 1
ATOM 3639 N N . LEU B 1 174 ? -21.828 -16.516 -9.25 1 91.12 174 LEU B N 1
ATOM 3640 C CA . LEU B 1 174 ? -22.266 -16.25 -10.617 1 91.12 174 LEU B CA 1
ATOM 3641 C C . LEU B 1 174 ? -22.719 -17.531 -11.297 1 91.12 174 LEU B C 1
ATOM 3643 O O . LEU B 1 174 ? -22.203 -18.609 -11.008 1 91.12 174 LEU B O 1
ATOM 3647 N N . LYS B 1 175 ? -23.641 -17.375 -12.172 1 89.31 175 LYS B N 1
ATOM 3648 C CA . LYS B 1 175 ? -24.062 -18.5 -13 1 89.31 175 LYS B CA 1
ATOM 3649 C C . LYS B 1 175 ? -22.938 -18.922 -13.945 1 89.31 175 LYS B C 1
ATOM 3651 O O . LYS B 1 175 ? -22.125 -18.094 -14.359 1 89.31 175 LYS B O 1
ATOM 3656 N N . PRO B 1 176 ? -23 -20.234 -14.18 1 83.88 176 PRO B N 1
ATOM 3657 C CA . PRO B 1 176 ? -22 -20.703 -15.148 1 83.88 176 PRO B CA 1
ATOM 3658 C C . PRO B 1 176 ? -22.062 -19.938 -16.469 1 83.88 176 PRO B C 1
ATOM 3660 O O . PRO B 1 176 ? -23.156 -19.672 -16.984 1 83.88 176 PRO B O 1
ATOM 3663 N N . ARG B 1 177 ? -21.172 -19.406 -17 1 82.69 177 ARG B N 1
ATOM 3664 C CA . ARG B 1 177 ? -21.016 -18.781 -18.297 1 82.69 177 ARG B CA 1
ATOM 3665 C C . ARG B 1 177 ? -21.547 -17.344 -18.281 1 82.69 177 ARG B C 1
ATOM 3667 O O . ARG B 1 177 ? -21.781 -16.75 -19.344 1 82.69 177 ARG B O 1
ATOM 3674 N N . GLN B 1 178 ? -21.922 -16.875 -17.094 1 89.31 178 GLN B N 1
ATOM 3675 C CA . GLN B 1 178 ? -22.359 -15.492 -17.016 1 89.31 178 GLN B CA 1
ATOM 3676 C C . GLN B 1 178 ? -21.25 -14.531 -17.422 1 89.31 178 GLN B C 1
ATOM 3678 O O . GLN B 1 178 ? -20.172 -14.547 -16.844 1 89.31 178 GLN B O 1
ATOM 3683 N N . LYS B 1 179 ? -21.594 -13.68 -18.422 1 90.31 179 LYS B N 1
ATOM 3684 C CA . LYS B 1 179 ? -20.562 -12.844 -19.031 1 90.31 179 LYS B CA 1
ATOM 3685 C C . LYS B 1 179 ? -20.516 -11.461 -18.391 1 90.31 179 LYS B C 1
ATOM 3687 O O . LYS B 1 179 ? -19.516 -10.75 -18.5 1 90.31 179 LYS B O 1
ATOM 3692 N N . TYR B 1 180 ? -21.656 -11.031 -17.797 1 94.19 180 TYR B N 1
ATOM 3693 C CA . TYR B 1 180 ? -21.734 -9.734 -17.141 1 94.19 180 TYR B CA 1
ATOM 3694 C C . TYR B 1 180 ? -22.75 -9.766 -16 1 94.19 180 TYR B C 1
ATOM 3696 O O . TYR B 1 180 ? -23.547 -10.703 -15.898 1 94.19 180 TYR B O 1
ATOM 3704 N N . ILE B 1 181 ? -22.672 -8.836 -15.109 1 94.94 181 ILE B N 1
ATOM 3705 C CA . ILE B 1 181 ? -23.656 -8.664 -14.039 1 94.94 181 ILE B CA 1
ATOM 3706 C C . ILE B 1 181 ? -24.25 -7.262 -14.117 1 94.94 181 ILE B C 1
ATOM 3708 O O . ILE B 1 181 ? -23.516 -6.277 -14.266 1 94.94 181 ILE B O 1
ATOM 3712 N N . ALA B 1 182 ? -25.516 -7.262 -14.078 1 95.31 182 ALA B N 1
ATOM 3713 C CA . ALA B 1 182 ? -26.188 -5.961 -14.016 1 95.31 182 ALA B CA 1
ATOM 3714 C C . ALA B 1 182 ? -26.016 -5.328 -12.641 1 95.31 182 ALA B C 1
ATOM 3716 O O . ALA B 1 182 ? -26.125 -6.012 -11.617 1 95.31 182 ALA B O 1
ATOM 3717 N N . LEU B 1 183 ? -25.766 -4.043 -12.617 1 93.81 183 LEU B N 1
ATOM 3718 C CA . LEU B 1 183 ? -25.625 -3.332 -11.352 1 93.81 183 LEU B CA 1
ATOM 3719 C C . LEU B 1 183 ? -26.844 -3.533 -10.477 1 93.81 183 LEU B C 1
ATOM 3721 O O . LEU B 1 183 ? -26.734 -3.646 -9.25 1 93.81 183 LEU B O 1
ATOM 3725 N N . GLN B 1 184 ? -27.938 -3.637 -11.125 1 94.31 184 GLN B N 1
ATOM 3726 C CA . GLN B 1 184 ? -29.203 -3.805 -10.406 1 94.31 184 GLN B CA 1
ATOM 3727 C C . GLN B 1 184 ? -29.234 -5.117 -9.633 1 94.31 184 GLN B C 1
ATOM 3729 O O . GLN B 1 184 ? -29.906 -5.227 -8.609 1 94.31 184 GLN B O 1
ATOM 3734 N N . ASP B 1 185 ? -28.516 -6.078 -10.102 1 94.62 185 ASP B N 1
ATOM 3735 C CA . ASP B 1 185 ? -28.469 -7.387 -9.461 1 94.62 185 ASP B CA 1
ATOM 3736 C C . ASP B 1 185 ? -27.719 -7.324 -8.133 1 94.62 185 ASP B C 1
ATOM 3738 O O . ASP B 1 185 ? -27.75 -8.273 -7.348 1 94.62 185 ASP B O 1
ATOM 3742 N N . LEU B 1 186 ? -27.109 -6.195 -7.879 1 95.38 186 LEU B N 1
ATOM 3743 C CA . LEU B 1 186 ? -26.344 -6.023 -6.648 1 95.38 186 LEU B CA 1
ATOM 3744 C C . LEU B 1 186 ? -27.203 -5.43 -5.547 1 95.38 186 LEU B C 1
ATOM 3746 O O . LEU B 1 186 ? -26.766 -5.285 -4.406 1 95.38 186 LEU B O 1
ATOM 3750 N N . ALA B 1 187 ? -28.422 -5.148 -5.918 1 95.69 187 ALA B N 1
ATOM 3751 C CA . ALA B 1 187 ? -29.344 -4.617 -4.918 1 95.69 187 ALA B CA 1
ATOM 3752 C C . ALA B 1 187 ? -29.516 -5.598 -3.76 1 95.69 187 ALA B C 1
ATOM 3754 O O . ALA B 1 187 ? -29.719 -6.793 -3.975 1 95.69 187 ALA B O 1
ATOM 3755 N N . GLY B 1 188 ? -29.266 -5.078 -2.594 1 95.12 188 GLY B N 1
ATOM 3756 C CA . GLY B 1 188 ? -29.5 -5.863 -1.391 1 95.12 188 GLY B CA 1
ATOM 3757 C C . GLY B 1 188 ? -28.359 -6.789 -1.052 1 95.12 188 GLY B C 1
ATOM 3758 O O . GLY B 1 188 ? -28.359 -7.434 0 1 95.12 188 GLY B O 1
ATOM 3759 N N . GLN B 1 189 ? -27.359 -6.867 -1.879 1 95.25 189 GLN B N 1
ATOM 3760 C CA . GLN B 1 189 ? -26.25 -7.781 -1.658 1 95.25 189 GLN B CA 1
ATOM 3761 C C . GLN B 1 189 ? -25.266 -7.215 -0.636 1 95.25 189 GLN B C 1
ATOM 3763 O O . GLN B 1 189 ? -25.172 -6 -0.469 1 95.25 189 GLN B O 1
ATOM 3768 N N . SER B 1 190 ? -24.609 -8.109 0.083 1 93.88 190 SER B N 1
ATOM 3769 C CA . SER B 1 190 ? -23.516 -7.711 0.951 1 93.88 190 SER B CA 1
ATOM 3770 C C . SER B 1 190 ? -22.266 -7.355 0.139 1 93.88 190 SER B C 1
ATOM 3772 O O . SER B 1 190 ? -21.75 -8.188 -0.608 1 93.88 190 SER B O 1
ATOM 3774 N N . MET B 1 191 ? -21.844 -6.121 0.315 1 95.19 191 MET B N 1
ATOM 3775 C CA . MET B 1 191 ? -20.703 -5.66 -0.466 1 95.19 191 MET B CA 1
ATOM 3776 C C . MET B 1 191 ? -19.625 -5.09 0.441 1 95.19 191 MET B C 1
ATOM 3778 O O . MET B 1 191 ? -19.891 -4.738 1.591 1 95.19 191 MET B O 1
ATOM 3782 N N . ILE B 1 192 ? -18.453 -5.09 -0.13 1 94.12 192 ILE B N 1
ATOM 3783 C CA . ILE B 1 192 ? -17.312 -4.441 0.521 1 94.12 192 ILE B CA 1
ATOM 3784 C C . ILE B 1 192 ? -17.109 -3.045 -0.061 1 94.12 192 ILE B C 1
ATOM 3786 O O . ILE B 1 192 ? -17.062 -2.875 -1.281 1 94.12 192 ILE B O 1
ATOM 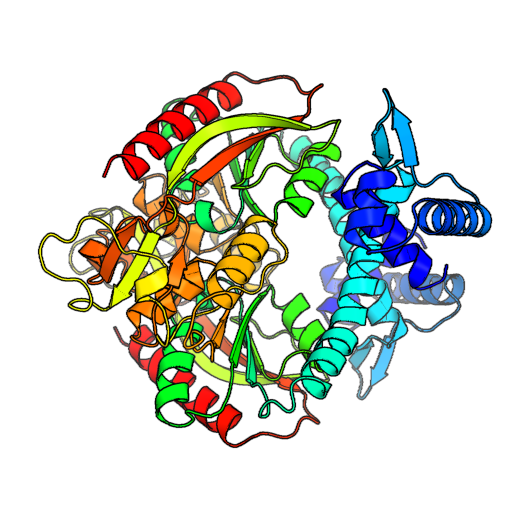3790 N N . GLY B 1 193 ? -17.031 -2.076 0.804 1 89.5 193 GLY B N 1
ATOM 3791 C CA . GLY B 1 193 ? -16.859 -0.706 0.348 1 89.5 193 GLY B CA 1
ATOM 3792 C C . GLY B 1 193 ? -15.406 -0.286 0.24 1 89.5 193 GLY B C 1
ATOM 3793 O O . GLY B 1 193 ? -14.539 -0.839 0.923 1 89.5 193 GLY B O 1
ATOM 3794 N N . LEU B 1 194 ? -15.133 0.624 -0.619 1 86.69 194 LEU B N 1
ATOM 3795 C CA . LEU B 1 194 ? -13.805 1.222 -0.753 1 86.69 194 LEU B CA 1
ATOM 3796 C C . LEU B 1 194 ? -13.781 2.621 -0.145 1 86.69 194 LEU B C 1
ATOM 3798 O O . LEU B 1 194 ? -14.633 3.453 -0.453 1 86.69 194 LEU B O 1
ATOM 3802 N N . GLU B 1 195 ? -12.789 2.664 0.794 1 76.5 195 GLU B N 1
ATOM 3803 C CA . GLU B 1 195 ? -12.594 3.992 1.371 1 76.5 195 GLU B CA 1
ATOM 3804 C C . GLU B 1 195 ? -11.672 4.844 0.501 1 76.5 195 GLU B C 1
ATOM 3806 O O . GLU B 1 195 ? -10.531 4.461 0.232 1 76.5 195 GLU B O 1
ATOM 3811 N N . GLY B 1 196 ? -12.125 5.492 -0.426 1 65.88 196 GLY B N 1
ATOM 3812 C CA . GLY B 1 196 ? -11.266 6.324 -1.253 1 65.88 196 GLY B CA 1
ATOM 3813 C C . GLY B 1 196 ? -11.945 7.59 -1.736 1 65.88 196 GLY B C 1
ATOM 3814 O O . GLY B 1 196 ? -13.164 7.727 -1.629 1 65.88 196 GLY B O 1
ATOM 3815 N N . GLN B 1 197 ? -11.141 8.547 -1.909 1 57.88 197 GLN B N 1
ATOM 3816 C CA . GLN B 1 197 ? -11.68 9.828 -2.34 1 57.88 197 GLN B CA 1
ATOM 3817 C C . GLN B 1 197 ? -11.477 10.039 -3.838 1 57.88 197 GLN B C 1
ATOM 3819 O O . GLN B 1 197 ? -11.648 11.148 -4.344 1 57.88 197 GLN B O 1
ATOM 3824 N N . ASP B 1 198 ? -11.156 8.883 -4.465 1 62.47 198 ASP B N 1
ATOM 3825 C CA . ASP B 1 198 ? -10.945 9.086 -5.891 1 62.47 198 ASP B CA 1
ATOM 3826 C C . ASP B 1 198 ? -12.273 9.141 -6.641 1 62.47 198 ASP B C 1
ATOM 3828 O O . ASP B 1 198 ? -13.273 8.602 -6.18 1 62.47 198 ASP B O 1
ATOM 3832 N N . PRO B 1 199 ? -12.352 9.883 -7.738 1 63.78 199 PRO B N 1
ATOM 3833 C CA . PRO B 1 199 ? -13.586 10.102 -8.508 1 63.78 199 PRO B CA 1
ATOM 3834 C C . PRO B 1 199 ? -14.281 8.797 -8.875 1 63.78 199 PRO B C 1
ATOM 3836 O O . PRO B 1 199 ? -15.516 8.727 -8.852 1 63.78 199 PRO B O 1
ATOM 3839 N N . LEU B 1 200 ? -13.523 7.848 -9.172 1 72.5 200 LEU B N 1
ATOM 3840 C CA . LEU B 1 200 ? -14.133 6.586 -9.57 1 72.5 200 LEU B CA 1
ATOM 3841 C C . LEU B 1 200 ? -14.859 5.938 -8.406 1 72.5 200 LEU B C 1
ATOM 3843 O O . LEU B 1 200 ? -15.977 5.438 -8.562 1 72.5 200 LEU B O 1
ATOM 3847 N N . SER B 1 201 ? -14.234 5.957 -7.277 1 73.81 201 SER B N 1
ATOM 3848 C CA . SER B 1 201 ? -14.875 5.41 -6.09 1 73.81 201 SER B CA 1
ATOM 3849 C C . SER B 1 201 ? -16.172 6.156 -5.762 1 73.81 201 SER B C 1
ATOM 3851 O O . SER B 1 201 ? -17.172 5.543 -5.387 1 73.81 201 SER B O 1
ATOM 3853 N N . ARG B 1 202 ? -16.109 7.434 -5.965 1 72.88 202 ARG B N 1
ATOM 3854 C CA . ARG B 1 202 ? -17.297 8.242 -5.699 1 72.88 202 ARG B CA 1
ATOM 3855 C C . ARG B 1 202 ? -18.406 7.922 -6.688 1 72.88 202 ARG B C 1
ATOM 3857 O O . ARG B 1 202 ? -19.578 7.809 -6.301 1 72.88 202 ARG B O 1
ATOM 3864 N N . ALA B 1 203 ? -18.047 7.824 -7.91 1 76.69 203 ALA B N 1
ATOM 3865 C CA . ALA B 1 203 ? -19.031 7.5 -8.945 1 76.69 203 ALA B CA 1
ATOM 3866 C C . ALA B 1 203 ? -19.656 6.137 -8.695 1 76.69 203 ALA B C 1
ATOM 3868 O O . ALA B 1 203 ? -20.875 5.973 -8.828 1 76.69 203 ALA B O 1
ATOM 3869 N N . LEU B 1 204 ? -18.859 5.242 -8.328 1 83.44 204 LEU B N 1
ATOM 3870 C CA . LEU B 1 204 ? -19.344 3.898 -8.031 1 83.44 204 LEU B CA 1
ATOM 3871 C C . LEU B 1 204 ? -20.266 3.914 -6.82 1 83.44 204 LEU B C 1
ATOM 3873 O O . LEU B 1 204 ? -21.344 3.299 -6.848 1 83.44 204 LEU B O 1
ATOM 3877 N N . ASP B 1 205 ? -19.875 4.633 -5.863 1 80.81 205 ASP B N 1
ATOM 3878 C CA . ASP B 1 205 ? -20.688 4.738 -4.664 1 80.81 205 ASP B CA 1
ATOM 3879 C C . ASP B 1 205 ? -22.062 5.348 -4.98 1 80.81 205 ASP B C 1
ATOM 3881 O O . ASP B 1 205 ? -23.078 4.883 -4.477 1 80.81 205 ASP B O 1
ATOM 3885 N N . ALA B 1 206 ? -22.016 6.352 -5.77 1 82.06 206 ALA B N 1
ATOM 3886 C CA . ALA B 1 206 ? -23.266 7.012 -6.16 1 82.06 206 ALA B CA 1
ATOM 3887 C C . ALA B 1 206 ? -24.188 6.047 -6.891 1 82.06 206 ALA B C 1
ATOM 3889 O O . ALA B 1 206 ? -25.391 6.035 -6.652 1 82.06 206 ALA B O 1
ATOM 3890 N N . LYS B 1 207 ? -23.656 5.258 -7.77 1 87.44 207 LYS B N 1
ATOM 3891 C CA . LYS B 1 207 ? -24.438 4.281 -8.516 1 87.44 207 LYS B CA 1
ATOM 3892 C C . LYS B 1 207 ? -25 3.209 -7.594 1 87.44 207 LYS B C 1
ATOM 3894 O O . LYS B 1 207 ? -26.156 2.805 -7.742 1 87.44 207 LYS B O 1
ATOM 3899 N N . LEU B 1 208 ? -24.25 2.812 -6.668 1 88.5 208 LEU B N 1
ATOM 3900 C CA . LEU B 1 208 ? -24.688 1.785 -5.73 1 88.5 208 LEU B CA 1
ATOM 3901 C C . LEU B 1 208 ? -25.75 2.328 -4.793 1 88.5 208 LEU B C 1
ATOM 3903 O O . LEU B 1 208 ? -26.688 1.606 -4.422 1 88.5 208 LEU B O 1
ATOM 3907 N N . GLN B 1 209 ? -25.609 3.555 -4.492 1 88.12 209 GLN B N 1
ATOM 3908 C CA . GLN B 1 209 ? -26.562 4.195 -3.586 1 88.12 209 GLN B CA 1
ATOM 3909 C C . GLN B 1 209 ? -27.922 4.398 -4.258 1 88.12 209 GLN B C 1
ATOM 3911 O O . GLN B 1 209 ? -28.922 4.645 -3.582 1 88.12 209 GLN B O 1
ATOM 3916 N N . ALA B 1 210 ? -28 4.246 -5.539 1 91.31 210 ALA B N 1
ATOM 3917 C CA . ALA B 1 210 ? -29.25 4.41 -6.289 1 91.31 210 ALA B CA 1
ATOM 3918 C C . ALA B 1 210 ? -30.031 3.1 -6.352 1 91.31 210 ALA B C 1
ATOM 3920 O O . ALA B 1 210 ? -31.203 3.088 -6.715 1 91.31 210 ALA B O 1
ATOM 3921 N N . LEU B 1 211 ? -29.422 2.076 -5.953 1 92.69 211 LEU B N 1
ATOM 3922 C CA . LEU B 1 211 ? -30.062 0.765 -6.023 1 92.69 211 LEU B CA 1
ATOM 3923 C C . LEU B 1 211 ? -31.062 0.582 -4.887 1 92.69 211 LEU B C 1
ATOM 3925 O O . LEU B 1 211 ? -30.922 1.209 -3.834 1 92.69 211 LEU B O 1
ATOM 3929 N N . ARG B 1 212 ? -32.094 -0.288 -5.227 1 94 212 ARG B N 1
ATOM 3930 C CA . ARG B 1 212 ? -33.062 -0.685 -4.207 1 94 212 ARG B CA 1
ATOM 3931 C C . ARG B 1 212 ? -33.406 -2.172 -4.309 1 94 212 ARG B C 1
ATOM 3933 O O . ARG B 1 212 ? -33.719 -2.67 -5.387 1 94 212 ARG B O 1
ATOM 3940 N N . PRO B 1 213 ? -33.344 -2.881 -3.15 1 95.12 213 PRO B N 1
ATOM 3941 C CA . PRO B 1 213 ? -32.844 -2.418 -1.854 1 95.12 213 PRO B CA 1
ATOM 3942 C C . PRO B 1 213 ? -31.375 -2.018 -1.895 1 95.12 213 PRO B C 1
ATOM 3944 O O . PRO B 1 213 ? -30.641 -2.432 -2.799 1 95.12 213 PRO B O 1
ATOM 3947 N N . LEU B 1 214 ? -30.938 -1.232 -0.94 1 93.12 214 LEU B N 1
ATOM 3948 C CA . LEU B 1 214 ? -29.562 -0.759 -0.867 1 93.12 214 LEU B CA 1
ATOM 3949 C C . LEU B 1 214 ? -28.594 -1.912 -0.576 1 93.12 214 LEU B C 1
ATOM 3951 O O . LEU B 1 214 ? -28.875 -2.75 0.286 1 93.12 214 LEU B O 1
ATOM 3955 N N . PRO B 1 215 ? -27.531 -1.926 -1.348 1 93.44 215 PRO B N 1
ATOM 3956 C CA . PRO B 1 215 ? -26.5 -2.885 -0.942 1 93.44 215 PRO B CA 1
ATOM 3957 C C . PRO B 1 215 ? -26.016 -2.66 0.489 1 93.44 215 PRO B C 1
ATOM 3959 O O . PRO B 1 215 ? -25.984 -1.521 0.961 1 93.44 215 PRO B O 1
ATOM 3962 N N . VAL B 1 216 ? -25.688 -3.713 1.112 1 90.25 216 VAL B N 1
ATOM 3963 C CA . VAL B 1 216 ? -25.266 -3.643 2.508 1 90.25 216 VAL B CA 1
ATOM 3964 C C . VAL B 1 216 ? -23.75 -3.605 2.586 1 90.25 216 VAL B C 1
ATOM 3966 O O . VAL B 1 216 ? -23.078 -4.543 2.15 1 90.25 216 VAL B O 1
ATOM 3969 N N . VAL B 1 217 ? -23.203 -2.523 3.111 1 88.19 217 VAL B N 1
ATOM 3970 C CA . VAL B 1 217 ? -21.766 -2.373 3.266 1 88.19 217 VAL B CA 1
ATOM 3971 C C . VAL B 1 217 ? -21.406 -2.344 4.75 1 88.19 217 VAL B C 1
ATOM 3973 O O . VAL B 1 217 ? -21.609 -1.332 5.426 1 88.19 217 VAL B O 1
ATOM 3976 N N . GLN B 1 218 ? -20.844 -3.463 5.176 1 86.12 218 GLN B N 1
ATOM 3977 C CA . GLN B 1 218 ? -20.5 -3.561 6.59 1 86.12 218 GLN B CA 1
ATOM 3978 C C . GLN B 1 218 ? -19 -3.375 6.805 1 86.12 218 GLN B C 1
ATOM 3980 O O . GLN B 1 218 ? -18.562 -3.119 7.926 1 86.12 218 GLN B O 1
ATOM 3985 N N . THR B 1 219 ? -18.234 -3.561 5.762 1 91.56 219 THR B N 1
ATOM 3986 C CA . THR B 1 219 ? -16.797 -3.396 5.836 1 91.56 219 THR B CA 1
ATOM 3987 C C . THR B 1 219 ? -16.297 -2.455 4.738 1 91.56 219 THR B C 1
ATOM 3989 O O . THR B 1 219 ? -16.719 -2.562 3.586 1 91.56 219 THR B O 1
ATOM 3992 N N . ARG B 1 220 ? -15.469 -1.566 5.188 1 90.38 220 ARG B N 1
ATOM 3993 C CA . ARG B 1 220 ? -14.812 -0.676 4.234 1 90.38 220 ARG B CA 1
ATOM 3994 C C . ARG B 1 220 ? -13.297 -0.813 4.316 1 90.38 220 ARG B C 1
ATOM 3996 O O . ARG B 1 220 ? -12.742 -0.987 5.402 1 90.38 220 ARG B O 1
ATOM 4003 N N . VAL B 1 221 ? -12.734 -0.816 3.129 1 91.75 221 VAL B N 1
ATOM 4004 C CA . VAL B 1 221 ? -11.289 -0.967 3.043 1 91.75 221 VAL B CA 1
ATOM 4005 C C . VAL B 1 221 ? -10.695 0.173 2.215 1 91.75 221 VAL B C 1
ATOM 4007 O O . VAL B 1 221 ? -11.43 0.916 1.559 1 91.75 221 VAL B O 1
ATOM 4010 N N . GLN B 1 222 ? -9.328 0.247 2.211 1 86.38 222 GLN B N 1
ATOM 4011 C CA . GLN B 1 222 ? -8.703 1.383 1.545 1 86.38 222 GLN B CA 1
ATOM 4012 C C . GLN B 1 222 ? -8.102 0.971 0.203 1 86.38 222 GLN B C 1
ATOM 4014 O O . GLN B 1 222 ? -7.77 1.824 -0.622 1 86.38 222 GLN B O 1
ATOM 4019 N N . THR B 1 223 ? -7.91 -0.289 -0.019 1 87 223 THR B N 1
ATOM 4020 C CA . THR B 1 223 ? -7.293 -0.709 -1.273 1 87 223 THR B CA 1
ATOM 4021 C C . THR B 1 223 ? -8.117 -1.803 -1.941 1 87 223 THR B C 1
ATOM 4023 O O . THR B 1 223 ? -8.812 -2.566 -1.265 1 87 223 THR B O 1
ATOM 4026 N N . TYR B 1 224 ? -7.953 -1.872 -3.27 1 89.19 224 TYR B N 1
ATOM 4027 C CA . TYR B 1 224 ? -8.617 -2.928 -4.031 1 89.19 224 TYR B CA 1
ATOM 4028 C C . TYR B 1 224 ? -8.102 -4.301 -3.617 1 89.19 224 TYR B C 1
ATOM 4030 O O . TYR B 1 224 ? -8.859 -5.277 -3.611 1 89.19 224 TYR B O 1
ATOM 4038 N N . GLN B 1 225 ? -6.891 -4.305 -3.258 1 89.44 225 GLN B N 1
ATOM 4039 C CA . GLN B 1 225 ? -6.312 -5.586 -2.867 1 89.44 225 GLN B CA 1
ATOM 4040 C C . GLN B 1 225 ? -6.957 -6.113 -1.588 1 89.44 225 GLN B C 1
ATOM 4042 O O . GLN B 1 225 ? -7.18 -7.316 -1.45 1 89.44 225 GLN B O 1
ATOM 4047 N N . MET B 1 226 ? -7.168 -5.277 -0.691 1 92.19 226 MET B N 1
ATOM 4048 C CA . MET B 1 226 ? -7.871 -5.676 0.524 1 92.19 226 MET B CA 1
ATOM 4049 C C . MET B 1 226 ? -9.289 -6.148 0.202 1 92.19 226 MET B C 1
ATOM 4051 O O . MET B 1 226 ? -9.773 -7.113 0.794 1 92.19 226 MET B O 1
ATOM 4055 N N . MET B 1 227 ? -9.914 -5.465 -0.755 1 93 227 MET B N 1
ATOM 4056 C CA . MET B 1 227 ? -11.234 -5.902 -1.202 1 93 227 MET B CA 1
ATOM 4057 C C . MET B 1 227 ? -11.188 -7.34 -1.707 1 93 227 MET B C 1
ATOM 4059 O O . MET B 1 227 ? -12.016 -8.164 -1.311 1 93 227 MET B O 1
ATOM 4063 N N . ARG B 1 228 ? -10.258 -7.539 -2.52 1 93.38 228 ARG B N 1
ATOM 4064 C CA . ARG B 1 228 ? -10.125 -8.875 -3.094 1 93.38 228 ARG B CA 1
ATOM 4065 C C . ARG B 1 228 ? -9.93 -9.922 -2.004 1 93.38 228 ARG B C 1
ATOM 4067 O O . ARG B 1 228 ? -10.562 -10.977 -2.035 1 93.38 228 ARG B O 1
ATOM 4074 N N . SER B 1 229 ? -9.125 -9.609 -1.076 1 92.62 229 SER B N 1
ATOM 4075 C CA . SER B 1 229 ? -8.844 -10.547 0.01 1 92.62 229 SER B CA 1
ATOM 4076 C C . SER B 1 229 ? -10.094 -10.828 0.833 1 92.62 229 SER B C 1
ATOM 4078 O O . SER B 1 229 ? -10.32 -11.961 1.261 1 92.62 229 SER B O 1
ATOM 4080 N N . MET B 1 230 ? -10.867 -9.812 1.001 1 94.19 230 MET B N 1
ATOM 4081 C CA . MET B 1 230 ? -12.109 -9.977 1.749 1 94.19 230 MET B CA 1
ATOM 4082 C C . MET B 1 230 ? -13.094 -10.852 0.985 1 94.19 230 MET B C 1
ATOM 4084 O O . MET B 1 230 ? -13.789 -11.68 1.58 1 94.19 230 MET B O 1
ATOM 4088 N N . VAL B 1 231 ? -13.125 -10.672 -0.299 1 95.88 231 VAL B N 1
ATOM 4089 C CA . VAL B 1 231 ? -13.992 -11.508 -1.126 1 95.88 231 VAL B CA 1
ATOM 4090 C C . VAL B 1 231 ? -13.531 -12.961 -1.043 1 95.88 231 VAL B C 1
ATOM 4092 O O . VAL B 1 231 ? -14.352 -13.875 -0.899 1 95.88 231 VAL B O 1
ATOM 4095 N N . GLU B 1 232 ? -12.273 -13.156 -1.107 1 92.94 232 GLU B N 1
ATOM 4096 C CA . GLU B 1 232 ? -11.695 -14.492 -1.005 1 92.94 232 GLU B CA 1
ATOM 4097 C C . GLU B 1 232 ? -12.07 -15.156 0.318 1 92.94 232 GLU B C 1
ATOM 4099 O O . GLU B 1 232 ? -12.234 -16.375 0.384 1 92.94 232 GLU B O 1
ATOM 4104 N N . ALA B 1 233 ? -12.242 -14.344 1.307 1 91.62 233 ALA B N 1
ATOM 4105 C CA . ALA B 1 233 ? -12.586 -14.852 2.633 1 91.62 233 ALA B CA 1
ATOM 4106 C C . ALA B 1 233 ? -14.094 -15.055 2.762 1 91.62 233 ALA B C 1
ATOM 4108 O O . ALA B 1 233 ? -14.578 -15.484 3.809 1 91.62 233 ALA B O 1
ATOM 4109 N N . GLY B 1 234 ? -14.852 -14.625 1.756 1 90.69 234 GLY B N 1
ATOM 4110 C CA . GLY B 1 234 ? -16.281 -14.891 1.718 1 90.69 234 GLY B CA 1
ATOM 4111 C C . GLY B 1 234 ? -17.109 -13.789 2.352 1 90.69 234 GLY B C 1
ATOM 4112 O O . GLY B 1 234 ? -18.266 -14.008 2.705 1 90.69 234 GLY B O 1
ATOM 4113 N N . GLU B 1 235 ? -16.594 -12.617 2.535 1 91.12 235 GLU B N 1
ATOM 4114 C CA . GLU B 1 235 ? -17.266 -11.547 3.277 1 91.12 235 GLU B CA 1
ATOM 4115 C C . GLU B 1 235 ? -18.328 -10.867 2.424 1 91.12 235 GLU B C 1
ATOM 4117 O O . GLU B 1 235 ? -19.266 -10.273 2.955 1 91.12 235 GLU B O 1
ATOM 4122 N N . GLY B 1 236 ? -18.141 -10.875 1.121 1 93.88 236 GLY B N 1
ATOM 4123 C CA . GLY B 1 236 ? -19.078 -10.18 0.258 1 93.88 236 GLY B CA 1
ATOM 4124 C C . GLY B 1 236 ? -18.578 -10.016 -1.165 1 93.88 236 GLY B C 1
ATOM 4125 O O . GLY B 1 236 ? -17.625 -10.68 -1.57 1 93.88 236 GLY B O 1
ATOM 4126 N N . LEU B 1 237 ? -19.375 -9.141 -1.851 1 96.62 237 LEU B N 1
ATOM 4127 C CA . LEU B 1 237 ? -19.031 -8.812 -3.232 1 96.62 237 LEU B CA 1
ATOM 4128 C C . LEU B 1 237 ? -18.234 -7.52 -3.307 1 96.62 237 LEU B C 1
ATOM 4130 O O . LEU B 1 237 ? -18.266 -6.711 -2.377 1 96.62 237 LEU B O 1
ATOM 4134 N N . ALA B 1 238 ? -17.516 -7.395 -4.383 1 95.88 238 ALA B N 1
ATOM 4135 C CA . ALA B 1 238 ? -16.766 -6.152 -4.578 1 95.88 238 ALA B CA 1
ATOM 4136 C C . ALA B 1 238 ? -16.672 -5.801 -6.062 1 95.88 238 ALA B C 1
ATOM 4138 O O . ALA B 1 238 ? -16.625 -6.688 -6.914 1 95.88 238 ALA B O 1
ATOM 4139 N N . ILE B 1 239 ? -16.703 -4.535 -6.348 1 95.12 239 ILE B N 1
ATOM 4140 C CA . ILE B 1 239 ? -16.359 -4.027 -7.672 1 95.12 239 ILE B CA 1
ATOM 4141 C C . ILE B 1 239 ? -14.938 -3.48 -7.664 1 95.12 239 ILE B C 1
ATOM 4143 O O . ILE B 1 239 ? -14.617 -2.58 -6.887 1 95.12 239 ILE B O 1
ATOM 4147 N N . VAL B 1 240 ? -14.117 -4.086 -8.555 1 94 240 VAL B N 1
ATOM 4148 C CA . VAL B 1 240 ? -12.695 -3.729 -8.531 1 94 240 VAL B CA 1
ATOM 4149 C C . VAL B 1 240 ? -12.219 -3.406 -9.945 1 94 240 VAL B C 1
ATOM 4151 O O . VAL B 1 240 ? -12.938 -3.656 -10.914 1 94 240 VAL B O 1
ATOM 4154 N N . ASP B 1 241 ? -11 -2.812 -9.969 1 92.25 241 ASP B N 1
ATOM 4155 C CA . ASP B 1 241 ? -10.344 -2.611 -11.258 1 92.25 241 ASP B CA 1
ATOM 4156 C C . ASP B 1 241 ? -9.938 -3.945 -11.883 1 92.25 241 ASP B C 1
ATOM 4158 O O . ASP B 1 241 ? -9.805 -4.953 -11.18 1 92.25 241 ASP B O 1
ATOM 4162 N N . PRO B 1 242 ? -9.75 -3.988 -13.234 1 93.12 242 PRO B N 1
ATOM 4163 C CA . PRO B 1 242 ? -9.477 -5.262 -13.906 1 93.12 242 PRO B CA 1
ATOM 4164 C C . PRO B 1 242 ? -8.102 -5.828 -13.555 1 93.12 242 PRO B C 1
ATOM 4166 O O . PRO B 1 242 ? -7.859 -7.023 -13.727 1 93.12 242 PRO B O 1
ATOM 4169 N N . PHE B 1 243 ? -7.184 -5.023 -13.07 1 92.75 243 PHE B N 1
ATOM 4170 C CA . PHE B 1 243 ? -5.859 -5.516 -12.703 1 92.75 243 PHE B CA 1
ATOM 4171 C C . PHE B 1 243 ? -5.91 -6.285 -11.391 1 92.75 243 PHE B C 1
ATOM 4173 O O . PHE B 1 243 ? -5.25 -7.316 -11.242 1 92.75 243 PHE B O 1
ATOM 4180 N N . THR B 1 244 ? -6.68 -5.797 -10.492 1 92 244 THR B N 1
ATOM 4181 C CA . THR B 1 244 ? -6.898 -6.504 -9.242 1 92 244 THR B CA 1
ATOM 4182 C C . THR B 1 244 ? -7.668 -7.797 -9.477 1 92 244 THR B C 1
ATOM 4184 O O . THR B 1 244 ? -7.445 -8.797 -8.781 1 92 244 THR B O 1
ATOM 4187 N N . ALA B 1 245 ? -8.555 -7.793 -10.406 1 93.5 245 ALA B N 1
ATOM 4188 C CA . ALA B 1 245 ? -9.383 -8.961 -10.703 1 93.5 245 ALA B CA 1
ATOM 4189 C C . ALA B 1 245 ? -8.578 -10.047 -11.414 1 93.5 245 ALA B C 1
ATOM 4191 O O . ALA B 1 245 ? -9.008 -11.203 -11.477 1 93.5 245 ALA B O 1
ATOM 4192 N N . PHE B 1 246 ? -7.453 -9.664 -11.922 1 88.25 246 PHE B N 1
ATOM 4193 C CA . PHE B 1 246 ? -6.645 -10.625 -12.664 1 88.25 246 PHE B CA 1
ATOM 4194 C C . PHE B 1 246 ? -6.305 -11.828 -11.805 1 88.25 246 PHE B C 1
ATOM 4196 O O . PHE B 1 246 ? -5.93 -11.68 -10.633 1 88.25 246 PHE B O 1
ATOM 4203 N N . GLY B 1 247 ? -6.48 -12.977 -12.328 1 83.69 247 GLY B N 1
ATOM 4204 C CA . GLY B 1 247 ? -6.168 -14.219 -11.641 1 83.69 247 GLY B CA 1
ATOM 4205 C C . GLY B 1 247 ? -7.234 -14.633 -10.641 1 83.69 247 GLY B C 1
ATOM 4206 O O . GLY B 1 247 ? -7.016 -15.531 -9.836 1 83.69 247 GLY B O 1
ATOM 4207 N N . ALA B 1 248 ? -8.305 -13.938 -10.641 1 86.31 248 ALA B N 1
ATOM 4208 C CA . ALA B 1 248 ? -9.375 -14.211 -9.68 1 86.31 248 ALA B CA 1
ATOM 4209 C C . ALA B 1 248 ? -9.906 -15.633 -9.844 1 86.31 248 ALA B C 1
ATOM 4211 O O . ALA B 1 248 ? -10.125 -16.328 -8.852 1 86.31 248 ALA B O 1
ATOM 4212 N N . ARG B 1 249 ? -10.016 -16.062 -11.039 1 83.12 249 ARG B N 1
ATOM 4213 C CA . ARG B 1 249 ? -10.562 -17.391 -11.281 1 83.12 249 ARG B CA 1
ATOM 4214 C C . ARG B 1 249 ? -9.617 -18.484 -10.781 1 83.12 249 ARG B C 1
ATOM 4216 O O . ARG B 1 249 ? -10.055 -19.469 -10.18 1 83.12 249 ARG B O 1
ATOM 4223 N N . GLU B 1 250 ? -8.406 -18.25 -11 1 82.88 250 GLU B N 1
ATOM 4224 C CA . GLU B 1 250 ? -7.402 -19.188 -10.508 1 82.88 250 GLU B CA 1
ATOM 4225 C C . GLU B 1 250 ? -7.391 -19.234 -8.984 1 82.88 250 GLU B C 1
ATOM 4227 O O . GLU B 1 250 ? -7.066 -20.266 -8.391 1 82.88 250 GLU B O 1
ATOM 4232 N N . ALA B 1 251 ? -7.848 -18.203 -8.438 1 84.31 251 ALA B N 1
ATOM 4233 C CA . ALA B 1 251 ? -7.867 -18.109 -6.977 1 84.31 251 ALA B CA 1
ATOM 4234 C C . ALA B 1 251 ? -9.195 -18.609 -6.414 1 84.31 251 ALA B C 1
ATOM 4236 O O . ALA B 1 251 ? -9.461 -18.469 -5.219 1 84.31 251 ALA B O 1
ATOM 4237 N N . GLY B 1 252 ? -10.07 -19.031 -7.297 1 88.69 252 GLY B N 1
ATOM 4238 C CA . GLY B 1 252 ? -11.344 -19.578 -6.859 1 88.69 252 GLY B CA 1
ATOM 4239 C C . GLY B 1 252 ? -12.43 -18.531 -6.723 1 88.69 252 GLY B C 1
ATOM 4240 O O . GLY B 1 252 ? -13.367 -18.703 -5.941 1 88.69 252 GLY B O 1
ATOM 4241 N N . LEU B 1 253 ? -12.25 -17.438 -7.363 1 94.38 253 LEU B N 1
ATOM 4242 C CA . LEU B 1 253 ? -13.258 -16.375 -7.348 1 94.38 253 LEU B CA 1
ATOM 4243 C C . LEU B 1 253 ? -13.977 -16.281 -8.688 1 94.38 253 LEU B C 1
ATOM 4245 O O . LEU B 1 253 ? -13.438 -16.719 -9.719 1 94.38 253 LEU B O 1
ATOM 4249 N N . ASP B 1 254 ? -15.172 -15.844 -8.641 1 94.75 254 ASP B N 1
ATOM 4250 C CA . ASP B 1 254 ? -15.883 -15.445 -9.852 1 94.75 254 ASP B CA 1
ATOM 4251 C C . ASP B 1 254 ? -15.594 -13.992 -10.203 1 94.75 254 ASP B C 1
ATOM 4253 O O . ASP B 1 254 ? -15.484 -13.141 -9.32 1 94.75 254 ASP B O 1
ATOM 4257 N N . ALA B 1 255 ? -15.477 -13.773 -11.43 1 94.81 255 ALA B N 1
ATOM 4258 C CA . ALA B 1 255 ? -15.25 -12.406 -11.898 1 94.81 255 ALA B CA 1
ATOM 4259 C C . ALA B 1 255 ? -15.938 -12.164 -13.234 1 94.81 255 ALA B C 1
ATOM 4261 O O . ALA B 1 255 ? -15.93 -13.031 -14.117 1 94.81 255 ALA B O 1
ATOM 4262 N N . CYS B 1 256 ? -16.656 -11.039 -13.367 1 94.81 256 CYS B N 1
ATOM 4263 C CA . CYS B 1 256 ? -17.219 -10.617 -14.641 1 94.81 256 CYS B CA 1
ATOM 4264 C C . CYS B 1 256 ? -17.422 -9.109 -14.68 1 94.81 256 CYS B C 1
ATOM 4266 O O . CYS B 1 256 ? -17.531 -8.469 -13.633 1 94.81 256 CYS B O 1
ATOM 4268 N N . PRO B 1 257 ? -17.453 -8.5 -15.812 1 95.19 257 PRO B N 1
ATOM 4269 C CA . PRO B 1 257 ? -17.688 -7.055 -15.922 1 95.19 257 PRO B CA 1
ATOM 4270 C C . PRO B 1 257 ? -19.094 -6.648 -15.484 1 95.19 257 PRO B C 1
ATOM 4272 O O . PRO B 1 257 ? -20.016 -7.449 -15.586 1 95.19 257 PRO B O 1
ATOM 4275 N N . VAL B 1 258 ? -19.172 -5.457 -15.016 1 94.38 258 VAL B N 1
ATOM 4276 C CA . VAL B 1 258 ? -20.484 -4.918 -14.633 1 94.38 258 VAL B CA 1
ATOM 4277 C C . VAL B 1 258 ? -21.172 -4.32 -15.859 1 94.38 258 VAL B C 1
ATOM 4279 O O . VAL B 1 258 ? -20.5 -3.889 -16.797 1 94.38 258 VAL B O 1
ATOM 4282 N N . SER B 1 259 ? -22.5 -4.359 -15.844 1 93.75 259 SER B N 1
ATOM 4283 C CA . SER B 1 259 ? -23.328 -3.764 -16.891 1 93.75 259 SER B CA 1
ATOM 4284 C C . SER B 1 259 ? -24.281 -2.729 -16.297 1 93.75 259 SER B C 1
ATOM 4286 O O . SER B 1 259 ? -24.969 -2.992 -15.305 1 93.75 259 SER B O 1
ATOM 4288 N N . PRO B 1 260 ? -24.375 -1.556 -16.984 1 91.56 260 PRO B N 1
ATOM 4289 C CA . PRO B 1 260 ? -23.562 -1.063 -18.094 1 91.56 260 PRO B CA 1
ATOM 4290 C C . PRO B 1 260 ? -22.078 -0.938 -17.719 1 91.56 260 PRO B C 1
ATOM 4292 O O . PRO B 1 260 ? -21.75 -0.765 -16.547 1 91.56 260 PRO B O 1
ATOM 4295 N N . PRO B 1 261 ? -21.266 -1.005 -18.719 1 91.12 261 PRO B N 1
ATOM 4296 C CA . PRO B 1 261 ? -19.828 -0.996 -18.438 1 91.12 261 PRO B CA 1
ATOM 4297 C C . PRO B 1 261 ? -19.359 0.304 -17.781 1 91.12 261 PRO B C 1
ATOM 4299 O O . PRO B 1 261 ? -19.797 1.389 -18.188 1 91.12 261 PRO B O 1
ATOM 4302 N N . LEU B 1 262 ? -18.594 0.065 -16.688 1 90.44 262 LEU B N 1
ATOM 4303 C CA . LEU B 1 262 ? -17.844 1.158 -16.094 1 90.44 262 LEU B CA 1
ATOM 4304 C C . LEU B 1 262 ? -16.359 1.064 -16.453 1 90.44 262 LEU B C 1
ATOM 4306 O O . LEU B 1 262 ? -15.688 0.099 -16.078 1 90.44 262 LEU B O 1
ATOM 4310 N N . THR B 1 263 ? -15.922 2.115 -17.141 1 91.5 263 THR B N 1
ATOM 4311 C CA . THR B 1 263 ? -14.586 2.039 -17.719 1 91.5 263 THR B CA 1
ATOM 4312 C C . THR B 1 263 ? -13.562 2.701 -16.797 1 91.5 263 THR B C 1
ATOM 4314 O O . THR B 1 263 ? -13.906 3.588 -16 1 91.5 263 THR B O 1
ATOM 4317 N N . ILE B 1 264 ? -12.383 2.143 -16.828 1 92.38 264 ILE B N 1
ATOM 4318 C CA . ILE B 1 264 ? -11.242 2.689 -16.109 1 92.38 264 ILE B CA 1
ATOM 4319 C C . ILE B 1 264 ? -10.016 2.703 -17.016 1 92.38 264 ILE B C 1
ATOM 4321 O O . ILE B 1 264 ? -9.828 1.802 -17.828 1 92.38 264 ILE B O 1
ATOM 4325 N N . SER B 1 265 ? -9.242 3.762 -16.859 1 94.81 265 SER B N 1
ATOM 4326 C CA . SER B 1 265 ? -8.07 3.9 -17.734 1 94.81 265 SER B CA 1
ATOM 4327 C C . SER B 1 265 ? -6.777 3.83 -16.922 1 94.81 265 SER B C 1
ATOM 4329 O O . SER B 1 265 ? -6.738 4.246 -15.766 1 94.81 265 SER B O 1
ATOM 4331 N N . LEU B 1 266 ? -5.816 3.225 -17.578 1 97.06 266 LEU B N 1
ATOM 4332 C CA . LEU B 1 266 ? -4.441 3.256 -17.094 1 97.06 266 LEU B CA 1
ATOM 4333 C C . LEU B 1 266 ? -3.676 4.43 -17.688 1 97.06 266 LEU B C 1
ATOM 4335 O O . LEU B 1 266 ? -3.574 4.547 -18.906 1 97.06 266 LEU B O 1
ATOM 4339 N N . TYR B 1 267 ? -3.119 5.273 -16.812 1 97.44 267 TYR B N 1
ATOM 4340 C CA . TYR B 1 267 ? -2.406 6.465 -17.266 1 97.44 267 TYR B CA 1
ATOM 4341 C C . TYR B 1 267 ? -0.918 6.359 -16.953 1 97.44 267 TYR B C 1
ATOM 4343 O O . TYR B 1 267 ? -0.533 5.895 -15.875 1 97.44 267 TYR B O 1
ATOM 4351 N N . ALA B 1 268 ? -0.162 6.77 -17.922 1 98.25 268 ALA B N 1
ATOM 4352 C CA . ALA B 1 268 ? 1.222 7.148 -17.641 1 98.25 268 ALA B CA 1
ATOM 4353 C C . ALA B 1 268 ? 1.338 8.648 -17.359 1 98.25 268 ALA B C 1
ATOM 4355 O O . ALA B 1 268 ? 0.902 9.469 -18.172 1 98.25 268 ALA B O 1
ATOM 4356 N N . LEU B 1 269 ? 1.88 8.938 -16.234 1 97.44 269 LEU B N 1
ATOM 4357 C CA . LEU B 1 269 ? 2.076 10.328 -15.836 1 97.44 269 LEU B CA 1
ATOM 4358 C C . LEU B 1 269 ? 3.549 10.719 -15.922 1 97.44 269 LEU B C 1
ATOM 4360 O O . LEU B 1 269 ? 4.406 10.039 -15.344 1 97.44 269 LEU B O 1
ATOM 4364 N N . THR B 1 270 ? 3.867 11.781 -16.625 1 95.81 270 THR B N 1
ATOM 4365 C CA . THR B 1 270 ? 5.219 12.32 -16.734 1 95.81 270 THR B CA 1
ATOM 4366 C C . THR B 1 270 ? 5.199 13.844 -16.688 1 95.81 270 THR B C 1
ATOM 4368 O O . THR B 1 270 ? 4.152 14.461 -16.922 1 95.81 270 THR B O 1
ATOM 4371 N N . LEU B 1 271 ? 6.367 14.367 -16.359 1 87.69 271 LEU B N 1
ATOM 4372 C CA . LEU B 1 271 ? 6.484 15.812 -16.438 1 87.69 271 LEU B CA 1
ATOM 4373 C C . LEU B 1 271 ? 6.457 16.281 -17.891 1 87.69 271 LEU B C 1
ATOM 4375 O O . LEU B 1 271 ? 7.094 15.672 -18.75 1 87.69 271 LEU B O 1
ATOM 4379 N N . LYS B 1 272 ? 5.684 17.328 -18.188 1 85.94 272 LYS B N 1
ATOM 4380 C CA . LYS B 1 272 ? 5.578 17.844 -19.547 1 85.94 272 LYS B CA 1
ATOM 4381 C C . LYS B 1 272 ? 6.941 18.281 -20.078 1 85.94 272 LYS B C 1
ATOM 4383 O O . LYS B 1 272 ? 7.266 18.047 -21.25 1 85.94 272 LYS B O 1
ATOM 4388 N N . GLU B 1 273 ? 7.707 18.891 -19.25 1 77.94 273 GLU B N 1
ATOM 4389 C CA . GLU B 1 273 ? 9.008 19.391 -19.672 1 77.94 273 GLU B CA 1
ATOM 4390 C C . GLU B 1 273 ? 10.109 18.359 -19.453 1 77.94 273 GLU B C 1
ATOM 4392 O O . GLU B 1 273 ? 11.289 18.641 -19.625 1 77.94 273 GLU B O 1
ATOM 4397 N N . GLY B 1 274 ? 9.633 17.25 -19.078 1 77 274 GLY B N 1
ATOM 4398 C CA . GLY B 1 274 ? 10.633 16.234 -18.812 1 77 274 GLY B CA 1
ATOM 4399 C C . GLY B 1 274 ? 11.211 15.609 -20.078 1 77 274 GLY B C 1
ATOM 4400 O O . GLY B 1 274 ? 10.617 15.719 -21.156 1 77 274 GLY B O 1
ATOM 4401 N N . VAL B 1 275 ? 12.445 15.125 -20.031 1 73.31 275 VAL B N 1
ATOM 4402 C CA . VAL B 1 275 ? 13.117 14.453 -21.141 1 73.31 275 VAL B CA 1
ATOM 4403 C C . VAL B 1 275 ? 12.852 12.953 -21.062 1 73.31 275 VAL B C 1
ATOM 4405 O O . VAL B 1 275 ? 13.008 12.328 -20.016 1 73.31 275 VAL B O 1
ATOM 4408 N N . ALA B 1 276 ? 12.312 12.453 -22.172 1 77.25 276 ALA B N 1
ATOM 4409 C CA . ALA B 1 276 ? 12.086 11.008 -22.25 1 77.25 276 ALA B CA 1
ATOM 4410 C C . ALA B 1 276 ? 13.391 10.258 -22.5 1 77.25 276 ALA B C 1
ATOM 4412 O O . ALA B 1 276 ? 14.172 10.648 -23.375 1 77.25 276 ALA B O 1
ATOM 4413 N N . SER B 1 277 ? 13.672 9.359 -21.656 1 84.25 277 SER B N 1
ATOM 4414 C CA . SER B 1 277 ? 14.805 8.477 -21.859 1 84.25 277 SER B CA 1
ATOM 4415 C C . SER B 1 277 ? 14.391 7.219 -22.625 1 84.25 277 SER B C 1
ATOM 4417 O O . SER B 1 277 ? 13.211 6.863 -22.656 1 84.25 277 SER B O 1
ATOM 4419 N N . PRO B 1 278 ? 15.359 6.59 -23.375 1 88.25 278 PRO B N 1
ATOM 4420 C CA . PRO B 1 278 ? 15.055 5.32 -24.047 1 88.25 278 PRO B CA 1
ATOM 4421 C C . PRO B 1 278 ? 14.469 4.281 -23.094 1 88.25 278 PRO B C 1
ATOM 4423 O O . PRO B 1 278 ? 13.539 3.555 -23.469 1 88.25 278 PRO B O 1
ATOM 4426 N N . ALA B 1 279 ? 14.945 4.27 -21.922 1 90.81 279 ALA B N 1
ATOM 4427 C CA . ALA B 1 279 ? 14.445 3.318 -20.938 1 90.81 279 ALA B CA 1
ATOM 4428 C C . ALA B 1 279 ? 13 3.623 -20.578 1 90.81 279 ALA B C 1
ATOM 4430 O O . ALA B 1 279 ? 12.18 2.709 -20.438 1 90.81 279 ALA B O 1
ATOM 4431 N N . LEU B 1 280 ? 12.703 4.867 -20.406 1 93.56 280 LEU B N 1
ATOM 4432 C CA . LEU B 1 280 ? 11.344 5.273 -20.078 1 93.56 280 LEU B CA 1
ATOM 4433 C C . LEU B 1 280 ? 10.375 4.926 -21.203 1 93.56 280 LEU B C 1
ATOM 4435 O O . LEU B 1 280 ? 9.297 4.375 -20.953 1 93.56 280 LEU B O 1
ATOM 4439 N N . ASN B 1 281 ? 10.781 5.23 -22.406 1 94.5 281 ASN B N 1
ATOM 4440 C CA . ASN B 1 281 ? 9.945 4.895 -23.562 1 94.5 281 ASN B CA 1
ATOM 4441 C C . ASN B 1 281 ? 9.734 3.391 -23.672 1 94.5 281 ASN B C 1
ATOM 4443 O O . ASN B 1 281 ? 8.617 2.938 -23.938 1 94.5 281 ASN B O 1
ATOM 4447 N N . ALA B 1 282 ? 10.781 2.691 -23.484 1 95.81 282 ALA B N 1
ATOM 4448 C CA . ALA B 1 282 ? 10.68 1.235 -23.531 1 95.81 282 ALA B CA 1
ATOM 4449 C C . ALA B 1 282 ? 9.742 0.72 -22.438 1 95.81 282 ALA B C 1
ATOM 4451 O O . ALA B 1 282 ? 8.945 -0.186 -22.672 1 95.81 282 ALA B O 1
ATOM 4452 N N . LEU B 1 283 ? 9.82 1.285 -21.25 1 96.88 283 LEU B N 1
ATOM 4453 C CA . LEU B 1 283 ? 8.945 0.886 -20.141 1 96.88 283 LEU B CA 1
ATOM 4454 C C . LEU B 1 283 ? 7.48 1.108 -20.5 1 96.88 283 LEU B C 1
ATOM 4456 O O . LEU B 1 283 ? 6.641 0.237 -20.266 1 96.88 283 LEU B O 1
ATOM 4460 N N . LEU B 1 284 ? 7.207 2.227 -21.062 1 97.5 284 LEU B N 1
ATOM 4461 C CA . LEU B 1 284 ? 5.824 2.553 -21.391 1 97.5 284 LEU B CA 1
ATOM 4462 C C . LEU B 1 284 ? 5.277 1.592 -22.438 1 97.5 284 LEU B C 1
ATOM 4464 O O . LEU B 1 284 ? 4.113 1.189 -22.375 1 97.5 284 LEU B O 1
ATOM 4468 N N . ASP B 1 285 ? 6.105 1.222 -23.375 1 97.38 285 ASP B N 1
ATOM 4469 C CA . ASP B 1 285 ? 5.703 0.229 -24.359 1 97.38 285 ASP B CA 1
ATOM 4470 C C . ASP B 1 285 ? 5.426 -1.121 -23.703 1 97.38 285 ASP B C 1
ATOM 4472 O O . ASP B 1 285 ? 4.422 -1.771 -24.016 1 97.38 285 ASP B O 1
ATOM 4476 N N . ILE B 1 286 ? 6.273 -1.5 -22.859 1 97.75 286 ILE B N 1
ATOM 4477 C CA . ILE B 1 286 ? 6.148 -2.779 -22.172 1 97.75 286 ILE B CA 1
ATOM 4478 C C . ILE B 1 286 ? 4.883 -2.785 -21.312 1 97.75 286 ILE B C 1
ATOM 4480 O O . ILE B 1 286 ? 4.117 -3.75 -21.328 1 97.75 286 ILE B O 1
ATOM 4484 N N . VAL B 1 287 ? 4.633 -1.698 -20.531 1 98.12 287 VAL B N 1
ATOM 4485 C CA . VAL B 1 287 ? 3.459 -1.59 -19.672 1 98.12 287 VAL B CA 1
ATOM 4486 C C . VAL B 1 287 ? 2.191 -1.678 -20.516 1 98.12 287 VAL B C 1
ATOM 4488 O O . VAL B 1 287 ? 1.226 -2.342 -20.125 1 98.12 287 VAL B O 1
ATOM 4491 N N . THR B 1 288 ? 2.244 -1.013 -21.625 1 97.81 288 THR B N 1
ATOM 4492 C CA . THR B 1 288 ? 1.093 -1.027 -22.516 1 97.81 288 THR B CA 1
ATOM 4493 C C . THR B 1 288 ? 0.787 -2.447 -22.984 1 97.81 288 THR B C 1
ATOM 4495 O O . THR B 1 288 ? -0.354 -2.904 -22.891 1 97.81 288 THR B O 1
ATOM 4498 N N . GLN B 1 289 ? 1.752 -3.141 -23.438 1 96.94 289 GLN B N 1
ATOM 4499 C CA . GLN B 1 289 ? 1.586 -4.5 -23.938 1 96.94 289 GLN B CA 1
ATOM 4500 C C . GLN B 1 289 ? 1.108 -5.438 -22.828 1 96.94 289 GLN B C 1
ATOM 4502 O O . GLN B 1 289 ? 0.194 -6.238 -23.047 1 96.94 289 GLN B O 1
ATOM 4507 N N . LYS B 1 290 ? 1.698 -5.328 -21.656 1 95.75 290 LYS B N 1
ATOM 4508 C CA . LYS B 1 290 ? 1.325 -6.184 -20.531 1 95.75 290 LYS B CA 1
ATOM 4509 C C . LYS B 1 290 ? -0.099 -5.891 -20.078 1 95.75 290 LYS B C 1
ATOM 4511 O O . LYS B 1 290 ? -0.864 -6.812 -19.781 1 95.75 290 LYS B O 1
ATOM 4516 N N . ALA B 1 291 ? -0.395 -4.613 -19.953 1 96.69 291 ALA B N 1
ATOM 4517 C CA . ALA B 1 291 ? -1.74 -4.219 -19.547 1 96.69 291 ALA B CA 1
ATOM 4518 C C . ALA B 1 291 ? -2.789 -4.773 -20.5 1 96.69 291 ALA B C 1
ATOM 4520 O O . ALA B 1 291 ? -3.818 -5.301 -20.078 1 96.69 291 ALA B O 1
ATOM 4521 N N . GLU B 1 292 ? -2.508 -4.711 -21.781 1 94.56 292 GLU B N 1
ATOM 4522 C CA . GLU B 1 292 ? -3.434 -5.215 -22.781 1 94.56 292 GLU B CA 1
ATOM 4523 C C . GLU B 1 292 ? -3.605 -6.727 -22.672 1 94.56 292 GLU B C 1
ATOM 4525 O O . GLU B 1 292 ? -4.715 -7.246 -22.812 1 94.56 292 GLU B O 1
ATOM 4530 N N . SER B 1 293 ? -2.533 -7.375 -22.406 1 91.69 293 SER B N 1
ATOM 4531 C CA . SER B 1 293 ? -2.588 -8.82 -22.234 1 91.69 293 SER B CA 1
ATOM 4532 C C . SER B 1 293 ? -3.42 -9.195 -21.016 1 91.69 293 SER B C 1
ATOM 4534 O O . SER B 1 293 ? -4.219 -10.133 -21.062 1 91.69 293 SER B O 1
ATOM 4536 N N . LEU B 1 294 ? -3.242 -8.414 -19.938 1 88.12 294 LEU B N 1
ATOM 4537 C CA . LEU B 1 294 ? -3.957 -8.672 -18.688 1 88.12 294 LEU B CA 1
ATOM 4538 C C . LEU B 1 294 ? -5.441 -8.367 -18.844 1 88.12 294 LEU B C 1
ATOM 4540 O O . LEU B 1 294 ? -6.281 -9.031 -18.234 1 88.12 294 LEU B O 1
ATOM 4544 N N . LEU B 1 295 ? -5.754 -7.406 -19.641 1 89.12 295 LEU B N 1
ATOM 4545 C CA . LEU B 1 295 ? -7.133 -6.965 -19.797 1 89.12 295 LEU B CA 1
ATOM 4546 C C . LEU B 1 295 ? -7.875 -7.848 -20.797 1 89.12 295 LEU B C 1
ATOM 4548 O O . LEU B 1 295 ? -9.109 -7.887 -20.797 1 89.12 295 LEU B O 1
ATOM 4552 N N . ALA B 1 296 ? -7.148 -8.5 -21.797 1 80.69 296 ALA B N 1
ATOM 4553 C CA . ALA B 1 296 ? -7.738 -9.375 -22.812 1 80.69 296 ALA B CA 1
ATOM 4554 C C . ALA B 1 296 ? -8.156 -10.711 -22.203 1 80.69 296 ALA B C 1
ATOM 4556 O O . ALA B 1 296 ? -9.047 -11.383 -22.719 1 80.69 296 ALA B O 1
ATOM 4557 N N . GLY B 1 297 ? -7.613 -11.141 -21.031 1 65.25 297 GLY B N 1
ATOM 4558 C CA . GLY B 1 297 ? -7.93 -12.438 -20.453 1 65.25 297 GLY B CA 1
ATOM 4559 C C . GLY B 1 297 ? -9.039 -12.375 -19.422 1 65.25 297 GLY B C 1
ATOM 4560 O O . GLY B 1 297 ? -9.453 -11.289 -19.016 1 65.25 297 GLY B O 1
#

Organism: NCBI:txid2813360

Foldseek 3Di:
DDLLLLLLLVLCAVVQALVSSCVVVVHPSVVSVVSQVVVCVVVVHHQFDQDPRGTDGDPVVVVCVVVSVVVCVLCVVVVVVVVCVVVVADAEAEEEEADLCQPPLQVVLVVVLCVVVVRHHYHYYHDPPVVVVVCQVSVNHAKYKYFDDPPDPQKDKDFLDKAWKKKKAAAPPDDPPDAEAELQVQAQWAAEAEDDPDPVSVVVVVSQCPHPPHHHYPHYDHDVLVRLVCRLVVRTMYIGDLSSCQCSVVSRIDMHGYPPTDMITMIMIHGPPDDDDPSNVSSSVSSSVVVVVSRVD/DDLLLLLLLVLCAVPQALVSSCVVVVHPSVVSVVSQVVVCVVVVHHQFDQDPRGTDGDPVVVVCVVVSVVVCVLCVVVVVVVVCVVVVADAEAEEEEADLCQPPLQVVLVVVLCVVVVRHHYHYYHDPPVVVVVCQVSVNHAKYKYFDDPPDPQKDKDFLDKAWKKKKAAAPPDDVPDAEAELQVQAQWAAEAEDDPDPVSVVVVVSQCPHPPHHHYPHYDHDVLVRLVCRLVVRTMYIGDLSSCQCSVVSRIDMHGYPPTDMITMIMIHGPPDDDDPSNVSSSVSSSVVVVVSRVD

Secondary structure (DSSP, 8-state):
--HHHHHHHHHHHHHSSHHHHHHHHT--HHHHHHHHHHHHHHHTS-SEEEETTEEEE-HHHHHHHHHHHHHHHHHHHHHHHHHHHHTT----EEEEE-HHHHTTHHHHHHHHHHHH-TT--EEEEE--HHHHHHHHHTTS-SEEEESS----TTEEEEEEEEEE-EEEEETTSSPTT---EEGGGGTT-EEEEE---SHHHHHHHHHHHTSSSPPEEEEEESSHHHHHHHHHTTS-BEEE-HHHHTTTTTTTEEEEEEESPPEEEEEEEEETTPPPPHHHHHHHHHHHHHHHHHHH-/--HHHHHHHHHHHHHSSHHHHHHHHT--HHHHHHHHHHHHHHHTS-SEEEETTEEEE-HHHHHHHHHHHHHHHHHHHHHHHHHHHHTT----EEEEE-GGGTTTHHHHHHHHHHHH-TT--EEEEE--HHHHHHHHHTTS-SEEEESS----TTEEEEEEEEEE-EEEEETTSSPTT---EEGGGGTT-EEEEE---SHHHHHHHHHHHTSSSPPEEEEEESSHHHHHHHHHTTS-BEEE-HHHHTTTTTTTEEEEEEESPPEEEEEEEEETTPPPPHHHHHHHHHHHHHHHHHHH-